Protein AF-0000000066020191 (afdb_homodimer)

Nearest PDB structures (foldseek):
  1nw6-assembly1_A  TM=8.262E-01  e=1.788E-21  Cereibacter sphaeroides
  1eg2-assembly1_A  TM=8.307E-01  e=3.625E-21  Cereibacter sphaeroides
  1nw8-assembly1_A  TM=8.280E-01  e=2.122E-20  Cereibacter sphaeroides
  8urk-assembly1_B  TM=8.178E-01  e=5.135E-20  Burkholderia cenocepacia
  9c3u-assembly1_A  TM=8.261E-01  e=2.672E-19  Burkholderia cenocepacia

Secondary structure (DSSP, 8-state):
-------TT--THHHHHHHHHT---------HHHHHHHHHH-S-SEE-SSEEEEES-HHHHHHTPPSS-EEEEEE---SS---TTS----HHHHHHHHHHHHHHHHHHEEEEEEEEEEE-EEEETTTEEEEETHHHHTTSSSSEEEEEEEEE-S-----SSSPPP-EEEEEEEES-TTS----G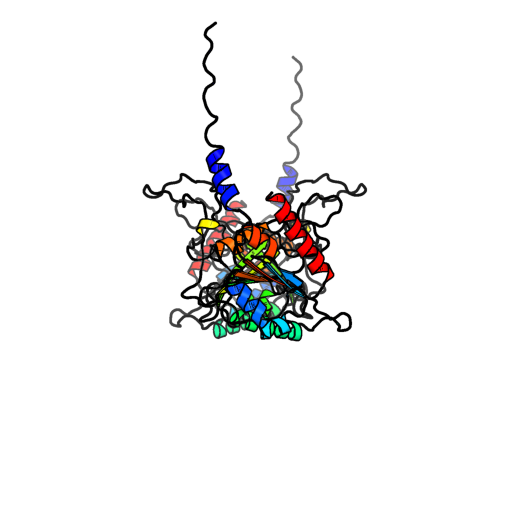GGG-B---SSTT-EETTEESS-TT-B---SEEE-------TT---TT--S-S----HHHHHHHHHHHS-TT-EEEETT-TTTHHHHHHHHTT-EEEEEES-HHHHHHHHHHHHHHHHHT-/-----------THHHHHHHHHTS--------HHHHHHHHHH-S-SEE-SSEEEEES-HHHHHHTPPSS-EEEEEE---SS---TTS----HHHHHHHHHHHHHHHHHHEEEEEEEEEEE-EEEETTTEEEEETHHHHTTSSSSEEEEEEEEE-S-----SSSPPP-EEEEEEEES-TTS----GGGG-B---SSTT-EETTEESS-TT-B---SEEE-------TT---TT--S-S----HHHHHHHHHHHS-TT-EEEETT-TTTHHHHHHHHTT-EEEEEES-HHHHHHHHHHHHHHHHHT-

Sequence (608 aa):
MSGRDFGYVIQSSAALWNRLSTFSQRGKALDTRLADIKKALGKPYYETSDVLLYHGDSLELLKSMPQQIFDLTVTSPPYNIGKEYEGVLSIEEYISWCETWMSRVHRATSAGGAFWLNVGYVPVPNQGKAVPIPYLLWDKSPFYMIQEVVWNYGAGVASRKSFSPRNEKFLWYVRDPLNYYFDLDSVRDPNVKYPNQKKNGKLKCNPLGKNPTDVWQFPKVTSGAKRSSVERTAHPAQFPSAVIERVIKACSPSDGVILDPFLGSGTTSLTARKQGRCSVGIEIREDYLDIAVGRLEAEAQSLFMSGRDFGYVIQSSAALWNRLSTFSQRGKALDTRLADIKKALGKPYYETSDVLLYHGDSLELLKSMPQQIFDLTVTSPPYNIGKEYEGVLSIEEYISWCETWMSRVHRATSAGGAFWLNVGYVPVPNQGKAVPIPYLLWDKSPFYMIQEVVWNYGAGVASRKSFSPRNEKFLWYVRDPLNYYFDLDSVRDPNVKYPNQKKNGKLKCNPLGKNPTDVWQFPKVTSGAKRSSVERTAHPAQFPSAVIERVIKACSPSDGVILDPFLGSGTTSLTARKQGRCSVGIEIREDYLDIAVGRLEAEAQSLF

Solvent-accessible surface area (backbone atoms only — 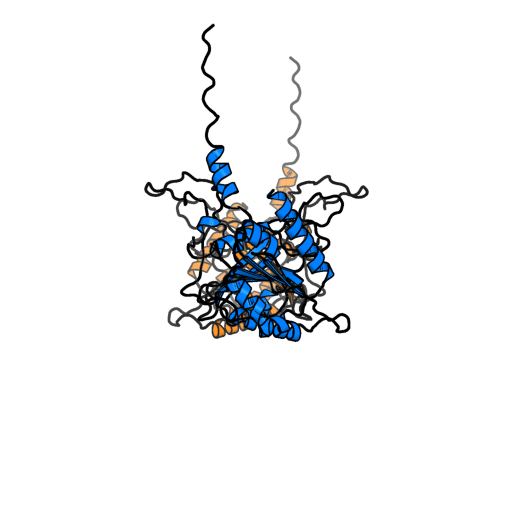not comparable to full-atom values): 33266 Å² total; per-residue (Å²): 136,84,81,80,81,83,71,72,85,77,62,75,61,59,64,54,45,54,63,54,55,68,63,56,83,58,86,57,69,53,46,68,64,58,52,52,44,34,68,57,73,44,86,56,73,39,78,57,57,46,39,40,32,37,75,38,57,40,65,63,54,41,69,52,48,60,66,46,66,23,28,23,34,50,39,46,69,81,82,77,57,32,53,99,88,43,67,70,52,51,68,67,56,46,45,53,54,49,28,51,46,44,40,38,47,54,52,21,34,18,66,43,7,32,39,35,43,40,44,48,60,41,66,40,90,95,41,24,52,40,37,49,42,58,54,71,47,75,80,45,40,89,47,29,33,51,38,66,32,37,40,33,33,84,70,68,64,82,50,78,87,53,60,17,62,31,62,37,36,32,42,36,27,22,61,28,87,88,52,54,57,64,36,55,77,77,49,29,34,65,85,50,94,58,63,77,42,56,54,94,84,36,62,66,45,57,90,65,24,40,73,61,36,29,62,41,81,51,64,68,64,59,68,52,89,86,50,82,52,87,78,55,52,97,58,88,83,53,76,38,51,69,64,49,42,49,49,48,50,25,30,31,60,68,80,25,34,33,37,17,61,43,30,52,59,25,50,63,48,47,39,28,47,78,63,54,21,26,24,39,32,21,26,66,51,62,72,35,46,52,47,20,50,52,54,48,54,52,52,59,52,68,76,101,136,84,81,79,81,82,72,72,86,75,64,72,60,60,63,56,47,54,62,55,54,67,62,53,82,57,85,59,69,54,47,68,64,58,52,53,44,34,69,57,72,43,86,55,73,41,77,59,56,46,38,40,33,36,75,37,56,41,64,63,54,41,70,52,48,60,65,46,66,24,29,24,34,50,38,44,70,82,81,77,59,31,52,97,86,43,67,70,52,52,70,67,55,46,46,51,53,48,30,51,46,45,40,38,49,54,52,21,34,18,64,44,8,32,37,36,43,40,43,49,60,41,67,39,91,94,42,24,54,40,35,51,42,59,54,74,46,74,81,47,41,88,47,28,32,50,38,66,32,38,41,32,32,85,70,68,65,84,52,77,89,53,60,16,61,30,63,37,36,32,42,37,28,22,62,27,87,90,51,54,55,65,35,55,76,77,50,29,34,66,86,50,94,58,63,78,43,56,55,94,85,36,62,65,45,58,91,66,24,40,74,62,36,29,62,40,82,52,64,66,61,55,68,50,91,87,47,83,51,89,78,54,53,95,58,87,85,53,77,38,54,68,63,49,44,48,49,47,51,25,31,30,60,66,78,24,34,34,38,18,61,43,30,52,58,26,49,62,48,47,38,28,50,77,63,55,22,27,26,40,33,20,27,67,50,64,73,36,45,52,47,20,50,52,52,47,53,53,53,60,51,68,77,102

InterPro domains:
  IPR001091 Restriction/modification DNA-methyltransferase [PR00508] (69-83)
  IPR001091 Restriction/modification DNA-methyltransferase [PR00508] (101-121)
  IPR001091 Restriction/modification DNA-methyltransferase [PR00508] (235-252)
  IPR001091 Restriction/modification DNA-methyltransferase [PR00508] (254-272)
  IPR001091 Restriction/modification DNA-methyltransferase [PR00508] (277-297)
  IPR002941 DNA methylase N-4/N-6 [PF01555] (71-293)
  IPR017985 DNA methylase, N-4 cytosine-specific, conserved site [PS00093] (74-79)
  IPR029063 S-adenosyl-L-methionine-dependent methyltransferase superfamily [G3DSA:3.40.50.150] (48-303)
  IPR029063 S-adenosyl-L-methionine-dependent methyltransferase superfamily [SSF53335] (44-297)

pLDDT: mean 84.5, std 22.28, range [23.17, 98.94]

Organism: Streptomyces caespitosus (NCBI:txid53502)

Foldseek 3Di:
DDPPPPPPDPPDVVVVVVVLVVVPLPPPAQDPLVVVLCVQQPDAPDDDSFEGEHADALLVSLVSAAFARFQEEAEEDDQQDADPPGGGDALVVSQVVLLRSQQSVLRRHHQQHKYKYKFFFPDHPPPGHTHACCVRHVPSYPWAWDDKAKEFADDDDDDDVDHTDGIIIITMTHSHPVHHAFDQLQQADQDDPCQQDDDPNHGPADNSHHRPDRYDYDHFDDQDPPDPDVPRDPQPHDHDLVVLLNVCRTGADQAGEYEYADQFQNSNQQSCVVSNYGYYYYHNDVVSVVNNVVSNVVVVVVSD/DDPPPPPDDPPDVVVVVVVLCVVPLPPPAADVLVVVLCVQQPDAPDDDSFEGEHADALLVSLVRGAFARFQEEAEEDDQQPADPPRGGDALVVSLVVLLRSQQSVLRRHHQQHKYKYKFFFPDHPPPGHTHACCVRHVPSYPWAWDDKAKEFADDDDDDDVDHTDGIIIITMTHSHPVHHAFDQLQQADQDDPCQQDDDPNHGPADNSHHRPDRYDYDHFDDQDPPDPDVPRDPQPHDHDLVVLLNVCRTGGDQAGEYEYADQFQNSNQQSCVVSNYGYYYYHNDVVSVVNNVVSNVVVVVVSD

Structure (mmCIF, N/CA/C/O backbone):
data_AF-0000000066020191-model_v1
#
loop_
_entity.id
_entity.type
_entity.pdbx_description
1 polymer 'Type II methyltransferase M.ScaI'
#
loop_
_atom_site.group_PDB
_atom_site.id
_atom_site.type_symbol
_atom_site.label_atom_id
_atom_site.label_alt_id
_atom_site.label_comp_id
_atom_site.label_asym_id
_atom_site.label_entity_id
_atom_site.label_seq_id
_atom_site.pdbx_PDB_ins_code
_atom_site.Cartn_x
_atom_site.Cartn_y
_atom_site.Cartn_z
_atom_site.occupancy
_atom_site.B_iso_or_equiv
_atom_site.auth_seq_id
_atom_site.auth_comp_id
_atom_site.auth_asym_id
_atom_site.auth_atom_id
_atom_site.pdbx_PDB_model_num
ATOM 1 N N . MET A 1 1 ? 18.438 3.381 67.438 1 25.52 1 MET A N 1
ATOM 2 C CA . MET A 1 1 ? 17.156 3.941 67.062 1 25.52 1 MET A CA 1
ATOM 3 C C . MET A 1 1 ? 17.344 5.109 66.125 1 25.52 1 MET A C 1
ATOM 5 O O . MET A 1 1 ? 16.578 6.078 66.125 1 25.52 1 MET A O 1
ATOM 9 N N . SER A 1 2 ? 18.406 5.117 65.25 1 25.59 2 SER A N 1
ATOM 10 C CA . SER A 1 2 ? 19.031 6.176 64.438 1 25.59 2 SER A CA 1
ATOM 11 C C . SER A 1 2 ? 18.141 6.633 63.312 1 25.59 2 SER A C 1
ATOM 13 O O . SER A 1 2 ? 17.531 5.809 62.625 1 25.59 2 SER A O 1
ATOM 15 N N . GLY A 1 3 ? 17.5 7.848 63.344 1 23.44 3 GLY A N 1
ATOM 16 C CA . GLY A 1 3 ? 16.516 8.633 62.625 1 23.44 3 GLY A CA 1
ATOM 17 C C . GLY A 1 3 ? 16.922 8.922 61.188 1 23.44 3 GLY A C 1
ATOM 18 O O . GLY A 1 3 ? 17.812 9.75 60.938 1 23.44 3 GLY A O 1
ATOM 19 N N . ARG A 1 4 ? 17.109 7.91 60.219 1 27.91 4 ARG A N 1
ATOM 20 C CA . ARG A 1 4 ? 17.516 7.949 58.812 1 27.91 4 ARG A CA 1
ATOM 21 C C . ARG A 1 4 ? 16.672 8.938 58.031 1 27.91 4 ARG A C 1
ATOM 23 O O . ARG A 1 4 ? 15.438 8.898 58.094 1 27.91 4 ARG A O 1
ATOM 30 N N . ASP A 1 5 ? 17.234 10.195 57.75 1 25.27 5 ASP A N 1
ATOM 31 C CA . ASP A 1 5 ? 16.781 11.438 57.125 1 25.27 5 ASP A CA 1
ATOM 32 C C . ASP A 1 5 ? 16.219 11.188 55.719 1 25.27 5 ASP A C 1
ATOM 34 O O . ASP A 1 5 ? 16.906 10.609 54.875 1 25.27 5 ASP A O 1
ATOM 38 N N . PHE A 1 6 ? 14.883 10.953 55.531 1 28.81 6 PHE A N 1
ATOM 39 C CA . PHE A 1 6 ? 14.008 10.781 54.375 1 28.81 6 PHE A CA 1
ATOM 40 C C . PHE A 1 6 ? 14.102 11.984 53.438 1 28.81 6 PHE A C 1
ATOM 42 O O . PHE A 1 6 ? 13.164 12.781 53.344 1 28.81 6 PHE A O 1
ATOM 49 N N . GLY A 1 7 ? 15.203 12.781 53.375 1 28.97 7 GLY A N 1
ATOM 50 C CA . GLY A 1 7 ? 15.188 14.055 52.656 1 28.97 7 GLY A CA 1
ATOM 51 C C . GLY A 1 7 ? 14.984 13.898 51.188 1 28.97 7 GLY A C 1
ATOM 52 O O . GLY A 1 7 ? 15.125 14.867 50.406 1 28.97 7 GLY A O 1
ATOM 53 N N . TYR A 1 8 ? 15.039 12.727 50.594 1 26.72 8 TYR A N 1
ATOM 54 C CA . TYR A 1 8 ? 15.461 12.805 49.219 1 26.72 8 TYR A CA 1
ATOM 55 C C . TYR A 1 8 ? 14.406 13.5 48.344 1 26.72 8 TYR A C 1
ATOM 57 O O . TYR A 1 8 ? 14.734 14.312 47.5 1 26.72 8 TYR A O 1
ATOM 65 N N . VAL A 1 9 ? 13.156 13.031 48.219 1 27.94 9 VAL A N 1
ATOM 66 C CA . VAL A 1 9 ? 12.555 12.844 46.906 1 27.94 9 VAL A CA 1
ATOM 67 C C . VAL A 1 9 ? 11.859 14.133 46.469 1 27.94 9 VAL A C 1
ATOM 69 O O . VAL A 1 9 ? 10.977 14.102 45.594 1 27.94 9 VAL A O 1
ATOM 72 N N . ILE A 1 10 ? 11.914 15.266 47.188 1 31.75 10 ILE A N 1
ATOM 73 C CA . ILE A 1 10 ? 10.977 16.328 46.844 1 31.75 10 ILE A CA 1
ATOM 74 C C . ILE A 1 10 ? 11.406 17 45.531 1 31.75 10 ILE A C 1
ATOM 76 O O . ILE A 1 10 ? 11.523 18.219 45.469 1 31.75 10 ILE A O 1
ATOM 80 N N . GLN A 1 11 ? 12.406 16.5 44.906 1 28.72 11 GLN A N 1
ATOM 81 C CA . GLN A 1 11 ? 12.914 17.469 43.938 1 28.72 11 GLN A CA 1
ATOM 82 C C . GLN A 1 11 ? 11.805 17.953 43 1 28.72 11 GLN A C 1
ATOM 84 O O . GLN A 1 11 ? 11.625 19.172 42.812 1 28.72 11 GLN A O 1
ATOM 89 N N . SER A 1 12 ? 11.602 17.297 41.781 1 32.19 12 SER A N 1
ATOM 90 C CA . SER A 1 12 ? 11.586 17.875 40.438 1 32.19 12 SER A CA 1
ATOM 91 C C . SER A 1 12 ? 10.188 18.359 40.062 1 32.19 12 SER A C 1
ATOM 93 O O . SER A 1 12 ? 9.711 18.094 38.969 1 32.19 12 SER A O 1
ATOM 95 N N . SER A 1 13 ? 9.32 18.703 40.969 1 36 13 SER A N 1
ATOM 96 C CA . SER A 1 13 ? 7.988 19.25 40.719 1 36 13 SER A CA 1
ATOM 97 C C . SER A 1 13 ? 8.07 20.562 39.938 1 36 13 SER A C 1
ATOM 99 O O . SER A 1 13 ? 7.203 20.859 39.094 1 36 13 SER A O 1
ATOM 101 N N . ALA A 1 14 ? 9.109 21.359 40.219 1 32.38 14 ALA A N 1
ATOM 102 C CA . ALA A 1 14 ? 9.203 22.703 39.656 1 32.38 14 ALA A CA 1
ATOM 103 C C . ALA A 1 14 ? 9.375 22.656 38.156 1 32.38 14 ALA A C 1
ATOM 105 O O . ALA A 1 14 ? 8.797 23.469 37.438 1 32.38 14 ALA A O 1
ATOM 106 N N . ALA A 1 15 ? 10.156 21.688 37.719 1 35.09 15 ALA A N 1
ATOM 107 C CA . ALA A 1 15 ? 10.414 21.625 36.281 1 35.09 15 ALA A CA 1
ATOM 108 C C . ALA A 1 15 ? 9.148 21.25 35.5 1 35.09 15 ALA A C 1
ATOM 110 O O . ALA A 1 15 ? 8.898 21.766 34.406 1 35.09 15 ALA A O 1
ATOM 111 N N . LEU A 1 16 ? 8.367 20.391 36.188 1 33.19 16 LEU A N 1
ATOM 112 C CA . LEU A 1 16 ? 7.102 20.062 35.562 1 33.19 16 LEU A CA 1
ATOM 113 C C . LEU A 1 16 ? 6.176 21.266 35.531 1 33.19 16 LEU A C 1
ATOM 115 O O . LEU A 1 16 ? 5.465 21.5 34.562 1 33.19 16 LEU A O 1
ATOM 119 N N . TRP A 1 17 ? 6.195 22.016 36.688 1 32.91 17 TRP A N 1
ATOM 120 C CA . TRP A 1 17 ? 5.328 23.188 36.75 1 32.91 17 TRP A CA 1
ATOM 121 C C . TRP A 1 17 ? 5.762 24.234 35.75 1 32.91 17 TRP A C 1
ATOM 123 O O . TRP A 1 17 ? 4.922 24.859 35.062 1 32.91 17 TRP A O 1
ATOM 133 N N . ASN A 1 18 ? 7.074 24.406 35.562 1 33.91 18 ASN A N 1
ATOM 134 C CA . ASN A 1 18 ? 7.527 25.438 34.625 1 33.91 18 ASN A CA 1
ATOM 135 C C . ASN A 1 18 ? 7.152 25.109 33.188 1 33.91 18 ASN A C 1
ATOM 137 O O . ASN A 1 18 ? 6.949 26 32.375 1 33.91 18 ASN A O 1
ATOM 141 N N . ARG A 1 19 ? 7.164 23.828 32.781 1 34.53 19 ARG A N 1
ATOM 142 C CA . ARG A 1 19 ? 6.699 23.516 31.438 1 34.53 19 ARG A CA 1
ATOM 143 C C . ARG A 1 19 ? 5.191 23.719 31.312 1 34.53 19 ARG A C 1
ATOM 145 O O . ARG A 1 19 ? 4.695 24.125 30.25 1 34.53 19 ARG A O 1
ATOM 152 N N . LEU A 1 20 ? 4.406 23.406 32.375 1 34.97 20 LEU A N 1
ATOM 153 C CA . LEU A 1 20 ? 2.975 23.688 32.375 1 34.97 20 LEU A CA 1
ATOM 154 C C . LEU A 1 20 ? 2.719 25.188 32.438 1 34.97 20 LEU A C 1
ATOM 156 O O . LEU A 1 20 ? 1.736 25.688 31.891 1 34.97 20 LEU A O 1
ATOM 160 N N . SER A 1 21 ? 3.412 25.953 33.312 1 33.66 21 SER A N 1
ATOM 161 C CA . SER A 1 21 ? 3.176 27.391 33.438 1 33.66 21 SER A CA 1
ATOM 162 C C . SER A 1 21 ? 3.354 28.078 32.094 1 33.66 21 SER A C 1
ATOM 164 O O . SER A 1 21 ? 2.785 29.156 31.844 1 33.66 21 SER A O 1
ATOM 166 N N . THR A 1 22 ? 4.293 27.609 31.297 1 35.38 22 THR A N 1
ATOM 167 C CA . THR A 1 22 ? 4.48 28.391 30.078 1 35.38 22 THR A CA 1
ATOM 168 C C . THR A 1 22 ? 3.281 28.234 29.156 1 35.38 22 THR A C 1
ATOM 170 O O . THR A 1 22 ? 3.195 28.906 28.125 1 35.38 22 THR A O 1
ATOM 173 N N . PHE A 1 23 ? 2.436 27.172 29.312 1 35.88 23 PHE A N 1
ATOM 174 C CA . PHE A 1 23 ? 1.177 27.234 28.578 1 35.88 23 PHE A CA 1
ATOM 175 C C . PHE A 1 23 ? 0.241 28.266 29.203 1 35.88 23 PHE A C 1
ATOM 177 O O . PHE A 1 23 ? -0.728 27.906 29.875 1 35.88 23 PHE A O 1
ATOM 184 N N . SER A 1 24 ? 0.604 29.172 30.047 1 32.5 24 SER A N 1
ATOM 185 C CA . SER A 1 24 ? -0.302 30.266 30.391 1 32.5 24 SER A CA 1
ATOM 186 C C . SER A 1 24 ? -1.136 30.688 29.188 1 32.5 24 SER A C 1
ATOM 188 O O . SER A 1 24 ? -0.593 30.969 28.109 1 32.5 24 SER A O 1
ATOM 190 N N . GLN A 1 25 ? -2.369 30.234 29.031 1 35.81 25 GLN A N 1
ATOM 191 C CA . GLN A 1 25 ? -3.459 30.734 28.203 1 35.81 25 GLN A CA 1
ATOM 192 C C . GLN A 1 25 ? -3.416 32.25 28.094 1 35.81 25 GLN A C 1
ATOM 194 O O . GLN A 1 25 ? -4.461 32.906 28 1 35.81 25 GLN A O 1
ATOM 199 N N . ARG A 1 26 ? -2.523 32.938 28.688 1 35.62 26 ARG A N 1
ATOM 200 C CA . ARG A 1 26 ? -2.525 34.375 28.453 1 35.62 26 ARG A CA 1
ATOM 201 C C . ARG A 1 26 ? -2.84 34.688 27 1 35.62 26 ARG A C 1
ATOM 203 O O . ARG A 1 26 ? -2.686 33.844 26.125 1 35.62 26 ARG A O 1
ATOM 210 N N . GLY A 1 27 ? -3.379 35.938 26.688 1 39.94 27 GLY A N 1
ATOM 211 C CA . GLY A 1 27 ? -3.795 36.594 25.453 1 39.94 27 GLY A CA 1
ATOM 212 C C . GLY A 1 27 ? -2.869 36.312 24.281 1 39.94 27 GLY A C 1
ATOM 213 O O . GLY A 1 27 ? -2.141 37.188 23.844 1 39.94 27 GLY A O 1
ATOM 214 N N . LYS A 1 28 ? -2.398 35.156 24.281 1 46.84 28 LYS A N 1
ATOM 215 C CA . LYS A 1 28 ? -1.449 34.969 23.188 1 46.84 28 LYS A CA 1
ATOM 216 C C . LYS A 1 28 ? -2.033 35.438 21.859 1 46.84 28 LYS A C 1
ATOM 218 O O . LYS A 1 28 ? -3.188 35.125 21.531 1 46.84 28 LYS A O 1
ATOM 223 N N . ALA A 1 29 ? -1.629 36.469 21.328 1 51 29 ALA A N 1
ATOM 224 C CA . ALA A 1 29 ? -1.933 37.031 20.016 1 51 29 ALA A CA 1
ATOM 225 C C . ALA A 1 29 ? -2.025 35.938 18.953 1 51 29 ALA A C 1
ATOM 227 O O . ALA A 1 29 ? -1.319 34.938 19.031 1 51 29 ALA A O 1
ATOM 228 N N . LEU A 1 30 ? -3.23 35.906 18.328 1 61.09 30 LEU A N 1
ATOM 229 C CA . LEU A 1 30 ? -3.408 35.062 17.156 1 61.09 30 LEU A CA 1
ATOM 230 C C . LEU A 1 30 ? -2.141 35.031 16.312 1 61.09 30 LEU A C 1
ATOM 232 O O . LEU A 1 30 ? -1.538 36.062 16.047 1 61.09 30 LEU A O 1
ATOM 236 N N . ASP A 1 31 ? -1.729 33.75 16.141 1 75.19 31 ASP A N 1
ATOM 237 C CA . ASP A 1 31 ? -0.671 33.625 15.148 1 75.19 31 ASP A CA 1
ATOM 238 C C . ASP A 1 31 ? -0.939 34.5 13.93 1 75.19 31 ASP A C 1
ATOM 240 O O . ASP A 1 31 ? -2.074 34.594 13.453 1 75.19 31 ASP A O 1
ATOM 244 N N . THR A 1 32 ? -0.08 35.375 13.539 1 85.56 32 THR A N 1
ATOM 245 C CA . THR A 1 32 ? -0.215 36.312 12.438 1 85.56 32 THR A CA 1
ATOM 246 C C . THR A 1 32 ? -0.727 35.625 11.188 1 85.56 32 THR A C 1
ATOM 248 O O . THR A 1 32 ? -1.459 36.219 10.391 1 85.56 32 THR A O 1
ATOM 251 N N . ARG A 1 33 ? -0.407 34.375 11.055 1 91.12 33 ARG A N 1
ATOM 252 C CA . ARG A 1 33 ? -0.893 33.625 9.891 1 91.12 33 ARG A CA 1
ATOM 253 C C . ARG A 1 33 ? -2.389 33.344 10.008 1 91.12 33 ARG A C 1
ATOM 255 O O . ARG A 1 33 ? -3.113 33.406 9.008 1 91.12 33 ARG A O 1
ATOM 262 N N . LEU A 1 34 ? -2.885 33.031 11.156 1 96.06 34 LEU A N 1
ATOM 263 C CA . LEU A 1 34 ? -4.316 32.844 11.359 1 96.06 34 LEU A CA 1
ATOM 264 C C . LEU A 1 34 ? -5.086 34.125 11.109 1 96.06 34 LEU A C 1
ATOM 266 O O . LEU A 1 34 ? -6.191 34.125 10.562 1 96.06 34 LEU A O 1
ATOM 270 N N . ALA A 1 35 ? -4.484 35.281 11.484 1 95.19 35 ALA A N 1
ATOM 271 C CA . ALA A 1 35 ? -5.109 36.562 11.227 1 95.19 35 ALA A CA 1
ATOM 272 C C . ALA A 1 35 ? -5.246 36.812 9.727 1 95.19 35 ALA A C 1
ATOM 274 O O . ALA A 1 35 ? -6.27 37.344 9.266 1 95.19 35 ALA A O 1
ATOM 275 N N . ASP A 1 36 ? -4.219 36.469 8.977 1 96.19 36 ASP A N 1
ATOM 276 C CA . ASP A 1 36 ? -4.25 36.625 7.523 1 96.19 36 ASP A CA 1
ATOM 277 C C . ASP A 1 36 ? -5.344 35.75 6.91 1 96.19 36 ASP A C 1
ATOM 279 O O . ASP A 1 36 ? -6.012 36.156 5.957 1 96.19 36 ASP A O 1
ATOM 283 N N . ILE A 1 37 ? -5.492 34.531 7.461 1 97.88 37 ILE A N 1
ATOM 284 C CA . ILE A 1 37 ? -6.508 33.625 6.965 1 97.88 37 ILE A CA 1
ATOM 285 C C . ILE A 1 37 ? -7.898 34.156 7.27 1 97.88 37 ILE A C 1
ATOM 287 O O . ILE A 1 37 ? -8.789 34.156 6.414 1 97.88 37 ILE A O 1
ATOM 291 N N . LYS A 1 38 ? -8.094 34.75 8.414 1 97 38 LYS A N 1
ATOM 292 C CA . LYS A 1 38 ? -9.367 35.344 8.789 1 97 38 LYS A CA 1
ATOM 293 C C . LYS A 1 38 ? -9.711 36.531 7.891 1 97 38 LYS A C 1
ATOM 295 O O . LYS A 1 38 ? -10.867 36.719 7.504 1 97 38 LYS A O 1
ATOM 300 N N . LYS A 1 39 ? -8.719 37.281 7.637 1 96.75 39 LYS A N 1
ATOM 301 C CA . LYS A 1 39 ? -8.922 38.406 6.738 1 96.75 39 LYS A CA 1
ATOM 302 C C . LYS A 1 39 ? -9.391 37.938 5.363 1 96.75 39 LYS A C 1
ATOM 304 O O . LYS A 1 39 ? -10.25 38.562 4.75 1 96.75 39 LYS A O 1
ATOM 309 N N . ALA A 1 40 ? -8.844 36.875 4.902 1 97.62 40 ALA A N 1
ATOM 310 C CA . ALA A 1 40 ? -9.125 36.375 3.562 1 97.62 40 ALA A CA 1
ATOM 311 C C . ALA A 1 40 ? -10.477 35.656 3.521 1 97.62 40 ALA A C 1
ATOM 313 O O . ALA A 1 40 ? -11.234 35.812 2.559 1 97.62 40 ALA A O 1
ATOM 314 N N . LEU A 1 41 ? -10.805 34.844 4.574 1 98 41 LEU A N 1
ATOM 315 C CA . LEU A 1 41 ? -11.953 33.938 4.504 1 98 41 LEU A CA 1
ATOM 316 C C . LEU A 1 41 ? -13.141 34.5 5.258 1 98 41 LEU A C 1
ATOM 318 O O . LEU A 1 41 ? -14.266 34.031 5.113 1 98 41 LEU A O 1
ATOM 322 N N . GLY A 1 42 ? -12.914 35.562 6.07 1 97.31 42 GLY A N 1
ATOM 323 C CA . GLY A 1 42 ? -13.984 36.125 6.887 1 97.31 42 GLY A CA 1
ATOM 324 C C . GLY A 1 42 ? -14.117 35.438 8.234 1 97.31 42 GLY A C 1
ATOM 325 O O . GLY A 1 42 ? -13.188 34.781 8.703 1 97.31 42 GLY A O 1
ATOM 326 N N . LYS A 1 43 ? -15.305 35.562 8.898 1 97 43 LYS A N 1
ATOM 327 C CA . LYS A 1 43 ? -15.547 35.094 10.258 1 97 43 LYS A CA 1
ATOM 328 C C . LYS A 1 43 ? -15.633 33.562 10.305 1 97 43 LYS A C 1
ATOM 330 O O . LYS A 1 43 ? -16.438 32.969 9.586 1 97 43 LYS A O 1
ATOM 335 N N . PRO A 1 44 ? -14.844 32.906 11.133 1 98.38 44 PRO A N 1
ATOM 336 C CA . PRO A 1 44 ? -14.922 31.453 11.266 1 98.38 44 PRO A CA 1
ATOM 337 C C . PRO A 1 44 ? -16.109 31 12.102 1 98.38 44 PRO A C 1
ATOM 339 O O . PRO A 1 44 ? -16.734 31.812 12.789 1 98.38 44 PRO A O 1
ATOM 342 N N . TYR A 1 45 ? -16.469 29.781 11.914 1 98.62 45 TYR A N 1
ATOM 343 C CA . TYR A 1 45 ? -17.484 29.125 12.75 1 98.62 45 TYR A CA 1
ATOM 344 C C . TYR A 1 45 ? -17.016 29.062 14.203 1 98.62 45 TYR A C 1
ATOM 346 O O . TYR A 1 45 ? -17.828 29.172 15.117 1 98.62 45 TYR A O 1
ATOM 354 N N . TYR A 1 46 ? -15.828 28.766 14.406 1 98.31 46 TYR A N 1
ATOM 355 C CA . TYR A 1 46 ? -15.172 28.656 15.703 1 98.31 46 TYR A CA 1
ATOM 356 C C . TYR A 1 46 ? -13.766 29.25 15.656 1 98.31 46 TYR A C 1
ATOM 358 O O . TYR A 1 46 ? -13.047 29.062 14.664 1 98.31 46 TYR A O 1
ATOM 366 N N . GLU A 1 47 ? -13.406 29.938 16.734 1 97.12 47 GLU A N 1
ATOM 367 C CA . GLU A 1 47 ? -12.109 30.625 16.75 1 97.12 47 GLU A CA 1
ATOM 368 C C . GLU A 1 47 ? -11.523 30.641 18.156 1 97.12 47 GLU A C 1
ATOM 370 O O . GLU A 1 47 ? -12.227 30.969 19.125 1 97.12 47 GLU A O 1
ATOM 375 N N . THR A 1 48 ? -10.32 30.203 18.234 1 95.19 48 THR A N 1
ATOM 376 C CA . THR A 1 48 ? -9.43 30.453 19.359 1 95.19 48 THR A CA 1
ATOM 377 C C . THR A 1 48 ? -8.086 31 18.891 1 95.19 48 THR A C 1
ATOM 379 O O . THR A 1 48 ? -7.914 31.297 17.703 1 95.19 48 THR A O 1
ATOM 382 N N . SER A 1 49 ? -7.113 31.234 19.812 1 92.88 49 SER A N 1
ATOM 383 C CA . SER A 1 49 ? -5.812 31.781 19.453 1 92.88 49 SER A CA 1
ATOM 384 C C . SER A 1 49 ? -5.039 30.844 18.547 1 92.88 49 SER A C 1
ATOM 386 O O . SER A 1 49 ? -4.164 31.281 17.797 1 92.88 49 SER A O 1
ATOM 388 N N . ASP A 1 50 ? -5.457 29.516 18.562 1 95.69 50 ASP A N 1
ATOM 389 C CA . ASP A 1 50 ? -4.641 28.531 17.844 1 95.69 50 ASP A CA 1
ATOM 390 C C . ASP A 1 50 ? -5.473 27.766 16.812 1 95.69 50 ASP A C 1
ATOM 392 O O . ASP A 1 50 ? -4.93 27 16.016 1 95.69 50 ASP A O 1
ATOM 396 N N . VAL A 1 51 ? -6.793 27.984 16.781 1 98 51 VAL A N 1
ATOM 397 C CA . VAL A 1 51 ? -7.629 27.156 15.906 1 98 51 VAL A CA 1
ATOM 398 C C . VAL A 1 51 ? -8.656 28.047 15.195 1 98 51 VAL A C 1
ATOM 400 O O . VAL A 1 51 ? -9.305 28.875 15.828 1 98 51 VAL A O 1
ATOM 403 N N . LEU A 1 52 ? -8.781 27.906 13.914 1 98.62 52 LEU A N 1
ATOM 404 C CA . LEU A 1 52 ? -9.898 28.422 13.125 1 98.62 52 LEU A CA 1
ATOM 405 C C . LEU A 1 52 ? -10.656 27.281 12.453 1 98.62 52 LEU A C 1
ATOM 407 O O . LEU A 1 52 ? -10.062 26.469 11.742 1 98.62 52 LEU A O 1
ATOM 411 N N . LEU A 1 53 ? -11.938 27.172 12.688 1 98.88 53 LEU A N 1
ATOM 412 C CA . LEU A 1 53 ? -12.781 26.219 11.969 1 98.88 53 LEU A CA 1
A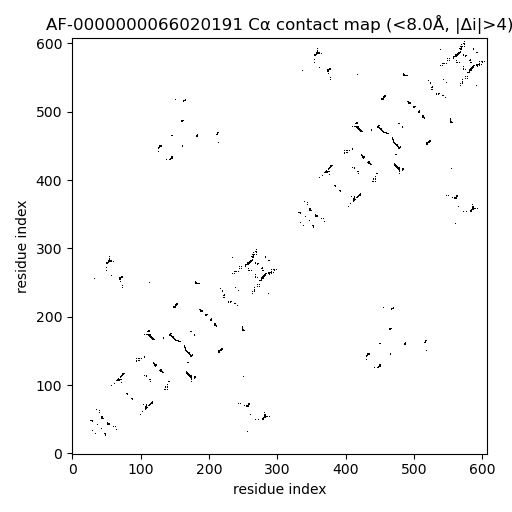TOM 413 C C . LEU A 1 53 ? -13.789 26.953 11.086 1 98.88 53 LEU A C 1
ATOM 415 O O . LEU A 1 53 ? -14.484 27.859 11.547 1 98.88 53 LEU A O 1
ATOM 419 N N . TYR A 1 54 ? -13.875 26.609 9.852 1 98.88 54 TYR A N 1
ATOM 420 C CA . TYR A 1 54 ? -14.773 27.234 8.906 1 98.88 54 TYR A CA 1
ATOM 421 C C . TYR A 1 54 ? -15.852 26.266 8.438 1 98.88 54 TYR A C 1
ATOM 423 O O . TYR A 1 54 ? -15.578 25.094 8.18 1 98.88 54 TYR A O 1
ATOM 431 N N . HIS A 1 55 ? -17.062 26.75 8.391 1 98.69 55 HIS A N 1
ATOM 432 C CA . HIS A 1 55 ? -18.188 26.031 7.816 1 98.69 55 HIS A CA 1
ATOM 433 C C . HIS A 1 55 ? -18.328 26.328 6.328 1 98.69 55 HIS A C 1
ATOM 435 O O . HIS A 1 55 ? -18.578 27.469 5.941 1 98.69 55 HIS A O 1
ATOM 441 N N . GLY A 1 56 ? -18.172 25.266 5.492 1 97.94 56 GLY A N 1
ATOM 442 C CA . GLY A 1 56 ? -18.359 25.5 4.066 1 97.94 56 GLY A CA 1
ATOM 443 C C . GLY A 1 56 ? -17.734 24.422 3.197 1 97.94 56 GLY A C 1
ATOM 444 O O . GLY A 1 56 ? -17.297 23.391 3.703 1 97.94 56 GLY A O 1
ATOM 445 N N . ASP A 1 57 ? -17.797 24.688 1.934 1 97.06 57 ASP A N 1
ATOM 446 C CA . ASP A 1 57 ? -17.219 23.797 0.93 1 97.06 57 ASP A CA 1
ATOM 447 C C . ASP A 1 57 ? -15.719 24.031 0.778 1 97.06 57 ASP A C 1
ATOM 449 O O . ASP A 1 57 ? -15.281 25.156 0.539 1 97.06 57 ASP A O 1
ATOM 453 N N . SER A 1 58 ? -14.953 22.984 0.958 1 97.12 58 SER A N 1
ATOM 454 C CA . SER A 1 58 ? -13.5 23.078 0.908 1 97.12 58 SER A CA 1
ATOM 455 C C . SER A 1 58 ? -13.031 23.672 -0.417 1 97.12 58 SER A C 1
ATOM 457 O O . SER A 1 58 ? -12.117 24.484 -0.447 1 97.12 58 SER A O 1
ATOM 459 N N . LEU A 1 59 ? -13.609 23.234 -1.516 1 96.25 59 LEU A N 1
ATOM 460 C CA . LEU A 1 59 ? -13.195 23.719 -2.826 1 96.25 59 LEU A CA 1
ATOM 461 C C . LEU A 1 59 ? -13.352 25.234 -2.918 1 96.25 59 LEU A C 1
ATOM 463 O O . LEU A 1 59 ? -12.492 25.922 -3.473 1 96.25 59 LEU A O 1
ATOM 467 N N . GLU A 1 60 ? -14.391 25.719 -2.418 1 97 60 GLU A N 1
ATOM 468 C CA . GLU A 1 60 ? -14.68 27.141 -2.471 1 97 60 GLU A CA 1
ATOM 469 C C . GLU A 1 60 ? -13.766 27.922 -1.53 1 97 60 GLU A C 1
ATOM 471 O O . GLU A 1 60 ? -13.188 28.938 -1.922 1 97 60 GLU A O 1
ATOM 476 N N . LEU A 1 61 ? -13.664 27.469 -0.327 1 98.44 61 LEU A N 1
ATOM 477 C CA . LEU A 1 61 ? -12.891 28.203 0.67 1 98.44 61 LEU A CA 1
ATOM 478 C C . LEU A 1 61 ? -11.406 28.172 0.328 1 98.44 61 LEU A C 1
ATOM 480 O O . LEU A 1 61 ? -10.695 29.156 0.563 1 98.44 61 LEU A O 1
ATOM 484 N N . LEU A 1 62 ? -10.906 27.062 -0.238 1 98.62 62 LEU A N 1
ATOM 485 C CA . LEU A 1 62 ? -9.5 26.953 -0.604 1 98.62 62 LEU A CA 1
ATOM 486 C C . LEU A 1 62 ? -9.148 27.922 -1.729 1 98.62 62 LEU A C 1
ATOM 488 O O . LEU A 1 62 ? -7.988 28.328 -1.874 1 98.62 62 LEU A O 1
ATOM 492 N N . LYS A 1 63 ? -10.125 28.25 -2.541 1 97.25 63 LYS A N 1
ATOM 493 C CA . LYS A 1 63 ? -9.906 29.203 -3.625 1 97.25 63 LYS A CA 1
ATOM 494 C C . LYS A 1 63 ? -9.43 30.547 -3.088 1 97.25 63 LYS A C 1
ATOM 496 O O . LYS A 1 63 ? -8.602 31.219 -3.711 1 97.25 63 LYS A O 1
ATOM 501 N N . SER A 1 64 ? -9.922 30.906 -1.925 1 97 64 SER A N 1
ATOM 502 C CA . SER A 1 64 ? -9.641 32.219 -1.342 1 97 64 SER A CA 1
ATOM 503 C C . SER A 1 64 ? -8.539 32.125 -0.289 1 97 64 SER A C 1
ATOM 505 O O . SER A 1 64 ? -8.195 33.125 0.345 1 97 64 SER A O 1
ATOM 507 N N . MET A 1 65 ? -8 30.953 -0.149 1 98.19 65 MET A N 1
ATOM 508 C CA . MET A 1 65 ? -6.977 30.734 0.864 1 98.19 65 MET A CA 1
ATOM 509 C C . MET A 1 65 ? -5.676 31.438 0.482 1 98.19 65 MET A C 1
ATOM 511 O O . MET A 1 65 ? -5.238 31.359 -0.668 1 98.19 65 MET A O 1
ATOM 515 N N . PRO A 1 66 ? -5.078 32.188 1.435 1 97.81 66 PRO A N 1
ATOM 516 C CA . PRO A 1 66 ? -3.775 32.812 1.121 1 97.81 66 PRO A CA 1
ATOM 517 C C . PRO A 1 66 ? -2.748 31.766 0.666 1 97.81 66 PRO A C 1
ATOM 519 O O . PRO A 1 66 ? -2.818 30.609 1.063 1 97.81 66 PRO A O 1
ATOM 522 N N . GLN A 1 67 ? -1.787 32.188 -0.116 1 97.81 67 GLN A N 1
ATOM 523 C CA . GLN A 1 67 ? -0.753 31.312 -0.642 1 97.81 67 GLN A CA 1
ATOM 524 C C . GLN A 1 67 ? 0.352 31.094 0.386 1 97.81 67 GLN A C 1
ATOM 526 O O . GLN A 1 67 ? 0.643 31.969 1.197 1 97.81 67 GLN A O 1
ATOM 531 N N . GLN A 1 68 ? 0.892 29.891 0.36 1 97.94 68 GLN A N 1
ATOM 532 C CA . GLN A 1 68 ? 2.109 29.531 1.077 1 97.94 68 GLN A CA 1
ATOM 533 C C . GLN A 1 68 ? 2.004 29.875 2.557 1 97.94 68 GLN A C 1
ATOM 535 O O . GLN A 1 68 ? 2.906 30.5 3.117 1 97.94 68 GLN A O 1
ATOM 540 N N . ILE A 1 69 ? 0.974 29.453 3.18 1 98 69 ILE A N 1
ATOM 541 C CA . ILE A 1 69 ? 0.717 29.875 4.555 1 98 69 ILE A CA 1
ATOM 542 C C . ILE A 1 69 ? 0.711 28.656 5.473 1 98 69 ILE A C 1
ATOM 544 O O . ILE A 1 69 ? 0.868 28.781 6.691 1 98 69 ILE A O 1
ATOM 548 N N . PHE A 1 70 ? 0.565 27.438 4.918 1 98.75 70 PHE A N 1
ATOM 549 C CA . PHE A 1 70 ? 0.485 26.25 5.746 1 98.75 70 PHE A CA 1
ATOM 550 C C . PHE A 1 70 ? 1.799 25.484 5.711 1 98.75 70 PHE A C 1
ATOM 552 O O . PHE A 1 70 ? 2.426 25.359 4.656 1 98.75 70 PHE A O 1
ATOM 559 N N . ASP A 1 71 ? 2.199 24.938 6.848 1 98.75 71 ASP A N 1
ATOM 560 C CA . ASP A 1 71 ? 3.387 24.094 6.953 1 98.75 71 ASP A CA 1
ATOM 561 C C . ASP A 1 71 ? 3.051 22.641 6.66 1 98.75 71 ASP A C 1
ATOM 563 O O . ASP A 1 71 ? 3.914 21.875 6.223 1 98.75 71 ASP A O 1
ATOM 567 N N . LEU A 1 72 ? 1.846 22.281 6.941 1 98.94 72 LEU A N 1
ATOM 568 C CA . LEU A 1 72 ? 1.403 20.891 6.766 1 98.94 72 LEU A CA 1
ATOM 569 C C . LEU A 1 72 ? -0.099 20.828 6.508 1 98.94 72 LEU A C 1
ATOM 571 O O . LEU A 1 72 ? -0.872 21.547 7.16 1 98.94 72 LEU A O 1
ATOM 575 N N . THR A 1 73 ? -0.466 20.062 5.543 1 98.94 73 THR A N 1
ATOM 576 C CA . THR A 1 73 ? -1.843 19.609 5.406 1 98.94 73 THR A CA 1
ATOM 577 C C . THR A 1 73 ? -1.944 18.109 5.68 1 98.94 73 THR A C 1
ATOM 579 O O . THR A 1 73 ? -1.146 17.328 5.164 1 98.94 73 THR A O 1
ATOM 582 N N . VAL A 1 74 ? -2.781 17.672 6.543 1 98.81 74 VAL A N 1
ATOM 583 C CA . VAL A 1 74 ? -3.129 16.281 6.789 1 98.81 74 VAL A CA 1
ATOM 584 C C . VAL A 1 74 ? -4.645 16.094 6.73 1 98.81 74 VAL A C 1
ATOM 586 O O . VAL A 1 74 ? -5.383 16.781 7.453 1 98.81 74 VAL A O 1
ATOM 589 N N . THR A 1 75 ? -5.102 15.219 5.883 1 98.44 75 THR A N 1
ATOM 590 C CA . THR A 1 75 ? -6.543 15.164 5.672 1 98.44 75 THR A CA 1
ATOM 591 C C . THR A 1 75 ? -6.957 13.82 5.074 1 98.44 75 THR A C 1
ATOM 593 O O . THR A 1 75 ? -6.105 13.039 4.645 1 98.44 75 THR A O 1
ATOM 596 N N . SER A 1 76 ? -8.195 13.508 5.102 1 97.38 76 SER A N 1
ATOM 597 C CA . SER A 1 76 ? -8.875 12.375 4.48 1 97.38 76 SER A CA 1
ATOM 598 C C . SER A 1 76 ? -10.188 12.805 3.842 1 97.38 76 SER A C 1
ATOM 600 O O . SER A 1 76 ? -11.195 12.961 4.531 1 97.38 76 SER A O 1
ATOM 602 N N . PRO A 1 77 ? -10.211 12.969 2.576 1 95.94 77 PRO A N 1
ATOM 603 C CA . PRO A 1 77 ? -11.438 13.406 1.906 1 95.94 77 PRO A CA 1
ATOM 604 C C . PRO A 1 77 ? -12.5 12.312 1.838 1 95.94 77 PRO A C 1
ATOM 606 O O . PRO A 1 77 ? -12.172 11.125 1.93 1 95.94 77 PRO A O 1
ATOM 609 N N . PRO A 1 78 ? -13.688 12.664 1.648 1 90.81 78 PRO A N 1
ATOM 610 C CA . PRO A 1 78 ? -14.727 11.648 1.44 1 90.81 78 PRO A CA 1
ATOM 611 C C . PRO A 1 78 ? -14.602 10.945 0.09 1 90.81 78 PRO A C 1
ATOM 613 O O . PRO A 1 78 ? -14.094 11.531 -0.871 1 90.81 78 PRO A O 1
ATOM 616 N N . TYR A 1 79 ? -14.844 9.656 -0.079 1 80.56 79 TYR A N 1
ATOM 617 C CA . TYR A 1 79 ? -14.75 8.906 -1.322 1 80.56 79 TYR A CA 1
ATOM 618 C C . TYR A 1 79 ? -16.078 8.914 -2.07 1 80.56 79 TYR A C 1
ATOM 620 O O . TYR A 1 79 ? -16.109 8.867 -3.301 1 80.56 79 TYR A O 1
ATOM 628 N N . ASN A 1 80 ? -17.156 8.516 -1.524 1 63.41 80 ASN A N 1
ATOM 629 C CA . ASN A 1 80 ? -18.469 8.367 -2.156 1 63.41 80 ASN A CA 1
ATOM 630 C C . ASN A 1 80 ? -19.234 9.688 -2.174 1 63.41 80 ASN A C 1
ATOM 632 O O . ASN A 1 80 ? -20.344 9.773 -1.659 1 63.41 80 ASN A O 1
ATOM 636 N N . ILE A 1 81 ? -18.438 10.672 -2.721 1 53.31 81 ILE A N 1
ATOM 637 C CA . ILE A 1 81 ? -19.094 11.969 -2.654 1 53.31 81 ILE A CA 1
ATOM 638 C C . ILE A 1 81 ? -20.172 12.055 -3.74 1 53.31 81 ILE A C 1
ATOM 640 O O . ILE A 1 81 ? -19.906 11.734 -4.902 1 53.31 81 ILE A O 1
ATOM 644 N N . GLY A 1 82 ? -21.469 11.711 -3.406 1 45.12 82 GLY A N 1
ATOM 645 C CA . GLY A 1 82 ? -22.688 12.117 -4.09 1 45.12 82 GLY A CA 1
ATOM 646 C C . GLY A 1 82 ? -23.484 13.156 -3.324 1 45.12 82 GLY A C 1
ATOM 647 O O . GLY A 1 82 ? -23.438 13.195 -2.094 1 45.12 82 GLY A O 1
ATOM 648 N N . LYS A 1 83 ? -23.422 14.312 -3.754 1 42.69 83 LYS A N 1
ATOM 649 C CA . LYS A 1 83 ? -24.328 15.266 -3.131 1 42.69 83 LYS A CA 1
ATOM 650 C C . LYS A 1 83 ? -25.688 14.625 -2.863 1 42.69 83 LYS A C 1
ATOM 652 O O . LYS A 1 83 ? -26.062 13.641 -3.514 1 42.69 83 LYS A O 1
ATOM 657 N N . GLU A 1 84 ? -26.25 14.953 -1.693 1 44.06 84 GLU A N 1
ATOM 658 C CA . GLU A 1 84 ? -27.562 14.445 -1.3 1 44.06 84 GLU A CA 1
ATOM 659 C C . GLU A 1 84 ? -28.375 13.992 -2.516 1 44.06 84 GLU A C 1
ATOM 661 O O . GLU A 1 84 ? -29.062 12.977 -2.459 1 44.06 84 GLU A O 1
ATOM 666 N N . TYR A 1 85 ? -28.453 14.914 -3.465 1 43 85 TYR A N 1
ATOM 667 C CA . TYR A 1 85 ? -29.297 14.688 -4.629 1 43 85 TYR A CA 1
ATOM 668 C C . TYR A 1 85 ? -28.484 14.164 -5.805 1 43 85 TYR A C 1
ATOM 670 O O . TYR A 1 85 ? -29.031 13.852 -6.863 1 43 85 TYR A O 1
ATOM 678 N N . GLU A 1 86 ? -27.156 14.219 -5.668 1 49.62 86 GLU A N 1
ATOM 679 C CA . GLU A 1 86 ? -26.391 13.758 -6.824 1 49.62 86 GLU A CA 1
ATOM 680 C C . GLU A 1 86 ? -25.781 12.391 -6.566 1 49.62 86 GLU A C 1
ATOM 682 O O . GLU A 1 86 ? -25.406 12.078 -5.434 1 49.62 86 GLU A O 1
ATOM 687 N N . GLY A 1 87 ? -26.141 11.336 -7.148 1 56.94 87 GLY A N 1
ATOM 688 C CA . GLY A 1 87 ? -25.656 9.961 -7.176 1 56.94 87 GLY A CA 1
ATOM 689 C C . GLY A 1 87 ? -24.156 9.852 -7 1 56.94 87 GLY A C 1
ATOM 690 O O . GLY A 1 87 ? -23.469 10.867 -6.883 1 56.94 87 GLY A O 1
ATOM 691 N N . VAL A 1 88 ? -23.547 8.742 -6.707 1 65.31 88 VAL A N 1
ATOM 692 C CA . VAL A 1 88 ? -22.156 8.352 -6.574 1 65.31 88 VAL A CA 1
ATOM 693 C C . VAL A 1 88 ? -21.359 8.82 -7.797 1 65.31 88 VAL A C 1
ATOM 695 O O . VAL A 1 88 ? -21.797 8.609 -8.938 1 65.31 88 VAL A O 1
ATOM 698 N N . LEU A 1 89 ? -20.375 9.844 -7.527 1 78.31 89 LEU A N 1
ATOM 699 C CA . LEU A 1 89 ? -19.5 10.297 -8.602 1 78.31 89 LEU A CA 1
ATOM 700 C C . LEU A 1 89 ? -18.859 9.109 -9.32 1 78.31 89 LEU A C 1
ATOM 702 O O . LEU A 1 89 ? -18.547 8.102 -8.688 1 78.31 89 LEU A O 1
ATOM 706 N N . SER A 1 90 ? -18.844 9.336 -10.594 1 88.81 90 SER A N 1
ATOM 707 C CA . SER A 1 90 ? -17.984 8.406 -11.32 1 88.81 90 SER A CA 1
ATOM 708 C C . SER A 1 90 ? -16.531 8.5 -10.852 1 88.81 90 SER A C 1
ATOM 710 O O . SER A 1 90 ? -16.156 9.469 -10.188 1 88.81 90 SER A O 1
ATOM 712 N N . ILE A 1 91 ? -15.758 7.566 -11.055 1 92.19 91 ILE A N 1
ATOM 713 C CA . ILE A 1 91 ? -14.344 7.539 -10.688 1 92.19 91 ILE A CA 1
ATOM 714 C C . ILE A 1 91 ? -13.633 8.742 -11.297 1 92.19 91 ILE A C 1
ATOM 716 O O . ILE A 1 91 ? -12.836 9.406 -10.625 1 92.19 91 ILE A O 1
ATOM 720 N N . GLU A 1 92 ? -13.945 9.039 -12.531 1 93.69 92 GLU A N 1
ATOM 721 C CA . GLU A 1 92 ? -13.312 10.164 -13.227 1 93.69 92 GLU A CA 1
ATOM 722 C C . GLU A 1 92 ? -13.672 11.492 -12.57 1 93.69 92 GLU A C 1
ATOM 724 O O . GLU A 1 92 ? -12.82 12.375 -12.438 1 93.69 92 GLU A O 1
ATOM 729 N N . GLU A 1 93 ? -14.906 11.656 -12.242 1 93.88 93 GLU A N 1
ATOM 730 C CA . GLU A 1 93 ? -15.352 12.867 -11.57 1 93.88 93 GLU A CA 1
ATOM 731 C C . GLU A 1 93 ? -14.688 13.016 -10.203 1 93.88 93 GLU A C 1
ATOM 733 O O . GLU A 1 93 ? -14.312 14.117 -9.797 1 93.88 93 GLU A O 1
ATOM 738 N N . TYR A 1 94 ? -14.656 11.914 -9.539 1 94.88 94 TYR A N 1
ATOM 739 C CA . TYR A 1 94 ? -13.992 11.914 -8.242 1 94.88 94 TYR A CA 1
ATOM 740 C C . TYR A 1 94 ? -12.539 12.336 -8.375 1 94.88 94 TYR A C 1
ATOM 742 O O . TYR A 1 94 ? -12.047 13.164 -7.594 1 94.88 94 TYR A O 1
ATOM 750 N N . ILE A 1 95 ? -11.797 11.781 -9.312 1 96.5 95 ILE A N 1
ATOM 751 C CA . ILE A 1 95 ? -10.398 12.109 -9.555 1 96.5 95 ILE A CA 1
ATOM 752 C C . ILE A 1 95 ? -10.258 13.594 -9.867 1 96.5 95 ILE A C 1
ATOM 754 O O . ILE A 1 95 ? -9.391 14.273 -9.312 1 96.5 95 ILE A O 1
ATOM 758 N N . SER A 1 96 ? -11.125 14.102 -10.68 1 96.5 96 SER A N 1
ATOM 759 C CA . SER A 1 96 ? -11.086 15.516 -11.055 1 96.5 96 SER A CA 1
ATOM 760 C C . SER A 1 96 ? -11.336 16.406 -9.852 1 96.5 96 SER A C 1
ATOM 762 O O . SER A 1 96 ? -10.688 17.453 -9.695 1 96.5 96 SER A O 1
ATOM 764 N N . TRP A 1 97 ? -12.312 16.016 -9.094 1 95.88 97 TRP A N 1
ATOM 765 C CA . TRP A 1 97 ? -12.609 16.75 -7.863 1 95.88 97 TRP A CA 1
ATOM 766 C C . TRP A 1 97 ? -11.398 16.781 -6.938 1 95.88 97 TRP A C 1
ATOM 768 O O . TRP A 1 97 ? -11.031 17.828 -6.422 1 95.88 97 TRP A O 1
ATOM 778 N N . CYS A 1 98 ? -10.719 15.648 -6.789 1 97.44 98 CYS A N 1
ATOM 779 C CA . CYS A 1 98 ? -9.523 15.562 -5.949 1 97.44 98 CYS A CA 1
ATOM 780 C C . CYS A 1 98 ? -8.398 16.422 -6.516 1 97.44 98 CYS A C 1
ATOM 782 O O . CYS A 1 98 ? -7.715 17.125 -5.766 1 97.44 98 CYS A O 1
ATOM 784 N N . GLU A 1 99 ? -8.234 16.344 -7.77 1 98.06 99 GLU A N 1
ATOM 785 C CA . GLU A 1 99 ? -7.191 17.125 -8.43 1 98.06 99 GLU A CA 1
ATOM 786 C C . GLU A 1 99 ? -7.355 18.609 -8.133 1 98.06 99 GLU A C 1
ATOM 788 O O . GLU A 1 99 ? -6.375 19.312 -7.879 1 98.06 99 GLU A O 1
ATOM 793 N N . THR A 1 100 ? -8.555 19.047 -8.133 1 97.88 100 THR A N 1
ATOM 794 C CA . THR A 1 100 ? -8.852 20.469 -7.938 1 97.88 100 THR A CA 1
ATOM 795 C C . THR A 1 100 ? -8.477 20.906 -6.523 1 97.88 100 THR A C 1
ATOM 797 O O . THR A 1 100 ? -7.695 21.844 -6.348 1 97.88 100 THR A O 1
ATOM 800 N N . TRP A 1 101 ? -9.031 20.219 -5.531 1 98.12 101 TRP A N 1
ATOM 801 C CA . TRP A 1 101 ? -8.742 20.703 -4.184 1 98.12 101 TRP A CA 1
ATOM 802 C C . TRP A 1 101 ? -7.289 20.422 -3.805 1 98.12 101 TRP A C 1
ATOM 804 O O . TRP A 1 101 ? -6.68 21.172 -3.049 1 98.12 101 TRP A O 1
ATOM 814 N N . MET A 1 102 ? -6.676 19.375 -4.301 1 98.75 102 MET A N 1
ATOM 815 C CA . MET A 1 102 ? -5.27 19.109 -4.02 1 98.75 102 MET A CA 1
ATOM 816 C C . MET A 1 102 ? -4.379 20.203 -4.594 1 98.75 102 MET A C 1
ATOM 818 O O . MET A 1 102 ? -3.375 20.578 -3.984 1 98.75 102 MET A O 1
ATOM 822 N N . SER A 1 103 ? -4.715 20.703 -5.758 1 98.69 103 SER A N 1
ATOM 823 C CA . SER A 1 103 ? -3.971 21.797 -6.363 1 98.69 103 SER A CA 1
ATOM 824 C C . SER A 1 103 ? -4.07 23.062 -5.52 1 98.69 103 SER A C 1
ATOM 826 O O . SER A 1 103 ? -3.088 23.797 -5.363 1 98.69 103 SER A O 1
ATOM 828 N N . ARG A 1 104 ? -5.191 23.328 -5 1 98.81 104 ARG A N 1
ATOM 829 C CA . ARG A 1 104 ? -5.387 24.5 -4.148 1 98.81 104 ARG A CA 1
ATOM 830 C C . ARG A 1 104 ? -4.629 24.344 -2.832 1 98.81 104 ARG A C 1
ATOM 832 O O . ARG A 1 104 ? -4.098 25.312 -2.299 1 98.81 104 ARG A O 1
ATOM 839 N N . VAL A 1 105 ? -4.582 23.094 -2.322 1 98.94 105 VAL A N 1
ATOM 840 C CA . VAL A 1 105 ? -3.768 22.828 -1.144 1 98.94 105 VAL A CA 1
ATOM 841 C C . VAL A 1 105 ? -2.297 23.094 -1.462 1 98.94 105 VAL A C 1
ATOM 843 O O . VAL A 1 105 ? -1.568 23.656 -0.642 1 98.94 105 VAL A O 1
ATOM 846 N N . HIS A 1 106 ? -1.866 22.656 -2.627 1 98.94 106 HIS A N 1
ATOM 847 C CA . HIS A 1 106 ? -0.489 22.891 -3.045 1 98.94 106 HIS A CA 1
ATOM 848 C C . HIS A 1 106 ? -0.158 24.375 -3.027 1 98.94 106 HIS A C 1
ATOM 850 O O . HIS A 1 106 ? 0.882 24.781 -2.502 1 98.94 106 HIS A O 1
ATOM 856 N N . ARG A 1 107 ? -1.021 25.25 -3.562 1 98.62 107 ARG A N 1
ATOM 857 C CA . ARG A 1 107 ? -0.828 26.688 -3.605 1 98.62 107 ARG A CA 1
ATOM 858 C C . ARG A 1 107 ? -0.733 27.266 -2.199 1 98.62 107 ARG A C 1
ATOM 860 O O . ARG A 1 107 ? 0.05 28.188 -1.953 1 98.62 107 ARG A O 1
ATOM 867 N N . ALA A 1 108 ? -1.468 26.703 -1.307 1 98.75 108 ALA A N 1
ATOM 868 C CA . ALA A 1 108 ? -1.558 27.219 0.055 1 98.75 108 ALA A CA 1
ATOM 869 C C . ALA A 1 108 ? -0.396 26.734 0.91 1 98.75 108 ALA A C 1
ATOM 871 O O . ALA A 1 108 ? -0.163 27.234 2.008 1 98.75 108 ALA A O 1
ATOM 872 N N . THR A 1 109 ? 0.321 25.688 0.47 1 98.81 109 THR A N 1
ATOM 873 C CA . THR A 1 109 ? 1.387 25.047 1.237 1 98.81 109 THR A CA 1
ATOM 874 C C . THR A 1 109 ? 2.691 25.828 1.099 1 98.81 109 THR A C 1
ATOM 876 O O . THR A 1 109 ? 3.078 26.203 -0.008 1 98.81 109 THR A O 1
ATOM 879 N N . SER A 1 110 ? 3.387 26.125 2.203 1 98.31 110 SER A N 1
ATOM 880 C CA . SER A 1 110 ? 4.664 26.828 2.217 1 98.31 110 SER A CA 1
ATOM 881 C C . SER A 1 110 ? 5.738 26.047 1.474 1 98.31 110 SER A C 1
ATOM 883 O O . SER A 1 110 ? 5.566 24.859 1.202 1 98.31 110 SER A O 1
ATOM 885 N N . ALA A 1 111 ? 6.863 26.656 1.172 1 97.69 111 ALA A N 1
ATOM 886 C CA . ALA A 1 111 ? 7.938 26.047 0.394 1 97.69 111 ALA A CA 1
ATOM 887 C C . ALA A 1 111 ? 8.477 24.797 1.085 1 97.69 111 ALA A C 1
ATOM 889 O O . ALA A 1 111 ? 8.742 23.781 0.431 1 97.69 111 ALA A O 1
ATOM 890 N N . GLY A 1 112 ? 8.602 24.828 2.393 1 98.31 112 GLY A N 1
ATOM 891 C CA . GLY A 1 112 ? 9.102 23.688 3.15 1 98.31 112 GLY A CA 1
ATOM 892 C C . GLY A 1 112 ? 8.008 22.781 3.65 1 98.31 112 GLY A C 1
ATOM 893 O O . GLY A 1 112 ? 8.258 21.859 4.441 1 98.31 112 GLY A O 1
ATOM 894 N N . GLY A 1 113 ? 6.773 23 3.137 1 98.81 113 GLY A N 1
ATOM 895 C CA . GLY A 1 113 ? 5.605 22.344 3.695 1 98.81 113 GLY A CA 1
ATOM 896 C C . GLY A 1 113 ? 5.352 20.969 3.092 1 98.81 113 GLY A C 1
ATOM 897 O O . GLY A 1 113 ? 5.977 20.609 2.096 1 98.81 113 GLY A O 1
ATOM 898 N N . ALA A 1 114 ? 4.449 20.188 3.715 1 98.94 114 ALA A N 1
ATOM 899 C CA . ALA A 1 114 ? 4.105 18.828 3.316 1 98.94 114 ALA A CA 1
ATOM 900 C C . ALA A 1 114 ? 2.596 18.656 3.213 1 98.94 114 ALA A C 1
ATOM 902 O O . ALA A 1 114 ? 1.83 19.484 3.695 1 98.94 114 ALA A O 1
ATOM 903 N N . PHE A 1 115 ? 2.229 17.672 2.547 1 98.94 115 PHE A N 1
ATOM 904 C CA . PHE A 1 115 ? 0.842 17.266 2.352 1 98.94 115 PHE A CA 1
ATOM 905 C C . PHE A 1 115 ? 0.688 15.758 2.553 1 98.94 115 PHE A C 1
ATOM 907 O O . PHE A 1 115 ? 1.339 14.969 1.869 1 98.94 115 PHE A O 1
ATOM 914 N N . TRP A 1 116 ? -0.155 15.359 3.551 1 98.94 116 TRP A N 1
ATOM 915 C CA . TRP A 1 116 ? -0.467 13.969 3.852 1 98.94 116 TRP A CA 1
ATOM 916 C C . TRP A 1 116 ? -1.929 13.656 3.543 1 98.94 116 TRP A C 1
ATOM 918 O O . TRP A 1 116 ? -2.832 14.227 4.16 1 98.94 116 TRP A O 1
ATOM 928 N N . LEU A 1 117 ? -2.123 12.742 2.68 1 98.81 117 LEU A N 1
ATOM 929 C CA . LEU A 1 117 ? -3.449 12.352 2.219 1 98.81 117 LEU A CA 1
ATOM 930 C C . LEU A 1 117 ? -3.773 10.922 2.652 1 98.81 117 LEU A C 1
ATOM 932 O O . LEU A 1 117 ? -3.098 9.977 2.242 1 98.81 117 LEU A O 1
ATOM 936 N N . ASN A 1 118 ? -4.762 10.75 3.488 1 98.31 118 ASN A N 1
ATOM 937 C CA . ASN A 1 118 ? -5.211 9.422 3.91 1 98.31 118 ASN A CA 1
ATOM 938 C C . ASN A 1 118 ? -6.395 8.945 3.074 1 98.31 118 ASN A C 1
ATOM 940 O O . ASN A 1 118 ? -7.398 9.641 2.951 1 98.31 118 ASN A O 1
ATOM 944 N N . VAL A 1 119 ? -6.211 7.789 2.502 1 97.25 119 VAL A N 1
ATOM 945 C CA . VAL A 1 119 ? -7.285 7.234 1.689 1 97.25 119 VAL A CA 1
ATOM 946 C C . VAL A 1 119 ? -7.281 5.711 1.798 1 97.25 119 VAL A C 1
ATOM 948 O O . VAL A 1 119 ? -6.273 5.113 2.18 1 97.25 119 VAL A O 1
ATOM 951 N N . GLY A 1 120 ? -8.398 5.121 1.548 1 95.75 120 GLY A N 1
ATOM 952 C CA . GLY A 1 120 ? -8.57 3.676 1.55 1 95.75 120 GLY A CA 1
ATOM 953 C C . GLY A 1 120 ? -8.602 3.076 0.156 1 95.75 120 GLY A C 1
ATOM 954 O O . GLY A 1 120 ? -7.699 3.307 -0.649 1 95.75 120 GLY A O 1
ATOM 955 N N . TYR A 1 121 ? -9.594 2.268 -0.089 1 95.62 121 TYR A N 1
ATOM 956 C CA . TYR A 1 121 ? -9.766 1.609 -1.378 1 95.62 121 TYR A CA 1
ATOM 957 C C . TYR A 1 121 ? -11.203 1.763 -1.88 1 95.62 121 TYR A C 1
ATOM 959 O O . TYR A 1 121 ? -12.094 2.133 -1.117 1 95.62 121 TYR A O 1
ATOM 967 N N . VAL A 1 122 ? -11.406 1.563 -3.17 1 94 122 VAL A N 1
ATOM 968 C CA . VAL A 1 122 ? -12.719 1.66 -3.801 1 94 122 VAL A CA 1
ATOM 969 C C . VAL A 1 122 ? -12.852 0.601 -4.895 1 94 122 VAL A C 1
ATOM 971 O O . VAL A 1 122 ? -11.852 0.189 -5.488 1 94 122 VAL A O 1
ATOM 974 N N . PRO A 1 123 ? -14.117 0.115 -5.113 1 94.75 123 PRO A N 1
ATOM 975 C CA . PRO A 1 123 ? -14.297 -0.688 -6.324 1 94.75 123 PRO A CA 1
ATOM 976 C C . PRO A 1 123 ? -14.211 0.144 -7.602 1 94.75 123 PRO A C 1
ATOM 978 O O . PRO A 1 123 ? -14.664 1.291 -7.629 1 94.75 123 PRO A O 1
ATOM 981 N N . VAL A 1 124 ? -13.547 -0.297 -8.562 1 95.38 124 VAL A N 1
ATOM 982 C CA . VAL A 1 124 ? -13.531 0.278 -9.898 1 95.38 124 VAL A CA 1
ATOM 983 C C . VAL A 1 124 ? -14.242 -0.664 -10.875 1 95.38 124 VAL A C 1
ATOM 985 O O . VAL A 1 124 ? -13.766 -1.771 -11.133 1 95.38 124 VAL A O 1
ATOM 988 N N . PRO A 1 125 ? -15.359 -0.245 -11.422 1 94.12 125 PRO A N 1
ATOM 989 C CA . PRO A 1 125 ? -16.172 -1.128 -12.258 1 94.12 125 PRO A CA 1
ATOM 990 C C . PRO A 1 125 ? -15.375 -1.791 -13.375 1 94.12 125 PRO A C 1
ATOM 992 O O . PRO A 1 125 ? -14.617 -1.118 -14.078 1 94.12 125 PRO A O 1
ATOM 995 N N . ASN A 1 126 ? -15.477 -3.107 -13.438 1 95.62 126 ASN A N 1
ATOM 996 C CA . ASN A 1 126 ? -14.945 -3.963 -14.492 1 95.62 126 ASN A CA 1
ATOM 997 C C . ASN A 1 126 ? -13.422 -4.047 -14.422 1 95.62 126 ASN A C 1
ATOM 999 O O . ASN A 1 126 ? -12.789 -4.613 -15.312 1 95.62 126 ASN A O 1
ATOM 1003 N N . GLN A 1 127 ? -12.805 -3.477 -13.352 1 97.75 127 GLN A N 1
ATOM 1004 C CA . GLN A 1 127 ? -11.344 -3.471 -13.328 1 97.75 127 GLN A CA 1
ATOM 1005 C C . GLN A 1 127 ? -10.82 -4.012 -12 1 97.75 127 GLN A C 1
ATOM 1007 O O . GLN A 1 127 ? -9.766 -4.641 -11.953 1 97.75 127 GLN A O 1
ATOM 1012 N N . GLY A 1 128 ? -11.5 -3.682 -10.961 1 98.25 128 GLY A N 1
ATOM 1013 C CA . GLY A 1 128 ? -10.984 -4.133 -9.672 1 98.25 128 GLY A CA 1
ATOM 1014 C C . GLY A 1 128 ? -12.008 -4.039 -8.555 1 98.25 128 GLY A C 1
ATOM 1015 O O . GLY A 1 128 ? -12.859 -3.146 -8.555 1 98.25 128 GLY A O 1
ATOM 1016 N N . LYS A 1 129 ? -11.906 -4.906 -7.598 1 97.62 129 LYS A N 1
ATOM 1017 C CA . LYS A 1 129 ? -12.82 -4.992 -6.461 1 97.62 129 LYS A CA 1
ATOM 1018 C C . LYS A 1 129 ? -12.414 -4.023 -5.355 1 97.62 129 LYS A C 1
ATOM 1020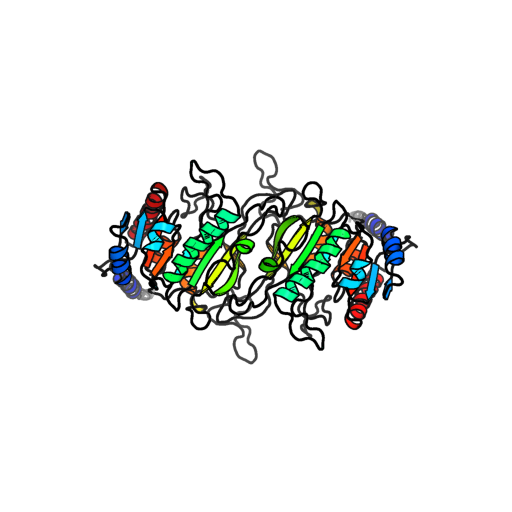 O O . LYS A 1 129 ? -13.203 -3.166 -4.949 1 97.62 129 LYS A O 1
ATOM 1025 N N . ALA A 1 130 ? -11.234 -4.141 -4.812 1 97.19 130 ALA A N 1
ATOM 1026 C CA . ALA A 1 130 ? -10.695 -3.283 -3.764 1 97.19 130 ALA A CA 1
ATOM 1027 C C . ALA A 1 130 ? -9.445 -2.551 -4.242 1 97.19 130 ALA A C 1
ATOM 1029 O O . ALA A 1 130 ? -8.336 -2.83 -3.775 1 97.19 130 ALA A O 1
ATOM 1030 N N . VAL A 1 131 ? -9.641 -1.542 -5.109 1 98 131 VAL A N 1
ATOM 1031 C CA . VAL A 1 131 ? -8.531 -0.791 -5.691 1 98 131 VAL A CA 1
ATOM 1032 C C . VAL A 1 131 ? -8.094 0.309 -4.727 1 98 131 VAL A C 1
ATOM 1034 O O . VAL A 1 131 ? -8.883 1.188 -4.375 1 98 131 VAL A O 1
ATOM 1037 N N . PRO A 1 132 ? -6.852 0.264 -4.254 1 98.31 132 PRO A N 1
ATOM 1038 C CA . PRO A 1 132 ? -6.391 1.395 -3.445 1 98.31 132 PRO A CA 1
ATOM 1039 C C . PRO A 1 132 ? -6.559 2.736 -4.156 1 98.31 132 PRO A C 1
ATOM 1041 O O . PRO A 1 132 ? -6.18 2.873 -5.32 1 98.31 132 PRO A O 1
ATOM 1044 N N . ILE A 1 133 ? -7.066 3.691 -3.498 1 97.69 133 ILE A N 1
ATOM 1045 C CA . ILE A 1 133 ? -7.355 5 -4.074 1 97.69 133 ILE A CA 1
ATOM 1046 C C . ILE A 1 133 ? -6.055 5.684 -4.484 1 97.69 133 ILE A C 1
ATOM 1048 O O . ILE A 1 133 ? -6.02 6.43 -5.465 1 97.69 133 ILE A O 1
ATOM 1052 N N . PRO A 1 134 ? -4.918 5.461 -3.799 1 98.5 134 PRO A N 1
ATOM 1053 C CA . PRO A 1 134 ? -3.645 6.027 -4.246 1 98.5 134 PRO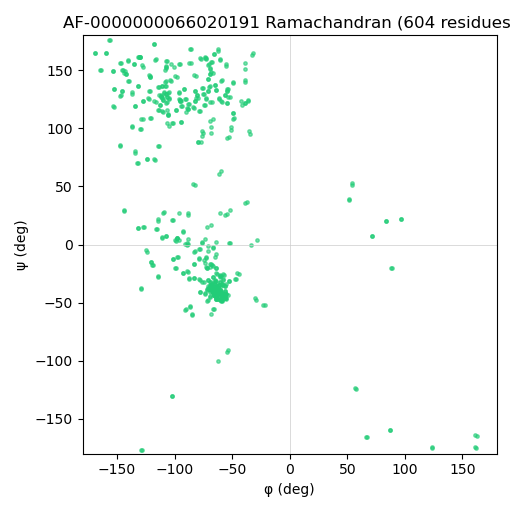 A CA 1
ATOM 1054 C C . PRO A 1 134 ? -3.332 5.695 -5.703 1 98.5 134 PRO A C 1
ATOM 1056 O O . PRO A 1 134 ? -2.654 6.469 -6.387 1 98.5 134 PRO A O 1
ATOM 1059 N N . TYR A 1 135 ? -3.785 4.527 -6.18 1 98.44 135 TYR A N 1
ATOM 1060 C CA . TYR A 1 135 ? -3.549 4.168 -7.574 1 98.44 135 TYR A CA 1
ATOM 1061 C C . TYR A 1 135 ? -4.129 5.219 -8.516 1 98.44 135 TYR A C 1
ATOM 1063 O O . TYR A 1 135 ? -3.641 5.398 -9.633 1 98.44 135 TYR A O 1
ATOM 1071 N N . LEU A 1 136 ? -5.125 5.93 -8.07 1 97.56 136 LEU A N 1
ATOM 1072 C CA . LEU A 1 136 ? -5.895 6.852 -8.898 1 97.56 136 LEU A CA 1
ATOM 1073 C C . LEU A 1 136 ? -5.422 8.289 -8.695 1 97.56 136 LEU A C 1
ATOM 1075 O O . LEU A 1 136 ? -5.629 9.141 -9.562 1 97.56 136 LEU A O 1
ATOM 1079 N N . LEU A 1 137 ? -4.742 8.562 -7.562 1 98.25 137 LEU A N 1
ATOM 1080 C CA . LEU A 1 137 ? -4.602 9.961 -7.176 1 98.25 137 LEU A CA 1
ATOM 1081 C C . LEU A 1 137 ? -3.129 10.352 -7.094 1 98.25 137 LEU A C 1
ATOM 1083 O O . LEU A 1 137 ? -2.803 11.539 -7.043 1 98.25 137 LEU A O 1
ATOM 1087 N N . TRP A 1 138 ? -2.184 9.406 -7.062 1 98.75 138 TRP A N 1
ATOM 1088 C CA . TRP A 1 138 ? -0.821 9.664 -6.609 1 98.75 138 TRP A CA 1
ATOM 1089 C C . TRP A 1 138 ? -0.177 10.773 -7.438 1 98.75 138 TRP A C 1
ATOM 1091 O O . TRP A 1 138 ? 0.625 11.555 -6.922 1 98.75 138 TRP A O 1
ATOM 1101 N N . ASP A 1 139 ? -0.55 10.922 -8.695 1 98.38 139 ASP A N 1
ATOM 1102 C CA . ASP A 1 139 ? 0.118 11.852 -9.594 1 98.38 139 ASP A CA 1
ATOM 1103 C C . ASP A 1 139 ? -0.817 12.984 -10.008 1 98.38 139 ASP A C 1
ATOM 1105 O O . ASP A 1 139 ? -0.614 13.625 -11.039 1 98.38 139 ASP A O 1
ATOM 1109 N N . LYS A 1 140 ? -1.87 13.266 -9.242 1 98.31 140 LYS A N 1
ATOM 1110 C CA . LYS A 1 140 ? -2.9 14.219 -9.641 1 98.31 140 LYS A CA 1
ATOM 1111 C C . LYS A 1 140 ? -2.717 15.555 -8.93 1 98.31 140 LYS A C 1
ATOM 1113 O O . LYS A 1 140 ? -3.666 16.328 -8.797 1 98.31 140 LYS A O 1
ATOM 1118 N N . SER A 1 141 ? -1.617 15.867 -8.445 1 98.06 141 SER A N 1
ATOM 1119 C CA . SER A 1 141 ? -1.274 17.141 -7.84 1 98.06 141 SER A CA 1
ATOM 1120 C C . SER A 1 141 ? 0.142 17.578 -8.211 1 98.06 141 SER A C 1
ATOM 1122 O O . SER A 1 141 ? 0.953 16.75 -8.633 1 98.06 141 SER A O 1
ATOM 1124 N N . PRO A 1 142 ? 0.451 18.859 -8.125 1 98.38 142 PRO A N 1
ATOM 1125 C CA . PRO A 1 142 ? 1.805 19.312 -8.445 1 98.38 142 PRO A CA 1
ATOM 1126 C C . PRO A 1 142 ? 2.816 19 -7.352 1 98.38 142 PRO A C 1
ATOM 1128 O O . PRO A 1 142 ? 3.996 19.344 -7.473 1 98.38 142 PRO A O 1
ATOM 1131 N N . PHE A 1 143 ? 2.438 18.359 -6.301 1 98.88 143 PHE A N 1
ATOM 1132 C CA . PHE A 1 143 ? 3.336 17.984 -5.219 1 98.88 143 PHE A CA 1
ATOM 1133 C C . PHE A 1 143 ? 4.332 16.922 -5.688 1 98.88 143 PHE A C 1
ATOM 1135 O O . PHE A 1 143 ? 4.105 16.266 -6.699 1 98.88 143 PHE A O 1
ATOM 1142 N N . TYR A 1 144 ? 5.441 16.844 -5.008 1 98.88 144 TYR A N 1
ATOM 1143 C CA . TYR A 1 144 ? 6.387 15.742 -5.152 1 98.88 144 TYR A CA 1
ATOM 1144 C C . TYR A 1 144 ? 6.145 14.672 -4.098 1 98.88 144 TYR A C 1
ATOM 1146 O O . TYR A 1 144 ? 6.133 14.961 -2.898 1 98.88 144 TYR A O 1
ATOM 1154 N N . MET A 1 145 ? 5.922 13.469 -4.535 1 98.94 145 MET A N 1
ATOM 1155 C CA . MET A 1 145 ? 5.633 12.398 -3.586 1 98.94 145 MET A CA 1
ATOM 1156 C C . MET A 1 145 ? 6.918 11.859 -2.969 1 98.94 145 MET A C 1
ATOM 1158 O O . MET A 1 145 ? 7.855 11.5 -3.686 1 98.94 145 MET A O 1
ATOM 1162 N N . ILE A 1 146 ? 6.992 11.781 -1.676 1 98.81 146 ILE A N 1
ATOM 1163 C CA . ILE A 1 146 ? 8.156 11.203 -1.013 1 98.81 146 ILE A CA 1
ATOM 1164 C C . ILE A 1 146 ? 7.988 9.688 -0.9 1 98.81 146 ILE A C 1
ATOM 1166 O O . ILE A 1 146 ? 8.828 8.93 -1.38 1 98.81 146 ILE A O 1
ATOM 1170 N N . GLN A 1 147 ? 6.805 9.266 -0.303 1 98.44 147 GLN A N 1
ATOM 1171 C CA . GLN A 1 147 ? 6.574 7.832 -0.122 1 98.44 147 GLN A CA 1
ATOM 1172 C C . GLN A 1 147 ? 5.137 7.555 0.301 1 98.44 147 GLN A C 1
ATOM 1174 O O . GLN A 1 147 ? 4.387 8.484 0.611 1 98.44 147 GLN A O 1
ATOM 1179 N N . GLU A 1 148 ? 4.75 6.324 0.191 1 98.88 148 GLU A N 1
ATOM 1180 C CA . GLU A 1 148 ? 3.525 5.801 0.788 1 98.88 148 GLU A CA 1
ATOM 1181 C C . GLU A 1 148 ? 3.789 5.234 2.182 1 98.88 148 GLU A C 1
ATOM 1183 O O . GLU A 1 148 ? 4.789 4.551 2.4 1 98.88 148 GLU A O 1
ATOM 1188 N N . VAL A 1 149 ? 2.926 5.586 3.127 1 98.88 149 VAL A N 1
ATOM 1189 C CA . VAL A 1 149 ? 2.934 4.961 4.445 1 98.88 149 VAL A CA 1
ATOM 1190 C C . VAL A 1 149 ? 1.672 4.117 4.621 1 98.88 149 VAL A C 1
ATOM 1192 O O . VAL A 1 149 ? 0.561 4.59 4.367 1 98.88 149 VAL A O 1
ATOM 1195 N N . VAL A 1 150 ? 1.858 2.857 4.988 1 98.88 150 VAL A N 1
ATOM 1196 C CA . VAL A 1 150 ? 0.752 1.935 5.215 1 98.88 150 VAL A CA 1
ATOM 1197 C C . VAL A 1 150 ? 0.274 2.045 6.66 1 98.88 150 VAL A C 1
ATOM 1199 O O . VAL A 1 150 ? 1.06 1.875 7.594 1 98.88 150 VAL A O 1
ATOM 1202 N N . TRP A 1 151 ? -0.981 2.389 6.855 1 98.5 151 TRP A N 1
ATOM 1203 C CA . TRP A 1 151 ? -1.629 2.312 8.156 1 98.5 151 TRP A CA 1
ATOM 1204 C C . TRP A 1 151 ? -2.379 0.994 8.32 1 98.5 151 TRP A C 1
ATOM 1206 O O . TRP A 1 151 ? -3.406 0.775 7.676 1 98.5 151 TRP A O 1
ATOM 1216 N N . ASN A 1 152 ? -1.863 0.114 9.078 1 97.88 152 ASN A N 1
ATOM 1217 C CA . ASN A 1 152 ? -2.438 -1.196 9.359 1 97.88 152 ASN A CA 1
ATOM 1218 C C . ASN A 1 152 ? -3.238 -1.188 10.664 1 97.88 152 ASN A C 1
ATOM 1220 O O . ASN A 1 152 ? -2.775 -0.667 11.68 1 97.88 152 ASN A O 1
ATOM 1224 N N . TYR A 1 153 ? -4.438 -1.686 10.656 1 94.38 153 TYR A N 1
ATOM 1225 C CA . TYR A 1 153 ? -5.285 -1.795 11.836 1 94.38 153 TYR A CA 1
ATOM 1226 C C . TYR A 1 153 ? -5.855 -3.201 11.969 1 94.38 153 TYR A C 1
ATOM 1228 O O . TYR A 1 153 ? -5.875 -3.965 11 1 94.38 153 TYR A O 1
ATOM 1236 N N . GLY A 1 154 ? -6.32 -3.578 13.164 1 88.81 154 GLY A N 1
ATOM 1237 C CA . GLY A 1 154 ? -6.676 -4.957 13.461 1 88.81 154 GLY A CA 1
ATOM 1238 C C . GLY A 1 154 ? -8.141 -5.262 13.211 1 88.81 154 GLY A C 1
ATOM 1239 O O . GLY A 1 154 ? -8.508 -6.422 13.008 1 88.81 154 GLY A O 1
ATOM 1240 N N . ALA A 1 155 ? -8.969 -4.34 13.25 1 83.12 155 ALA A N 1
ATOM 1241 C CA . ALA A 1 155 ? -10.406 -4.586 13.133 1 83.12 155 ALA A CA 1
ATOM 1242 C C . ALA A 1 155 ? -10.93 -4.109 11.781 1 83.12 155 ALA A C 1
ATOM 1244 O O . ALA A 1 155 ? -10.328 -3.232 11.148 1 83.12 155 ALA A O 1
ATOM 1245 N N . GLY A 1 156 ? -12.008 -4.828 11.336 1 82.5 156 GLY A N 1
ATOM 1246 C CA . GLY A 1 156 ? -12.609 -4.453 10.062 1 82.5 156 GLY A CA 1
ATOM 1247 C C . GLY A 1 156 ? -13.5 -5.535 9.484 1 82.5 156 GLY A C 1
ATOM 1248 O O . GLY A 1 156 ? -13.914 -6.457 10.195 1 82.5 156 GLY A O 1
ATOM 1249 N N . VAL A 1 157 ? -13.734 -5.316 8.297 1 82.69 157 VAL A N 1
ATOM 1250 C CA . VAL A 1 157 ? -14.617 -6.219 7.566 1 82.69 157 VAL A CA 1
ATOM 1251 C C . VAL A 1 157 ? -13.977 -7.602 7.469 1 82.69 157 VAL A C 1
ATOM 1253 O O . VAL A 1 157 ? -12.773 -7.719 7.246 1 82.69 157 VAL A O 1
ATOM 1256 N N . ALA A 1 158 ? -14.766 -8.594 7.672 1 88.5 158 ALA A N 1
ATOM 1257 C CA . ALA A 1 158 ? -14.336 -9.977 7.477 1 88.5 158 ALA A CA 1
ATOM 1258 C C . ALA A 1 158 ? -14.727 -10.477 6.09 1 88.5 158 ALA A C 1
ATOM 1260 O O . ALA A 1 158 ? -15.891 -10.391 5.699 1 88.5 158 ALA A O 1
ATOM 1261 N N . SER A 1 159 ? -13.766 -10.93 5.355 1 94.06 159 SER A N 1
ATOM 1262 C CA . SER A 1 159 ? -14.023 -11.43 4.008 1 94.06 159 SER A CA 1
ATOM 1263 C C . SER A 1 159 ? -13.898 -12.953 3.945 1 94.06 159 SER A C 1
ATOM 1265 O O . SER A 1 159 ? -13.172 -13.555 4.742 1 94.06 159 SER A O 1
ATOM 1267 N N . ARG A 1 160 ? -14.633 -13.539 2.98 1 93.31 160 ARG A N 1
ATOM 1268 C CA . ARG A 1 160 ? -14.586 -14.992 2.809 1 93.31 160 ARG A CA 1
ATOM 1269 C C . ARG A 1 160 ? -13.961 -15.367 1.469 1 93.31 160 ARG A C 1
ATOM 1271 O O . ARG A 1 160 ? -13.414 -16.453 1.316 1 93.31 160 ARG A O 1
ATOM 1278 N N . LYS A 1 161 ? -14.078 -14.484 0.5 1 96.19 161 LYS A N 1
ATOM 1279 C CA . LYS A 1 161 ? -13.602 -14.805 -0.842 1 96.19 161 LYS A CA 1
ATOM 1280 C C . LYS A 1 161 ? -12.328 -14.023 -1.169 1 96.19 161 LYS A C 1
ATOM 1282 O O . LYS A 1 161 ? -11.945 -13.906 -2.336 1 96.19 161 LYS A O 1
ATOM 1287 N N . SER A 1 162 ? -11.773 -13.328 -0.188 1 98.19 162 SER A N 1
ATOM 1288 C CA . SER A 1 162 ? -10.516 -12.594 -0.267 1 98.19 162 SER A CA 1
ATOM 1289 C C . SER A 1 162 ? -9.898 -12.406 1.114 1 98.19 162 SER A C 1
ATOM 1291 O O . SER A 1 162 ? -10.445 -12.875 2.113 1 98.19 162 SER A O 1
ATOM 1293 N N . PHE A 1 163 ? -8.773 -11.844 1.131 1 98.38 163 PHE A N 1
ATOM 1294 C CA . PHE A 1 163 ? -8.164 -11.492 2.41 1 98.38 163 PHE A CA 1
ATOM 1295 C C . PHE A 1 163 ? -8.828 -10.258 3 1 98.38 163 PHE A C 1
ATOM 1297 O O . PHE A 1 163 ? -9.133 -9.305 2.277 1 98.38 163 PHE A O 1
ATOM 1304 N N . SER A 1 164 ? -9.133 -10.312 4.301 1 97.5 164 SER A N 1
ATOM 1305 C CA . SER A 1 164 ? -9.828 -9.211 4.949 1 97.5 164 SER A CA 1
ATOM 1306 C C . SER A 1 164 ? -9.008 -7.93 4.895 1 97.5 164 SER A C 1
ATOM 1308 O O . SER A 1 164 ? -7.832 -7.926 5.273 1 97.5 164 SER A O 1
ATOM 1310 N N . PRO A 1 165 ? -9.57 -6.859 4.383 1 96.69 165 PRO A N 1
ATOM 1311 C CA . PRO A 1 165 ? -8.844 -5.59 4.359 1 96.69 165 PRO A CA 1
ATOM 1312 C C . PRO A 1 165 ? -8.547 -5.055 5.758 1 96.69 165 PRO A C 1
ATOM 1314 O O . PRO A 1 165 ? -9.43 -5.031 6.617 1 96.69 165 PRO A O 1
ATOM 1317 N N . ARG A 1 166 ? -7.277 -4.641 5.945 1 97.25 166 ARG A N 1
ATOM 1318 C CA . ARG A 1 166 ? -6.84 -4.152 7.25 1 97.25 166 ARG A CA 1
ATOM 1319 C C . ARG A 1 166 ? -5.836 -3.014 7.098 1 97.25 166 ARG A C 1
ATOM 1321 O O . ARG A 1 166 ? -4.934 -2.861 7.922 1 97.25 166 ARG A O 1
ATOM 1328 N N . ASN A 1 167 ? -5.93 -2.252 6.023 1 97.38 167 ASN A N 1
ATOM 1329 C CA . ASN A 1 167 ? -5.004 -1.129 5.918 1 97.38 167 ASN A CA 1
ATOM 1330 C C . ASN A 1 167 ? -5.578 -0.006 5.059 1 97.38 167 ASN A C 1
ATOM 1332 O O . ASN A 1 167 ? -6.426 -0.248 4.199 1 97.38 167 ASN A O 1
ATOM 1336 N N . GLU A 1 168 ? -5.25 1.148 5.324 1 97 168 GLU A N 1
ATOM 1337 C CA . GLU A 1 168 ? -5.34 2.352 4.504 1 97 168 GLU A CA 1
ATOM 1338 C C . GLU A 1 168 ? -3.957 2.941 4.234 1 97 168 GLU A C 1
ATOM 1340 O O . GLU A 1 168 ? -2.947 2.398 4.688 1 97 168 GLU A O 1
ATOM 1345 N N . LYS A 1 169 ? -3.955 3.938 3.377 1 98.69 169 LYS A N 1
ATOM 1346 C CA . LYS A 1 169 ? -2.662 4.508 3.01 1 98.69 169 LYS A CA 1
ATOM 1347 C C . LYS A 1 169 ? -2.605 5.996 3.34 1 98.69 169 LYS A C 1
ATOM 1349 O O . LYS A 1 169 ? -3.619 6.695 3.264 1 98.69 169 LYS A O 1
ATOM 1354 N N . PHE A 1 170 ? -1.469 6.422 3.74 1 98.81 170 PHE A N 1
ATOM 1355 C CA . PHE A 1 170 ? -1.11 7.836 3.691 1 98.81 170 PHE A CA 1
ATOM 1356 C C . PHE A 1 170 ? -0.14 8.109 2.549 1 98.81 170 PHE A C 1
ATOM 1358 O O . PHE A 1 170 ? 0.869 7.414 2.406 1 98.81 170 PHE A O 1
ATOM 1365 N N . LEU A 1 171 ? -0.468 9.031 1.707 1 98.94 171 LEU A N 1
ATOM 1366 C CA . LEU A 1 171 ? 0.469 9.547 0.718 1 98.94 171 LEU A CA 1
ATOM 1367 C C . LEU A 1 171 ? 1.167 10.805 1.239 1 98.94 171 LEU A C 1
ATOM 1369 O O . LEU A 1 171 ? 0.511 11.797 1.558 1 98.94 171 LEU A O 1
ATOM 1373 N N . TRP A 1 172 ? 2.445 10.742 1.354 1 98.94 172 TRP A N 1
ATOM 1374 C CA . TRP A 1 172 ? 3.256 11.859 1.831 1 98.94 172 TRP A CA 1
ATOM 1375 C C . TRP A 1 172 ? 3.877 12.617 0.664 1 98.94 172 TRP A C 1
ATOM 1377 O O . TRP A 1 172 ? 4.715 12.078 -0.062 1 98.94 172 TRP A O 1
ATOM 1387 N N . TYR A 1 173 ? 3.461 13.891 0.526 1 98.94 173 TYR A N 1
ATOM 1388 C CA . TYR A 1 173 ? 3.951 14.797 -0.503 1 98.94 173 TYR A CA 1
ATOM 1389 C C . TYR A 1 173 ? 4.676 15.984 0.118 1 98.94 173 TYR A C 1
ATOM 1391 O O . TYR A 1 173 ? 4.465 16.312 1.289 1 98.94 173 TYR A O 1
ATOM 1399 N N . VAL A 1 174 ? 5.516 16.609 -0.718 1 98.94 174 VAL A N 1
ATOM 1400 C CA . VAL A 1 174 ? 6.152 17.859 -0.295 1 98.94 174 VAL A CA 1
ATOM 1401 C C . VAL A 1 174 ? 6.082 18.891 -1.423 1 98.94 174 VAL A C 1
ATOM 1403 O O . VAL A 1 174 ? 5.945 18.516 -2.594 1 98.94 174 VAL A O 1
ATOM 1406 N N . ARG A 1 175 ? 6.141 20.109 -1.026 1 98.69 175 ARG A N 1
ATOM 1407 C CA . ARG A 1 175 ? 6.145 21.203 -1.985 1 98.69 175 ARG A CA 1
ATOM 1408 C C . ARG A 1 175 ? 7.484 21.297 -2.707 1 98.69 175 ARG A C 1
ATOM 1410 O O . ARG A 1 175 ? 7.527 21.516 -3.922 1 98.69 175 ARG A O 1
ATOM 1417 N N . ASP A 1 176 ? 8.562 21.156 -1.997 1 98.38 176 ASP A N 1
ATOM 1418 C CA . ASP A 1 176 ? 9.93 21.203 -2.514 1 98.38 176 ASP A CA 1
ATOM 1419 C C . ASP A 1 176 ? 10.727 19.984 -2.094 1 98.38 176 ASP A C 1
ATOM 1421 O O . ASP A 1 176 ? 11.109 19.844 -0.93 1 98.38 176 ASP A O 1
ATOM 1425 N N . PRO A 1 177 ? 11.008 19.094 -3.027 1 98 177 PRO A N 1
ATOM 1426 C CA . PRO A 1 177 ? 11.719 17.859 -2.678 1 98 177 PRO A CA 1
ATOM 1427 C C . PRO A 1 177 ? 13.156 18.125 -2.229 1 98 177 PRO A C 1
ATOM 1429 O O . PRO A 1 177 ? 13.797 17.234 -1.659 1 98 177 PRO A O 1
ATOM 1432 N N . LEU A 1 178 ? 13.68 19.219 -2.521 1 97.31 178 LEU A N 1
ATOM 1433 C CA . LEU A 1 178 ? 15.062 19.516 -2.168 1 97.31 178 LEU A CA 1
ATOM 1434 C C . LEU A 1 178 ? 15.148 20.141 -0.782 1 97.31 178 LEU A C 1
ATOM 1436 O O . LEU A 1 178 ? 16.219 20.188 -0.178 1 97.31 178 LEU A O 1
ATOM 1440 N N . ASN A 1 179 ? 14.047 20.734 -0.336 1 97.69 179 ASN A N 1
ATOM 1441 C CA . ASN A 1 179 ? 14.039 21.453 0.938 1 97.69 179 ASN A CA 1
ATOM 1442 C C . ASN A 1 179 ? 12.688 21.359 1.631 1 97.69 179 ASN A C 1
ATOM 1444 O O . ASN A 1 179 ? 11.875 22.281 1.546 1 97.69 179 ASN A O 1
ATOM 1448 N N . TYR A 1 180 ? 12.398 20.297 2.393 1 98.62 180 TYR A N 1
ATOM 1449 C CA . TYR A 1 180 ? 11.172 20.109 3.154 1 98.62 180 TYR A CA 1
ATOM 1450 C C . TYR A 1 180 ? 11.477 19.781 4.613 1 98.62 180 TYR A C 1
ATOM 1452 O O . TYR A 1 180 ? 12.562 19.297 4.934 1 98.62 180 TYR A O 1
ATOM 1460 N N . TYR A 1 181 ? 10.555 20.125 5.461 1 98.62 181 TYR A N 1
ATOM 1461 C CA . TYR A 1 181 ? 10.695 19.859 6.891 1 98.62 181 TYR A CA 1
ATOM 1462 C C . TYR A 1 181 ? 10.477 18.375 7.191 1 98.62 181 TYR A C 1
ATOM 1464 O O . TYR A 1 181 ? 9.508 17.766 6.719 1 98.62 181 TYR A O 1
ATOM 1472 N N . PHE A 1 182 ? 11.391 17.766 7.926 1 98.69 182 PHE A N 1
ATOM 1473 C CA . PHE A 1 182 ? 11.242 16.406 8.422 1 98.69 182 PHE A CA 1
ATOM 1474 C C . PHE A 1 182 ? 12.055 16.219 9.695 1 98.69 182 PHE A C 1
ATOM 1476 O O . PHE A 1 182 ? 13.281 16.312 9.68 1 98.69 182 PHE A O 1
ATOM 1483 N N . ASP A 1 183 ? 11.312 15.906 10.727 1 98.5 183 ASP A N 1
ATOM 1484 C CA . ASP A 1 183 ? 11.953 15.695 12.023 1 98.5 183 ASP A CA 1
ATOM 1485 C C . ASP A 1 183 ? 11.82 14.234 12.469 1 98.5 183 ASP A C 1
ATOM 1487 O O . ASP A 1 183 ? 10.938 13.898 13.258 1 98.5 183 ASP A O 1
ATOM 1491 N N . LEU A 1 184 ? 12.703 13.398 12.031 1 98 184 LEU A N 1
ATOM 1492 C CA . LEU A 1 184 ? 12.695 11.984 12.375 1 98 184 LEU A CA 1
ATOM 1493 C C . LEU A 1 184 ? 12.883 11.781 13.875 1 98 184 LEU A C 1
ATOM 1495 O O . LEU A 1 184 ? 12.258 10.898 14.469 1 98 184 LEU A O 1
ATOM 1499 N N . ASP A 1 185 ? 13.656 12.539 14.5 1 96.81 185 ASP A N 1
ATOM 1500 C CA . ASP A 1 185 ? 14.031 12.344 15.898 1 96.81 185 ASP A CA 1
ATOM 1501 C C . ASP A 1 185 ? 12.828 12.492 16.812 1 96.81 185 ASP A C 1
ATOM 1503 O O . ASP A 1 185 ? 12.75 11.836 17.859 1 96.81 185 ASP A O 1
ATOM 1507 N N . SER A 1 186 ? 11.898 13.281 16.453 1 97.12 186 SER A N 1
ATOM 1508 C CA . SER A 1 186 ? 10.727 13.523 17.281 1 97.12 186 SER A CA 1
ATOM 1509 C C . SER A 1 186 ? 9.781 12.32 17.281 1 97.12 186 SER A C 1
ATOM 1511 O O . SER A 1 186 ? 8.883 12.227 18.109 1 97.12 186 SER A O 1
ATOM 1513 N N . VAL A 1 187 ? 10.07 11.344 16.312 1 97.88 187 VAL A N 1
ATOM 1514 C CA . VAL A 1 187 ? 9.078 10.281 16.203 1 97.88 187 VAL A CA 1
ATOM 1515 C C . VAL A 1 187 ? 9.766 8.922 16.203 1 97.88 187 VAL A C 1
ATOM 1517 O O . VAL A 1 187 ? 9.172 7.91 15.82 1 97.88 187 VAL A O 1
ATOM 1520 N N . ARG A 1 188 ? 10.969 8.836 16.562 1 96.69 188 ARG A N 1
ATOM 1521 C CA . ARG A 1 188 ? 11.672 7.555 16.625 1 96.69 188 ARG A CA 1
ATOM 1522 C C . ARG A 1 188 ? 10.969 6.594 17.578 1 96.69 188 ARG A C 1
ATOM 1524 O O . ARG A 1 188 ? 10.43 7.012 18.609 1 96.69 188 ARG A O 1
ATOM 1531 N N . ASP A 1 189 ? 10.938 5.398 17.203 1 93 189 ASP A N 1
ATOM 1532 C CA . ASP A 1 189 ? 10.406 4.336 18.047 1 93 189 ASP A CA 1
ATOM 1533 C C . ASP A 1 189 ? 11.414 3.924 19.109 1 93 189 ASP A C 1
ATOM 1535 O O . ASP A 1 189 ? 12.461 3.352 18.797 1 93 189 ASP A O 1
ATOM 1539 N N . PRO A 1 190 ? 11.148 4.129 20.312 1 88.75 190 PRO A N 1
ATOM 1540 C CA . PRO A 1 190 ? 12.117 3.834 21.375 1 88.75 190 PRO A CA 1
ATOM 1541 C C . PRO A 1 190 ? 12.266 2.336 21.625 1 88.75 190 PRO A C 1
ATOM 1543 O O . PRO A 1 190 ? 13.195 1.915 22.328 1 88.75 190 PRO A O 1
ATOM 1546 N N . ASN A 1 191 ? 11.328 1.542 21.125 1 82.81 191 ASN A N 1
ATOM 1547 C CA . ASN A 1 191 ? 11.375 0.102 21.359 1 82.81 191 ASN A CA 1
ATOM 1548 C C . ASN A 1 191 ? 12.359 -0.584 20.422 1 82.81 191 ASN A C 1
ATOM 1550 O O . ASN A 1 191 ? 11.977 -1.093 19.359 1 82.81 191 ASN A O 1
ATOM 1554 N N . VAL A 1 192 ? 13.609 -0.639 20.859 1 77.44 192 VAL A N 1
ATOM 1555 C CA . VAL A 1 192 ? 14.672 -1.243 20.062 1 77.44 192 VAL A CA 1
ATOM 1556 C C . VAL A 1 192 ? 15.055 -2.596 20.656 1 77.44 192 VAL A C 1
ATOM 1558 O O . VAL A 1 192 ? 15.227 -2.723 21.875 1 77.44 192 VAL A O 1
ATOM 1561 N N . LYS A 1 193 ? 15.031 -3.627 19.797 1 69.94 193 LYS A N 1
ATOM 1562 C CA . LYS A 1 193 ? 15.336 -4.977 20.266 1 69.94 193 LYS A CA 1
ATOM 1563 C C . LYS A 1 193 ? 16.734 -5.047 20.875 1 69.94 193 LYS A C 1
ATOM 1565 O O . LYS A 1 193 ? 16.922 -5.66 21.922 1 69.94 193 LYS A O 1
ATOM 1570 N N . TYR A 1 194 ? 17.703 -4.418 20.172 1 69.75 194 TYR A N 1
ATOM 1571 C CA . TYR A 1 194 ? 19.094 -4.469 20.656 1 69.75 194 TYR A CA 1
ATOM 1572 C C . TYR A 1 194 ? 19.656 -3.066 20.844 1 69.75 194 TYR A C 1
ATOM 1574 O O . TYR A 1 194 ? 20.547 -2.65 20.094 1 69.75 194 TYR A O 1
ATOM 1582 N N . PRO A 1 195 ? 19.219 -2.4 21.859 1 67.44 195 PRO A N 1
ATOM 1583 C CA . PRO A 1 195 ? 19.562 -0.984 22.016 1 67.44 195 PRO A CA 1
ATOM 1584 C C . PRO A 1 195 ? 21.047 -0.767 22.328 1 67.44 195 PRO A C 1
ATOM 1586 O O . PRO A 1 195 ? 21.578 0.31 22.062 1 67.44 195 PRO A O 1
ATOM 1589 N N . ASN A 1 196 ? 21.672 -1.86 22.75 1 70.56 196 ASN A N 1
ATOM 1590 C CA . ASN A 1 196 ? 23.047 -1.67 23.188 1 70.56 196 ASN A CA 1
ATOM 1591 C C . ASN A 1 196 ? 24.031 -2.322 22.219 1 70.56 196 ASN A C 1
ATOM 1593 O O . ASN A 1 196 ? 25.219 -2.408 22.5 1 70.56 196 ASN A O 1
ATOM 1597 N N . GLN A 1 197 ? 23.469 -2.801 21.141 1 69.94 197 GLN A N 1
ATOM 1598 C CA . GLN A 1 197 ? 24.344 -3.434 20.172 1 69.94 197 GLN A CA 1
ATOM 1599 C C . GLN A 1 197 ? 25.266 -2.408 19.516 1 69.94 197 GLN A C 1
ATOM 1601 O O . GLN A 1 197 ? 24.828 -1.305 19.172 1 69.94 197 GLN A O 1
ATOM 1606 N N . LYS A 1 198 ? 26.609 -2.639 19.641 1 65.88 198 LYS A N 1
ATOM 1607 C CA . LYS A 1 198 ? 27.609 -1.733 19.078 1 65.88 198 LYS A CA 1
ATOM 1608 C C . LYS A 1 198 ? 28.25 -2.328 17.828 1 65.88 198 LYS A C 1
ATOM 1610 O O . LYS A 1 198 ? 28.359 -3.549 17.703 1 65.88 198 LYS A O 1
ATOM 1615 N N . LYS A 1 199 ? 28.312 -1.621 16.797 1 60.78 199 LYS A N 1
ATOM 1616 C CA . LYS A 1 199 ? 29.125 -1.956 15.633 1 60.78 199 LYS A CA 1
ATOM 1617 C C . LYS A 1 199 ? 30.359 -1.058 15.539 1 60.78 199 LYS A C 1
ATOM 1619 O O . LYS A 1 199 ? 30.234 0.167 15.469 1 60.78 199 LYS A O 1
ATOM 1624 N N . ASN A 1 200 ? 31.422 -1.631 15.523 1 68.44 200 ASN A N 1
ATOM 1625 C CA . ASN A 1 200 ? 32.688 -0.9 15.531 1 68.44 200 ASN A CA 1
ATOM 1626 C C . ASN A 1 200 ? 32.75 0.121 16.656 1 68.44 200 ASN A C 1
ATOM 1628 O O . ASN A 1 200 ? 33.125 1.27 16.453 1 68.44 200 ASN A O 1
ATOM 1632 N N . GLY A 1 201 ? 32.188 -0.245 17.875 1 58.53 201 GLY A N 1
ATOM 1633 C CA . GLY A 1 201 ? 32.312 0.567 19.078 1 58.53 201 GLY A CA 1
ATOM 1634 C C . GLY A 1 201 ? 31.188 1.599 19.203 1 58.53 201 GLY A C 1
ATOM 1635 O O . GLY A 1 201 ? 31.078 2.275 20.219 1 58.53 201 GLY A O 1
ATOM 1636 N N . LYS A 1 202 ? 30.641 1.847 18.203 1 63.78 202 LYS A N 1
ATOM 1637 C CA . LYS A 1 202 ? 29.531 2.805 18.234 1 63.78 202 LYS A CA 1
ATOM 1638 C C . LYS A 1 202 ? 28.188 2.092 18.25 1 63.78 202 LYS A C 1
ATOM 1640 O O . LYS A 1 202 ? 28.047 0.994 17.703 1 63.78 202 LYS A O 1
ATOM 1645 N N . LEU A 1 203 ? 27.328 2.734 18.969 1 66 203 LEU A N 1
ATOM 1646 C CA . LEU A 1 203 ? 25.984 2.154 19.031 1 66 203 LEU A CA 1
ATOM 1647 C C . LEU A 1 203 ? 25.406 1.993 17.641 1 66 203 LEU A C 1
ATOM 1649 O O . LEU A 1 203 ? 25.438 2.926 16.828 1 66 203 LEU A O 1
ATOM 1653 N N . LYS A 1 204 ? 24.984 0.897 17.422 1 67.38 204 LYS A N 1
ATOM 1654 C CA . LYS A 1 204 ? 24.391 0.584 16.125 1 67.38 204 LYS A CA 1
ATOM 1655 C C . LYS A 1 204 ? 23.062 1.321 15.922 1 67.38 204 LYS A C 1
ATOM 1657 O O . LYS A 1 204 ? 22.781 1.822 14.836 1 67.38 204 LYS A O 1
ATOM 1662 N N . CYS A 1 205 ? 22.422 1.485 17.062 1 77.81 205 CYS A N 1
ATOM 1663 C CA . CYS A 1 205 ? 21.109 2.1 16.984 1 77.81 205 CYS A CA 1
ATOM 1664 C C . CYS A 1 205 ? 21.125 3.516 17.547 1 77.81 205 CYS A C 1
ATOM 1666 O O . CYS A 1 205 ? 21.844 3.795 18.5 1 77.81 205 CYS A O 1
ATOM 1668 N N . ASN A 1 206 ? 20.375 4.551 16.891 1 85.12 206 ASN A N 1
ATOM 1669 C CA . ASN A 1 206 ? 20.188 5.891 17.438 1 85.12 206 ASN A CA 1
ATOM 1670 C C . ASN A 1 206 ? 19.609 5.848 18.844 1 85.12 206 ASN A C 1
ATOM 1672 O O . ASN A 1 206 ? 18.656 5.117 19.109 1 85.12 206 ASN A O 1
ATOM 1676 N N . PRO A 1 207 ? 20.188 6.594 19.75 1 83.94 207 PRO A N 1
ATOM 1677 C CA . PRO A 1 207 ? 19.734 6.559 21.156 1 83.94 207 PRO A CA 1
ATOM 1678 C C . PRO A 1 207 ? 18.281 6.969 21.312 1 83.94 207 PRO A C 1
ATOM 1680 O O . PRO A 1 207 ? 17.641 6.602 22.297 1 83.94 207 PRO A O 1
ATOM 1683 N N . LEU A 1 208 ? 17.812 7.738 20.438 1 88.19 208 LEU A N 1
ATOM 1684 C CA . LEU A 1 208 ? 16.422 8.188 20.516 1 88.19 208 LEU A CA 1
ATOM 1685 C C . LEU A 1 208 ? 15.477 7.102 20.016 1 88.19 208 LEU A C 1
ATOM 1687 O O . LEU A 1 208 ? 14.266 7.188 20.219 1 88.19 208 LEU A O 1
ATOM 1691 N N . GLY A 1 209 ? 15.984 6.082 19.375 1 92.19 209 GLY A N 1
ATOM 1692 C CA . GLY A 1 209 ? 15.164 4.992 18.875 1 92.19 209 GLY A CA 1
ATOM 1693 C C . GLY A 1 209 ? 15.312 4.758 17.391 1 92.19 209 GLY A C 1
ATOM 1694 O O . GLY A 1 209 ? 16.188 5.344 16.75 1 92.19 209 GLY A O 1
ATOM 1695 N N . LYS A 1 210 ? 14.516 3.879 16.891 1 93.62 210 LYS A N 1
ATOM 1696 C CA . LYS A 1 210 ? 14.633 3.498 15.484 1 93.62 210 LYS A CA 1
ATOM 1697 C C . LYS A 1 210 ? 13.648 4.281 14.625 1 93.62 210 LYS A C 1
ATOM 1699 O O . LYS A 1 210 ? 12.672 4.828 15.133 1 93.62 210 LYS A O 1
ATOM 1704 N N . ASN A 1 211 ? 13.938 4.426 13.375 1 96.81 211 ASN A N 1
ATOM 1705 C CA . ASN A 1 211 ? 12.969 4.898 12.383 1 96.81 211 ASN A CA 1
ATOM 1706 C C . ASN A 1 211 ? 11.703 4.047 12.383 1 96.81 211 ASN A C 1
ATOM 1708 O O . ASN A 1 211 ? 11.773 2.828 12.227 1 96.81 211 ASN A O 1
ATOM 1712 N N . PRO A 1 212 ? 10.594 4.699 12.617 1 96.5 212 PRO A N 1
ATOM 1713 C CA . PRO A 1 212 ? 9.375 3.898 12.727 1 96.5 212 PRO A CA 1
ATOM 1714 C C . PRO A 1 212 ? 8.984 3.234 11.406 1 96.5 212 PRO A C 1
ATOM 1716 O O . PRO A 1 212 ? 8 2.494 11.344 1 96.5 212 PRO A O 1
ATOM 1719 N N . THR A 1 213 ? 9.648 3.406 10.328 1 97.56 213 THR A N 1
ATOM 1720 C CA . THR A 1 213 ? 9.484 2.768 9.023 1 97.56 213 THR A CA 1
ATOM 1721 C C . THR A 1 213 ? 8.156 3.158 8.391 1 97.56 213 THR A C 1
ATOM 1723 O O . THR A 1 213 ? 7.562 4.172 8.758 1 97.56 213 THR A O 1
ATOM 1726 N N . ASP A 1 214 ? 7.699 2.447 7.332 1 98.5 214 ASP A N 1
ATOM 1727 C CA . ASP A 1 214 ? 6.586 2.943 6.531 1 98.5 214 ASP A CA 1
ATOM 1728 C C . ASP A 1 214 ? 5.375 2.018 6.637 1 98.5 214 ASP A C 1
ATOM 1730 O O . ASP A 1 214 ? 4.469 2.074 5.805 1 98.5 214 ASP A O 1
ATOM 1734 N N . VAL A 1 215 ? 5.348 1.117 7.547 1 98.62 215 VAL A N 1
ATOM 1735 C CA . VAL A 1 215 ? 4.164 0.346 7.918 1 98.62 215 VAL A CA 1
ATOM 1736 C C . VAL A 1 215 ? 3.848 0.569 9.398 1 98.62 215 VAL A C 1
ATOM 1738 O O . VAL A 1 215 ? 4.574 0.095 10.273 1 98.62 215 VAL A O 1
ATOM 1741 N N . TRP A 1 216 ? 2.775 1.299 9.664 1 98.38 216 TRP A N 1
ATOM 1742 C CA . TRP A 1 216 ? 2.418 1.722 11.016 1 98.38 216 TRP A CA 1
ATOM 1743 C C . TRP A 1 216 ? 1.21 0.945 11.523 1 98.38 216 TRP A C 1
ATOM 1745 O O . TRP A 1 216 ? 0.181 0.867 10.852 1 98.38 216 TRP A O 1
ATOM 1755 N N . GLN A 1 217 ? 1.299 0.404 12.664 1 96.56 217 GLN A N 1
ATOM 1756 C CA . GLN A 1 217 ? 0.195 -0.315 13.289 1 96.56 217 GLN A CA 1
ATOM 1757 C C . GLN A 1 217 ? -0.483 0.54 14.359 1 96.56 217 GLN A C 1
ATOM 1759 O O . GLN A 1 217 ? 0.078 0.76 15.43 1 96.56 217 GLN A O 1
ATOM 1764 N N . PHE A 1 218 ? -1.615 1.079 14.102 1 95.75 218 PHE A N 1
ATOM 1765 C CA . PHE A 1 218 ? -2.48 1.826 15.008 1 95.75 218 PHE A CA 1
ATOM 1766 C C . PHE A 1 218 ? -3.916 1.326 14.922 1 95.75 218 PHE A C 1
ATOM 1768 O O . PHE A 1 218 ? -4.426 1.069 13.828 1 95.75 218 PHE A O 1
ATOM 1775 N N . PRO A 1 219 ? -4.586 1.148 15.992 1 93.12 219 PRO A N 1
ATOM 1776 C CA . PRO A 1 219 ? -5.984 0.708 15.93 1 93.12 219 PRO A CA 1
ATOM 1777 C C . PRO A 1 219 ? -6.918 1.777 15.367 1 93.12 219 PRO A C 1
ATOM 1779 O O . PRO A 1 219 ? -6.637 2.973 15.492 1 93.12 219 PRO A O 1
ATOM 1782 N N . LYS A 1 220 ? -7.977 1.312 14.766 1 88.38 220 LYS A N 1
ATOM 1783 C CA . LYS A 1 220 ? -9.039 2.236 14.375 1 88.38 220 LYS A CA 1
ATOM 1784 C C . LYS A 1 220 ? -9.789 2.754 15.594 1 88.38 220 LYS A C 1
ATOM 1786 O O . LYS A 1 220 ? -9.789 2.115 16.656 1 88.38 220 LYS A O 1
ATOM 1791 N N . VAL A 1 221 ? -10.344 3.904 15.391 1 78.69 221 VAL A N 1
ATOM 1792 C CA . VAL A 1 221 ? -11.219 4.438 16.438 1 78.69 221 VAL A CA 1
ATOM 1793 C C . VAL A 1 221 ? -12.555 3.699 16.406 1 78.69 221 VAL A C 1
ATOM 1795 O O . VAL A 1 221 ? -13.195 3.594 15.367 1 78.69 221 VAL A O 1
ATOM 1798 N N . THR A 1 222 ? -12.781 2.613 17.266 1 62.66 222 THR A N 1
ATOM 1799 C CA . THR A 1 222 ? -14 1.805 17.25 1 62.66 222 THR A CA 1
ATOM 1800 C C . THR A 1 222 ? -15.125 2.51 17.984 1 62.66 222 THR A C 1
ATOM 1802 O O . THR A 1 222 ? -14.883 3.232 18.953 1 62.66 222 THR A O 1
ATOM 1805 N N . SER A 1 223 ? -16.391 2.738 17.344 1 51.91 223 SER A N 1
ATOM 1806 C CA . SER A 1 223 ? -17.594 3.336 17.906 1 51.91 223 SER A CA 1
ATOM 1807 C C . SER A 1 223 ? -18.25 2.41 18.922 1 51.91 223 SER A C 1
ATOM 1809 O O . SER A 1 223 ? -19.297 2.736 19.484 1 51.91 223 SER A O 1
ATOM 1811 N N . GLY A 1 224 ? -17.859 1.285 19.234 1 46.62 224 GLY A N 1
ATOM 1812 C CA . GLY A 1 224 ? -18.797 0.445 19.969 1 46.62 224 GLY A CA 1
ATOM 1813 C C . GLY A 1 224 ? -19.25 1.047 21.281 1 46.62 224 GLY A C 1
ATOM 1814 O O . GLY A 1 224 ? -18.469 1.751 21.938 1 46.62 224 GLY A O 1
ATOM 1815 N N . ALA A 1 225 ? -20.625 1.241 21.5 1 41.56 225 ALA A N 1
ATOM 1816 C CA . ALA A 1 225 ? -21.281 1.688 22.734 1 41.56 225 ALA A CA 1
ATOM 1817 C C . ALA A 1 225 ? -20.469 1.255 23.953 1 41.56 225 ALA A C 1
ATOM 1819 O O . ALA A 1 225 ? -20.469 1.942 24.984 1 41.56 225 ALA A O 1
ATOM 1820 N N . LYS A 1 226 ? -20.125 0.065 23.922 1 41 226 LYS A N 1
ATOM 1821 C CA . LYS A 1 226 ? -19.609 -0.482 25.172 1 41 226 LYS A CA 1
ATOM 1822 C C . LYS A 1 226 ? -18.094 -0.28 25.266 1 41 226 LYS A C 1
ATOM 1824 O O . LYS A 1 226 ? -17.453 -0.732 26.219 1 41 226 LYS A O 1
ATOM 1829 N N . ARG A 1 227 ? -17.547 0.354 24.156 1 45.03 227 ARG A N 1
ATOM 1830 C CA . ARG A 1 227 ? -16.109 0.455 24.312 1 45.03 227 ARG A CA 1
ATOM 1831 C C . ARG A 1 227 ? -15.688 1.886 24.641 1 45.03 227 ARG A C 1
ATOM 1833 O O . ARG A 1 227 ? -16.188 2.836 24.031 1 45.03 227 ARG A O 1
ATOM 1840 N N . SER A 1 228 ? -15.195 2.26 25.797 1 39.31 228 SER A N 1
ATOM 1841 C CA . SER A 1 228 ? -14.766 3.475 26.484 1 39.31 228 SER A CA 1
ATOM 1842 C C . SER A 1 228 ? -13.727 4.238 25.672 1 39.31 228 SER A C 1
ATOM 1844 O O . SER A 1 228 ? -12.828 4.863 26.234 1 39.31 228 SER A O 1
ATOM 1846 N N . SER A 1 229 ? -13.797 4.039 24.344 1 45.03 229 SER A N 1
ATOM 1847 C CA . SER A 1 229 ? -12.641 4.805 23.906 1 45.03 229 SER A CA 1
ATOM 1848 C C . SER A 1 229 ? -12.906 6.305 23.984 1 45.03 229 SER A C 1
ATOM 1850 O O . SER A 1 229 ? -14 6.766 23.672 1 45.03 229 SER A O 1
ATOM 1852 N N . VAL A 1 230 ? -12.203 7.078 24.703 1 44.25 230 VAL A N 1
ATOM 1853 C CA . VAL A 1 230 ? -12.219 8.523 24.906 1 44.25 230 VAL A CA 1
ATOM 1854 C C . VAL A 1 230 ? -12.359 9.242 23.578 1 44.25 230 VAL A C 1
ATOM 1856 O O . VAL A 1 230 ? -12.883 10.359 23.516 1 44.25 230 VAL A O 1
ATOM 1859 N N . GLU A 1 231 ? -11.953 8.648 22.422 1 52.94 231 GLU A N 1
ATOM 1860 C CA . GLU A 1 231 ? -11.953 9.344 21.141 1 52.94 231 GLU A CA 1
ATOM 1861 C C . GLU A 1 231 ? -13.227 9.047 20.344 1 52.94 231 GLU A C 1
ATOM 1863 O O . GLU A 1 231 ? -13.391 9.508 19.219 1 52.94 231 GLU A O 1
ATOM 1868 N N . ARG A 1 232 ? -14.164 8.328 20.875 1 52.47 232 ARG A N 1
ATOM 1869 C CA . ARG A 1 232 ? -15.359 7.871 20.156 1 52.47 232 ARG A CA 1
ATOM 1870 C C . ARG A 1 232 ? -16.266 9.039 19.812 1 52.47 232 ARG A C 1
ATOM 1872 O O . ARG A 1 232 ? -16.594 9.859 20.672 1 52.47 232 ARG A O 1
ATOM 1879 N N . THR A 1 233 ? -16.156 9.57 18.609 1 52 233 THR A N 1
ATOM 1880 C CA . THR A 1 233 ? -17.172 10.516 18.141 1 52 233 THR A CA 1
ATOM 1881 C C . THR A 1 233 ? -18.156 9.82 17.203 1 52 233 THR A C 1
ATOM 1883 O O . THR A 1 233 ? -17.891 8.727 16.719 1 52 233 THR A O 1
ATOM 1886 N N . ALA A 1 234 ? -19.359 10.203 17.047 1 49.69 234 ALA A N 1
ATOM 1887 C CA . ALA A 1 234 ? -20.391 9.742 16.125 1 49.69 234 ALA A CA 1
ATOM 1888 C C . ALA A 1 234 ? -19.891 9.727 14.688 1 49.69 234 ALA A C 1
ATOM 1890 O O . ALA A 1 234 ? -20.641 9.398 13.766 1 49.69 234 ALA A O 1
ATOM 1891 N N . HIS A 1 235 ? -18.688 10.086 14.523 1 56.66 235 HIS A N 1
ATOM 1892 C CA . HIS A 1 235 ? -18.234 10.125 13.141 1 56.66 235 HIS A CA 1
ATOM 1893 C C . HIS A 1 235 ? -17.641 8.781 12.727 1 56.66 235 HIS A C 1
ATOM 1895 O O . HIS A 1 235 ? -16.719 8.273 13.359 1 56.66 235 HIS A O 1
ATOM 1901 N N . PRO A 1 236 ? -18.234 8.039 11.805 1 53.88 236 PRO A N 1
ATOM 1902 C CA . PRO A 1 236 ? -17.953 6.652 11.43 1 53.88 236 PRO A CA 1
ATOM 1903 C C . PRO A 1 236 ? -16.5 6.43 11.031 1 53.88 236 PRO A C 1
ATOM 1905 O O . PRO A 1 236 ? -15.945 5.352 11.266 1 53.88 236 PRO A O 1
ATOM 1908 N N . ALA A 1 237 ? -15.75 7.465 10.352 1 64.25 237 ALA A N 1
ATOM 1909 C CA . ALA A 1 237 ? -14.453 7.082 9.797 1 64.25 237 ALA A CA 1
ATOM 1910 C C . ALA A 1 237 ? -13.383 8.117 10.133 1 64.25 237 ALA A C 1
ATOM 1912 O O . ALA A 1 237 ? -13.133 9.031 9.352 1 64.25 237 ALA A O 1
ATOM 1913 N N . GLN A 1 238 ? -12.938 7.988 11.367 1 84.31 238 GLN A N 1
ATOM 1914 C CA . GLN A 1 238 ? -11.883 8.906 11.789 1 84.31 238 GLN A CA 1
ATOM 1915 C C . GLN A 1 238 ? -10.555 8.18 11.945 1 84.31 238 GLN A C 1
ATOM 1917 O O . GLN A 1 238 ? -10.508 7.055 12.445 1 84.31 238 GLN A O 1
ATOM 1922 N N . PHE A 1 239 ? -9.5 8.789 11.328 1 92.44 239 PHE A N 1
ATOM 1923 C CA . PHE A 1 239 ? -8.18 8.25 11.625 1 92.44 239 PHE A CA 1
ATOM 1924 C C . PHE A 1 239 ? -7.785 8.547 13.07 1 92.44 239 PHE A C 1
ATOM 1926 O O . PHE A 1 239 ? -8.211 9.555 13.641 1 92.44 239 PHE A O 1
ATOM 1933 N N . PRO A 1 240 ? -7.051 7.691 13.703 1 94.25 240 PRO A N 1
ATOM 1934 C CA . PRO A 1 240 ? -6.688 7.844 15.109 1 94.25 240 PRO A CA 1
ATOM 1935 C C . PRO A 1 240 ? -5.734 9.016 15.352 1 94.25 240 PRO A C 1
ATOM 1937 O O . PRO A 1 240 ? -4.863 9.289 14.523 1 94.25 240 PRO A O 1
ATOM 1940 N N . SER A 1 241 ? -5.836 9.625 16.484 1 96 241 SER A N 1
ATOM 1941 C CA . SER A 1 241 ? -5.008 10.766 16.859 1 96 241 SER A CA 1
ATOM 1942 C C . SER A 1 241 ? -3.529 10.398 16.875 1 96 241 SER A C 1
ATOM 1944 O O . SER A 1 241 ? -2.674 11.211 16.531 1 96 241 SER A O 1
ATOM 1946 N N . ALA A 1 242 ? -3.242 9.125 17.234 1 96.44 242 ALA A N 1
ATOM 1947 C CA . ALA A 1 242 ? -1.854 8.695 17.375 1 96.44 242 ALA A CA 1
ATOM 1948 C C . ALA A 1 242 ? -1.133 8.727 16.031 1 96.44 242 ALA A C 1
ATOM 1950 O O . ALA A 1 242 ? 0.044 9.086 15.953 1 96.44 242 ALA A O 1
ATOM 1951 N N . VAL A 1 243 ? -1.791 8.32 15 1 97.5 243 VAL A N 1
ATOM 1952 C CA . VAL A 1 243 ? -1.186 8.344 13.672 1 97.5 243 VAL A CA 1
ATOM 1953 C C . VAL A 1 243 ? -0.937 9.789 13.242 1 97.5 243 VAL A C 1
ATOM 1955 O O . VAL A 1 243 ? 0.127 10.109 12.711 1 97.5 243 VAL A O 1
ATOM 1958 N N . ILE A 1 244 ? -1.88 10.672 13.531 1 98.38 244 ILE A N 1
ATOM 1959 C CA . ILE A 1 244 ? -1.795 12.078 13.141 1 98.38 244 ILE A CA 1
ATOM 1960 C C . ILE A 1 244 ? -0.712 12.773 13.953 1 98.38 244 ILE A C 1
ATOM 1962 O O . ILE A 1 244 ? -0.003 13.648 13.445 1 98.38 244 ILE A O 1
ATOM 1966 N N . GLU A 1 245 ? -0.626 12.406 15.203 1 98.5 245 GLU A N 1
ATOM 1967 C CA . GLU A 1 245 ? 0.44 12.945 16.047 1 98.5 245 GLU A CA 1
ATOM 1968 C C . GLU A 1 245 ? 1.812 12.688 15.43 1 98.5 245 GLU A C 1
ATOM 1970 O O . GLU A 1 245 ? 2.648 13.594 15.375 1 98.5 245 GLU A O 1
ATOM 1975 N N . ARG A 1 246 ? 2.035 11.484 14.977 1 98.75 246 ARG A N 1
ATOM 1976 C CA . ARG A 1 246 ? 3.307 11.148 14.352 1 98.75 246 ARG A CA 1
ATOM 1977 C C . ARG A 1 246 ? 3.545 12 13.109 1 98.75 246 ARG A C 1
ATOM 1979 O O . ARG A 1 246 ? 4.648 12.516 12.906 1 98.75 246 ARG A O 1
ATOM 1986 N N . VAL A 1 247 ? 2.545 12.195 12.305 1 98.88 247 VAL A N 1
ATOM 1987 C CA . VAL A 1 247 ? 2.643 12.977 11.07 1 98.88 247 VAL A CA 1
ATOM 1988 C C . VAL A 1 247 ? 2.973 14.43 11.406 1 98.88 247 VAL A C 1
ATOM 1990 O O . VAL A 1 247 ? 3.889 15.016 10.828 1 98.88 247 VAL A O 1
ATOM 1993 N N . ILE A 1 248 ? 2.26 15 12.375 1 98.81 248 ILE A N 1
ATOM 1994 C CA . ILE A 1 248 ? 2.408 16.406 12.734 1 98.81 248 ILE A CA 1
ATOM 1995 C C . ILE A 1 248 ? 3.801 16.641 13.312 1 98.81 248 ILE A C 1
ATOM 1997 O O . ILE A 1 248 ? 4.484 17.594 12.93 1 98.81 248 ILE A O 1
ATOM 2001 N N . LYS A 1 249 ? 4.238 15.75 14.172 1 98.75 249 LYS A N 1
ATOM 2002 C CA . LYS A 1 249 ? 5.555 15.898 14.781 1 98.75 249 LYS A CA 1
ATOM 2003 C C . LYS A 1 249 ? 6.664 15.766 13.742 1 98.75 249 LYS A C 1
ATOM 2005 O O . LYS A 1 249 ? 7.629 16.531 13.758 1 98.75 249 LYS A O 1
ATOM 2010 N N . ALA A 1 250 ? 6.496 14.898 12.836 1 98.81 250 ALA A N 1
ATOM 2011 C CA . ALA A 1 250 ? 7.551 14.602 11.867 1 98.81 250 ALA A CA 1
ATOM 2012 C C . ALA A 1 250 ? 7.602 15.656 10.766 1 98.81 250 ALA A C 1
ATOM 2014 O O . ALA A 1 250 ? 8.672 15.938 10.219 1 98.81 250 ALA A O 1
ATOM 2015 N N . CYS A 1 251 ? 6.422 16.297 10.438 1 98.88 251 CYS A N 1
ATOM 2016 C CA . CYS A 1 251 ? 6.379 16.984 9.148 1 98.88 251 CYS A CA 1
ATOM 2017 C C . CYS A 1 251 ? 5.93 18.422 9.328 1 98.88 251 CYS A C 1
ATOM 2019 O O . CYS A 1 251 ? 5.5 19.062 8.359 1 98.88 251 CYS A O 1
ATOM 2021 N N . SER A 1 252 ? 5.941 18.953 10.516 1 98.56 252 SER A N 1
ATOM 2022 C CA . SER A 1 252 ? 5.703 20.391 10.734 1 98.56 252 SER A CA 1
ATOM 2023 C C . SER A 1 252 ? 6.586 20.938 11.844 1 98.56 252 SER A C 1
ATOM 2025 O O . SER A 1 252 ? 6.918 20.219 12.789 1 98.56 252 SER A O 1
ATOM 2027 N N . PRO A 1 253 ? 7.012 22.156 11.758 1 97.81 253 PRO A N 1
ATOM 2028 C CA . PRO A 1 253 ? 7.746 22.781 12.859 1 97.81 253 PRO A CA 1
ATOM 2029 C C . PRO A 1 253 ? 6.891 22.969 14.109 1 97.81 253 PRO A C 1
ATOM 2031 O O . PRO A 1 253 ? 5.664 22.875 14.039 1 97.81 253 PRO A O 1
ATOM 2034 N N . SER A 1 254 ? 7.48 23.219 15.258 1 96.25 254 SER A N 1
ATOM 2035 C CA . SER A 1 254 ? 6.801 23.281 16.547 1 96.25 254 SER A CA 1
ATOM 2036 C C . SER A 1 254 ? 5.781 24.422 16.578 1 96.25 254 SER A C 1
ATOM 2038 O O . SER A 1 254 ? 4.824 24.375 17.359 1 96.25 254 SER A O 1
ATOM 2040 N N . ASP A 1 255 ? 5.957 25.422 15.805 1 94.06 255 ASP A N 1
ATOM 2041 C CA . ASP A 1 255 ? 5.016 26.531 15.734 1 94.06 255 ASP A CA 1
ATOM 2042 C C . ASP A 1 255 ? 4.258 26.531 14.406 1 94.06 255 ASP A C 1
ATOM 2044 O O . ASP A 1 255 ? 3.836 27.578 13.922 1 94.06 255 ASP A O 1
ATOM 2048 N N . GLY A 1 256 ? 4.102 25.359 13.836 1 97.12 256 GLY A N 1
ATOM 2049 C CA . GLY A 1 256 ? 3.531 25.25 12.5 1 97.12 256 GLY A CA 1
ATOM 2050 C C . GLY A 1 256 ? 2.035 25.5 12.469 1 97.12 256 GLY A C 1
ATOM 2051 O O . GLY A 1 256 ? 1.378 25.5 13.516 1 97.12 256 GLY A O 1
ATOM 2052 N N . VAL A 1 257 ? 1.537 25.797 11.289 1 98.56 257 VAL A N 1
ATOM 2053 C CA . VAL A 1 257 ? 0.11 25.922 11.008 1 98.56 257 VAL A CA 1
ATOM 2054 C C . VAL A 1 257 ? -0.357 24.766 10.141 1 98.56 257 VAL A C 1
ATOM 2056 O O . VAL A 1 257 ? 0.165 24.547 9.039 1 98.56 257 VAL A O 1
ATOM 2059 N N . ILE A 1 258 ? -1.379 24.047 10.625 1 98.88 258 ILE A N 1
ATOM 2060 C CA . ILE A 1 258 ? -1.823 22.797 9.992 1 98.88 258 ILE A CA 1
ATOM 2061 C C . ILE A 1 258 ? -3.201 23.016 9.367 1 98.88 258 ILE A C 1
ATOM 2063 O O . ILE A 1 258 ? -4.086 23.609 9.984 1 98.88 258 ILE A O 1
ATOM 2067 N N . LEU A 1 259 ? -3.373 22.5 8.133 1 98.94 259 LEU A N 1
ATOM 2068 C CA . LEU A 1 259 ? -4.652 22.562 7.434 1 98.94 259 LEU A CA 1
ATOM 2069 C C . LEU A 1 259 ? -5.301 21.188 7.363 1 98.94 259 LEU A C 1
ATOM 2071 O O . LEU A 1 259 ? -4.625 20.188 7.094 1 98.94 259 LEU A O 1
ATOM 2075 N N . ASP A 1 260 ? -6.582 21.109 7.613 1 98.88 260 ASP A N 1
ATOM 2076 C CA . ASP A 1 260 ? -7.445 19.984 7.281 1 98.88 260 ASP A CA 1
ATOM 2077 C C . ASP A 1 260 ? -8.695 20.438 6.543 1 98.88 260 ASP A C 1
ATOM 2079 O O . ASP A 1 260 ? -9.664 20.875 7.168 1 98.88 260 ASP A O 1
ATOM 2083 N N . PRO A 1 261 ? -8.742 20.328 5.238 1 98.81 261 PRO A N 1
ATOM 2084 C CA . PRO A 1 261 ? -9.883 20.844 4.465 1 98.81 261 PRO A CA 1
ATOM 2085 C C . PRO A 1 261 ? -11.086 19.906 4.516 1 98.81 261 PRO A C 1
ATOM 2087 O O . PRO A 1 261 ? -12.141 20.219 3.955 1 98.81 261 PRO A O 1
ATOM 2090 N N . PHE A 1 262 ? -10.961 18.781 5.133 1 97.5 262 PHE A N 1
ATOM 2091 C CA . PHE A 1 262 ? -12.039 17.828 5.383 1 97.5 262 PHE A CA 1
ATOM 2092 C C . PHE A 1 262 ? -12.039 17.375 6.84 1 97.5 262 PHE A C 1
ATOM 2094 O O . PHE A 1 262 ? -11.828 16.203 7.125 1 97.5 262 PHE A O 1
ATOM 2101 N N . LEU A 1 263 ? -12.383 18.234 7.664 1 97.75 263 LEU A N 1
ATOM 2102 C CA . LEU A 1 263 ? -12.062 18.203 9.086 1 97.75 263 LEU A CA 1
ATOM 2103 C C . LEU A 1 263 ? -12.797 17.078 9.789 1 97.75 263 LEU A C 1
ATOM 2105 O O . LEU A 1 263 ? -12.258 16.453 10.711 1 97.75 263 LEU A O 1
ATOM 2109 N N . GLY A 1 264 ? -14.023 16.812 9.359 1 94.94 264 GLY A N 1
ATOM 2110 C CA . GLY A 1 264 ? -14.828 15.82 10.07 1 94.94 264 GLY A CA 1
ATOM 2111 C C . GLY A 1 264 ? -15.023 16.156 11.539 1 94.94 264 GLY A C 1
ATOM 2112 O O . GLY A 1 264 ? -15.43 17.266 11.875 1 94.94 264 GLY A O 1
ATOM 2113 N N . SER A 1 265 ? -14.648 15.25 12.383 1 93.12 265 SER A N 1
ATOM 2114 C CA . SER A 1 265 ? -14.867 15.414 13.812 1 93.12 265 SER A CA 1
ATOM 2115 C C . SER A 1 265 ? -13.703 16.156 14.469 1 93.12 265 SER A C 1
ATOM 2117 O O . SER A 1 265 ? -13.656 16.281 15.695 1 93.12 265 SER A O 1
ATOM 2119 N N . GLY A 1 266 ? -12.727 16.547 13.758 1 96.88 266 GLY A N 1
ATOM 2120 C CA . GLY A 1 266 ? -11.75 17.516 14.242 1 96.88 266 GLY A CA 1
ATOM 2121 C C . GLY A 1 266 ? -10.5 16.859 14.805 1 96.88 266 GLY A C 1
ATOM 2122 O O . GLY A 1 266 ? -9.773 17.484 15.586 1 96.88 266 GLY A O 1
ATOM 2123 N N . THR A 1 267 ? -10.195 15.594 14.43 1 96.69 267 THR A N 1
ATOM 2124 C CA . THR A 1 267 ? -9.031 14.883 14.945 1 96.69 267 THR A CA 1
ATOM 2125 C C . THR A 1 267 ? -7.75 15.672 14.664 1 96.69 267 THR A C 1
ATOM 2127 O O . THR A 1 267 ? -6.906 15.828 15.555 1 96.69 267 THR A O 1
ATOM 2130 N N . THR A 1 268 ? -7.633 16.219 13.484 1 98.44 268 THR A N 1
ATOM 2131 C CA . THR A 1 268 ? -6.434 16.953 13.094 1 98.44 268 THR A CA 1
ATOM 2132 C C . THR A 1 268 ? -6.25 18.188 13.961 1 98.44 268 THR A C 1
ATOM 2134 O O . THR A 1 268 ? -5.16 18.422 14.492 1 98.44 268 THR A O 1
ATOM 2137 N N . SER A 1 269 ? -7.277 18.953 14.156 1 98.31 269 SER A N 1
ATOM 2138 C CA . SER A 1 269 ? -7.191 20.188 14.945 1 98.31 269 SER A CA 1
ATOM 2139 C C . SER A 1 269 ? -6.891 19.891 16.406 1 98.31 269 SER A C 1
ATOM 2141 O O . SER A 1 269 ? -6.074 20.562 17.031 1 98.31 269 SER A O 1
ATOM 2143 N N . LEU A 1 270 ? -7.566 18.891 16.922 1 97.31 270 LEU A N 1
ATOM 2144 C CA . LEU A 1 270 ? -7.336 18.484 18.297 1 97.31 270 LEU A CA 1
ATOM 2145 C C . LEU A 1 270 ? -5.887 18.062 18.516 1 97.31 270 LEU A C 1
ATOM 2147 O O . LEU A 1 270 ? -5.242 18.469 19.469 1 97.31 270 LEU A O 1
ATOM 2151 N N . THR A 1 271 ? -5.402 17.219 17.625 1 98 271 THR A N 1
ATOM 2152 C CA . THR A 1 271 ? -4.039 16.703 17.734 1 98 271 THR A CA 1
ATOM 2153 C C . THR A 1 271 ? -3.023 17.828 17.562 1 98 271 THR A C 1
ATOM 2155 O O . THR A 1 271 ? -2.014 17.875 18.266 1 98 271 THR A O 1
ATOM 2158 N N . ALA A 1 272 ? -3.27 18.75 16.625 1 98.31 272 ALA A N 1
ATOM 2159 C CA . ALA A 1 272 ? -2.393 19.891 16.422 1 98.31 272 ALA A CA 1
ATOM 2160 C C . ALA A 1 272 ? -2.26 20.719 17.703 1 98.31 272 ALA A C 1
ATOM 2162 O O . ALA A 1 272 ? -1.15 21.078 18.109 1 98.31 272 ALA A O 1
ATOM 2163 N N . ARG A 1 273 ? -3.379 20.969 18.344 1 97.06 273 ARG A N 1
ATOM 2164 C CA . ARG A 1 273 ? -3.375 21.734 19.594 1 97.06 273 ARG A CA 1
ATOM 2165 C C . ARG A 1 273 ? -2.545 21.031 20.656 1 97.06 273 ARG A C 1
ATOM 2167 O O . ARG A 1 273 ? -1.703 21.641 21.312 1 97.06 273 ARG A O 1
ATOM 2174 N N . LYS A 1 274 ? -2.762 19.734 20.797 1 96.69 274 LYS A N 1
ATOM 2175 C CA . LYS A 1 274 ? -2.041 18.953 21.797 1 96.69 274 LYS A CA 1
ATOM 2176 C C . LYS A 1 274 ? -0.538 18.984 21.547 1 96.69 274 LYS A C 1
ATOM 2178 O O . LYS A 1 274 ? 0.259 18.828 22.469 1 96.69 274 LYS A O 1
ATOM 2183 N N . GLN A 1 275 ? -0.17 19.172 20.25 1 96.88 275 GLN A N 1
ATOM 2184 C CA . GLN A 1 275 ? 1.242 19.188 19.875 1 96.88 275 GLN A CA 1
ATOM 2185 C C . GLN A 1 275 ? 1.771 20.609 19.766 1 96.88 275 GLN A C 1
ATOM 2187 O O . GLN A 1 275 ? 2.865 20.828 19.234 1 96.88 275 GLN A O 1
ATOM 2192 N N . GLY A 1 276 ? 1.013 21.609 20.109 1 95.75 276 GLY A N 1
ATOM 2193 C CA . GLY A 1 276 ? 1.471 22.984 20.188 1 95.75 276 GLY A CA 1
ATOM 2194 C C . GLY A 1 276 ? 1.462 23.703 18.844 1 95.75 276 GLY A C 1
ATOM 2195 O O . GLY A 1 276 ? 2.213 24.656 18.641 1 95.75 276 GLY A O 1
ATOM 2196 N N . ARG A 1 277 ? 0.695 23.172 17.953 1 97.56 277 ARG A N 1
ATOM 2197 C CA . ARG A 1 277 ? 0.582 23.797 16.625 1 97.56 277 ARG A CA 1
ATOM 2198 C C . ARG A 1 277 ? -0.774 24.469 16.469 1 97.56 277 ARG A C 1
ATOM 2200 O O . ARG A 1 277 ? -1.723 24.172 17.188 1 97.56 277 ARG A O 1
ATOM 2207 N N . CYS A 1 278 ? -0.848 25.406 15.562 1 98.06 278 CYS A N 1
ATOM 2208 C CA . CYS A 1 278 ? -2.109 26.016 15.156 1 98.06 278 CYS A CA 1
ATOM 2209 C C . CYS A 1 278 ? -2.762 25.203 14.039 1 98.06 278 CYS A C 1
ATOM 2211 O O . CYS A 1 278 ? -2.088 24.438 13.344 1 98.06 278 CYS A O 1
ATOM 2213 N N . SER A 1 279 ? -4.074 25.344 13.922 1 98.56 279 SER A N 1
ATOM 2214 C CA . SER A 1 279 ? -4.73 24.594 12.859 1 98.56 279 SER A CA 1
ATOM 2215 C C . SER A 1 279 ? -5.902 25.359 12.273 1 98.56 279 SER A C 1
ATOM 2217 O O . SER A 1 279 ? -6.469 26.234 12.938 1 98.56 279 SER A O 1
ATOM 2219 N N . VAL A 1 280 ? -6.156 25.125 11.031 1 98.88 280 VAL A N 1
ATOM 2220 C CA . VAL A 1 280 ? -7.328 25.594 10.297 1 98.88 280 VAL A CA 1
ATOM 2221 C C . VAL A 1 280 ? -8.086 24.406 9.711 1 98.88 280 VAL A C 1
ATOM 2223 O O . VAL A 1 280 ? -7.488 23.547 9.062 1 98.88 280 VAL A O 1
ATOM 2226 N N . GLY A 1 281 ? -9.336 24.281 9.992 1 98.81 281 GLY A N 1
ATOM 2227 C CA . GLY A 1 281 ? -10.18 23.203 9.484 1 98.81 281 GLY A CA 1
ATOM 2228 C C . GLY A 1 281 ? -11.375 23.703 8.688 1 98.81 281 GLY A C 1
ATOM 2229 O O . GLY A 1 281 ? -11.922 24.766 8.984 1 98.81 281 GLY A O 1
ATOM 2230 N N . ILE A 1 282 ? -11.758 22.969 7.668 1 98.81 282 ILE A N 1
ATOM 2231 C CA . ILE A 1 282 ? -12.953 23.234 6.887 1 98.81 282 ILE A CA 1
ATOM 2232 C C . ILE A 1 282 ? -13.883 22.016 6.926 1 98.81 282 ILE A C 1
ATOM 2234 O O . ILE A 1 282 ? -13.43 20.875 6.758 1 98.81 282 ILE A O 1
ATOM 2238 N N . GLU A 1 283 ? -15.109 22.219 7.18 1 97.69 283 GLU A N 1
ATOM 2239 C CA . GLU A 1 283 ? -16.109 21.156 7.223 1 97.69 283 GLU A CA 1
ATOM 2240 C C . GLU A 1 283 ? -17.453 21.641 6.715 1 97.69 283 GLU A C 1
ATOM 2242 O O . GLU A 1 283 ? -17.922 22.719 7.105 1 97.69 283 GLU A O 1
ATOM 2247 N N . ILE A 1 284 ? -18.031 20.859 5.84 1 96.69 284 ILE A N 1
ATOM 2248 C CA . ILE A 1 284 ? -19.266 21.266 5.184 1 96.69 284 ILE A CA 1
ATOM 2249 C C . ILE A 1 284 ? -20.453 20.953 6.082 1 96.69 284 ILE A C 1
ATOM 2251 O O . ILE A 1 284 ? -21.5 21.625 6.008 1 96.69 284 ILE A O 1
ATOM 2255 N N . ARG A 1 285 ? -20.312 19.953 6.891 1 95 285 ARG A N 1
ATOM 2256 C CA . ARG A 1 285 ? -21.406 19.562 7.781 1 95 285 ARG A CA 1
ATOM 2257 C C . ARG A 1 285 ? -21.297 20.281 9.125 1 95 285 ARG A C 1
ATOM 2259 O O . ARG A 1 285 ? -20.312 20.109 9.852 1 95 285 ARG A O 1
ATOM 2266 N N . GLU A 1 286 ? -22.328 20.953 9.508 1 96.5 286 GLU A N 1
ATOM 2267 C CA . GLU A 1 286 ? -22.344 21.734 10.742 1 96.5 286 GLU A CA 1
ATOM 2268 C C . GLU A 1 286 ? -22.328 20.828 11.969 1 96.5 286 GLU A C 1
ATOM 2270 O O . GLU A 1 286 ? -21.703 21.156 12.977 1 96.5 286 GLU A O 1
ATOM 2275 N N . ASP A 1 287 ? -23.062 19.688 11.852 1 94.88 287 ASP A N 1
ATOM 2276 C CA . ASP A 1 287 ? -23.109 18.781 12.984 1 94.88 287 ASP A CA 1
ATOM 2277 C C . ASP A 1 287 ? -21.734 18.219 13.305 1 94.88 287 ASP A C 1
ATOM 2279 O O . ASP A 1 287 ? -21.391 18.016 14.477 1 94.88 287 ASP A O 1
ATOM 2283 N N . TYR A 1 288 ? -20.922 17.953 12.273 1 94.56 288 TYR A N 1
ATOM 2284 C CA . TYR A 1 288 ? -19.547 17.516 12.492 1 94.56 288 TYR A CA 1
ATOM 2285 C C . TYR A 1 288 ? -18.719 18.625 13.117 1 94.56 288 TYR A C 1
ATOM 2287 O O . TYR A 1 288 ? -17.891 18.375 14.008 1 94.56 288 TYR A O 1
ATOM 2295 N N . LEU A 1 289 ? -18.922 19.875 12.727 1 97.12 289 LEU A N 1
ATOM 2296 C CA . LEU A 1 289 ? -18.219 21.016 13.312 1 97.12 289 LEU A CA 1
ATOM 2297 C C . LEU A 1 289 ? -18.547 21.156 14.797 1 97.12 289 LEU A C 1
ATOM 2299 O O . LEU A 1 289 ? -17.656 21.453 15.602 1 97.12 289 LEU A O 1
ATOM 2303 N N . ASP A 1 290 ? -19.812 20.906 15.094 1 97.06 290 ASP A N 1
ATOM 2304 C CA . ASP A 1 290 ? -20.219 20.969 16.5 1 97.06 290 ASP A CA 1
ATOM 2305 C C . ASP A 1 290 ? -19.453 19.938 17.328 1 97.06 290 ASP A C 1
ATOM 2307 O O . ASP A 1 290 ? -19.047 20.234 18.453 1 97.06 290 ASP A O 1
ATOM 2311 N N . ILE A 1 291 ? -19.328 18.766 16.75 1 95.06 291 ILE A N 1
ATOM 2312 C CA . ILE A 1 291 ? -18.562 17.719 17.438 1 95.06 291 ILE A CA 1
ATOM 2313 C C . ILE A 1 291 ? -17.125 18.172 17.625 1 95.06 291 ILE A C 1
ATOM 2315 O O . ILE A 1 291 ? -16.562 18.047 18.719 1 95.06 291 ILE A O 1
ATOM 2319 N N . ALA A 1 292 ? -16.516 18.688 16.594 1 96.69 292 ALA A N 1
ATOM 2320 C CA . ALA A 1 292 ? -15.133 19.141 16.656 1 96.69 292 ALA A CA 1
ATOM 2321 C C . ALA A 1 292 ? -14.953 20.219 17.719 1 96.69 292 ALA A C 1
ATOM 2323 O O . ALA A 1 292 ? -13.992 20.172 18.5 1 96.69 292 ALA A O 1
ATOM 2324 N N . VAL A 1 293 ? -15.844 21.156 17.734 1 97.62 293 VAL A N 1
ATOM 2325 C CA . VAL A 1 293 ? -15.797 22.25 18.719 1 97.62 293 VAL A CA 1
ATOM 2326 C C . VAL A 1 293 ? -15.883 21.672 20.125 1 97.62 293 VAL A C 1
ATOM 2328 O O . VAL A 1 293 ? -15.125 22.078 21.016 1 97.62 293 VAL A O 1
ATOM 2331 N N . GLY A 1 294 ? -16.875 20.766 20.297 1 96.06 294 GLY A N 1
ATOM 2332 C CA . GLY A 1 294 ? -17 20.141 21.609 1 96.06 294 GLY A CA 1
ATOM 2333 C C . GLY A 1 294 ? -15.719 19.469 22.062 1 96.06 294 GLY A C 1
ATOM 2334 O O . GLY A 1 294 ? -15.336 19.594 23.234 1 96.06 294 GLY A O 1
ATOM 2335 N N . ARG A 1 295 ? -15.039 18.766 21.203 1 94.06 295 ARG A N 1
ATOM 2336 C CA . ARG A 1 295 ? -13.797 18.078 21.516 1 94.06 295 ARG A CA 1
ATOM 2337 C C . ARG A 1 295 ? -12.695 19.078 21.859 1 94.06 295 ARG A C 1
ATOM 2339 O O . ARG A 1 295 ? -11.922 18.844 22.797 1 94.06 295 ARG A O 1
ATOM 2346 N N . LEU A 1 296 ? -12.609 20.141 21.141 1 96.31 296 LEU A N 1
ATOM 2347 C CA . LEU A 1 296 ? -11.594 21.172 21.359 1 96.31 296 LEU A CA 1
ATOM 2348 C C . LEU A 1 296 ? -11.82 21.875 22.688 1 96.31 296 LEU A C 1
ATOM 2350 O O . LEU A 1 296 ? -10.867 22.156 23.422 1 96.31 296 LEU A O 1
ATOM 2354 N N . GLU A 1 297 ? -13.07 22.141 23 1 95.5 297 GLU A N 1
ATOM 2355 C CA . GLU A 1 297 ? -13.398 22.812 24.25 1 95.5 297 GLU A CA 1
ATOM 2356 C C . GLU A 1 297 ? -13.141 21.906 25.453 1 95.5 297 GLU A C 1
ATOM 2358 O O . GLU A 1 297 ? -12.695 22.375 26.516 1 95.5 297 GLU A O 1
ATOM 2363 N N . ALA A 1 298 ? -13.453 20.625 25.297 1 92.06 298 ALA A N 1
ATOM 2364 C CA . ALA A 1 298 ? -13.195 19.672 26.375 1 92.06 298 ALA A CA 1
ATOM 2365 C C . ALA A 1 298 ? -11.703 19.578 26.672 1 92.06 298 ALA A C 1
ATOM 2367 O O . ALA A 1 298 ? -11.312 19.438 27.828 1 92.06 298 ALA A O 1
ATOM 2368 N N . GLU A 1 299 ? -10.922 19.578 25.703 1 87.31 29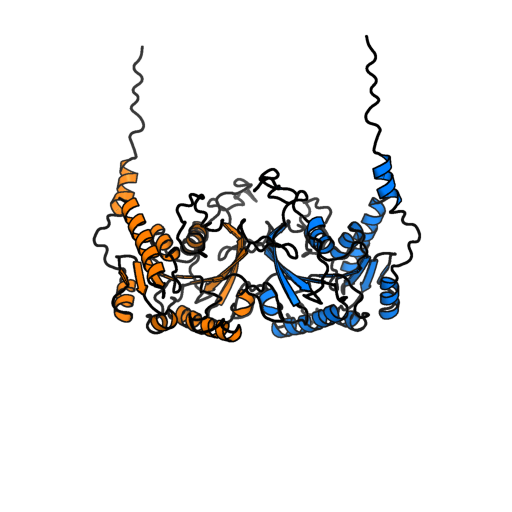9 GLU A N 1
ATOM 2369 C CA . GLU A 1 299 ? -9.469 19.516 25.859 1 87.31 299 GLU A CA 1
ATOM 2370 C C . GLU A 1 299 ? -8.945 20.766 26.578 1 87.31 299 GLU A C 1
ATOM 2372 O O . GLU A 1 299 ? -8.008 20.672 27.375 1 87.31 299 GLU A O 1
ATOM 2377 N N . ALA A 1 300 ? -9.461 21.891 26.328 1 82.19 300 ALA A N 1
ATOM 2378 C CA . ALA A 1 300 ? -9.055 23.141 26.969 1 82.19 300 ALA A CA 1
ATOM 2379 C C . ALA A 1 300 ? -9.359 23.125 28.453 1 82.19 300 ALA A C 1
ATOM 2381 O O . ALA A 1 300 ? -8.609 23.688 29.266 1 82.19 300 ALA A O 1
ATOM 2382 N N . GLN A 1 301 ? -10.422 22.484 28.781 1 75.94 301 GLN A N 1
ATOM 2383 C CA . GLN A 1 301 ? -10.82 22.406 30.188 1 75.94 301 GLN A CA 1
ATOM 2384 C C . GLN A 1 301 ? -9.938 21.438 30.969 1 75.94 301 GLN A C 1
ATOM 2386 O O . GLN A 1 301 ? -9.703 21.625 32.156 1 75.94 301 GLN A O 1
ATOM 2391 N N . SER A 1 302 ? -9.508 20.406 30.219 1 68.94 302 SER A N 1
ATOM 2392 C CA . SER A 1 302 ? -8.672 19.406 30.875 1 68.94 302 SER A CA 1
ATOM 2393 C C . SER A 1 302 ? -7.273 19.953 31.156 1 68.94 302 SER A C 1
ATOM 2395 O O . SER A 1 302 ? -6.543 19.422 31.984 1 68.94 302 SER A O 1
ATOM 2397 N N . LEU A 1 303 ? -6.875 20.953 30.516 1 56.69 303 LEU A N 1
ATOM 2398 C CA . LEU A 1 303 ? -5.562 21.562 30.703 1 56.69 303 LEU A CA 1
ATOM 2399 C C . LEU A 1 303 ? -5.574 22.516 31.891 1 56.69 303 LEU A C 1
ATOM 2401 O O . LEU A 1 303 ? -4.516 22.859 32.438 1 56.69 303 LEU A O 1
ATOM 2405 N N . PHE A 1 304 ? -6.785 22.812 32.562 1 50.91 304 PHE A N 1
ATOM 2406 C CA . PHE A 1 304 ? -6.91 23.594 33.781 1 50.91 304 PHE A CA 1
ATOM 2407 C C . PHE A 1 304 ? -7.32 22.719 34.969 1 50.91 304 PHE A C 1
ATOM 2409 O O . PHE A 1 304 ? -8.125 21.797 34.812 1 50.91 304 PHE A O 1
ATOM 2416 N N . MET B 1 1 ? 7.289 -55.625 43.969 1 25.22 1 MET B N 1
ATOM 2417 C CA . MET B 1 1 ? 8.281 -55.594 42.906 1 25.22 1 MET B CA 1
ATOM 2418 C C . MET B 1 1 ? 7.629 -55.75 41.531 1 25.22 1 MET B C 1
ATOM 2420 O O . MET B 1 1 ? 8.289 -56.125 40.562 1 25.22 1 MET B O 1
ATOM 2424 N N . SER B 1 2 ? 6.289 -55.5 41.406 1 25.36 2 SER B N 1
ATOM 2425 C CA . SER B 1 2 ? 5.348 -55.875 40.344 1 25.36 2 SER B CA 1
ATOM 2426 C C . SER B 1 2 ? 5.652 -55.188 39.031 1 25.36 2 SER B C 1
ATOM 2428 O O . SER B 1 2 ? 5.945 -54 39.031 1 25.36 2 SER B O 1
ATOM 2430 N N . GLY B 1 3 ? 6.168 -55.875 37.969 1 23.17 3 GLY B N 1
ATOM 2431 C CA . GLY B 1 3 ? 6.707 -55.688 36.656 1 23.17 3 GLY B CA 1
ATOM 2432 C C . GLY B 1 3 ? 5.723 -55.062 35.688 1 23.17 3 GLY B C 1
ATOM 2433 O O . GLY B 1 3 ? 4.805 -55.719 35.188 1 23.17 3 GLY B O 1
ATOM 2434 N N . ARG B 1 4 ? 5.172 -53.75 35.938 1 28.95 4 ARG B N 1
ATOM 2435 C CA . ARG B 1 4 ? 4.191 -52.969 35.188 1 28.95 4 ARG B CA 1
ATOM 2436 C C . ARG B 1 4 ? 4.57 -52.875 33.719 1 28.95 4 ARG B C 1
ATOM 2438 O O . ARG B 1 4 ? 5.695 -52.5 33.375 1 28.95 4 ARG B O 1
ATOM 2445 N N . ASP B 1 5 ? 3.93 -53.781 32.844 1 25.7 5 ASP B N 1
ATOM 2446 C CA . ASP B 1 5 ? 4.047 -54.094 31.406 1 25.7 5 ASP B CA 1
ATOM 2447 C C . ASP B 1 5 ? 3.914 -52.844 30.547 1 25.7 5 ASP B C 1
ATOM 2449 O O . ASP B 1 5 ? 2.922 -52.094 30.656 1 25.7 5 ASP B O 1
ATOM 2453 N N . PHE B 1 6 ? 5.035 -52.125 30.172 1 28.59 6 PHE B N 1
ATOM 2454 C CA . PHE B 1 6 ? 5.336 -51 29.281 1 28.59 6 PHE B CA 1
ATOM 2455 C C . PHE B 1 6 ? 4.785 -51.25 27.891 1 28.59 6 PHE B C 1
ATOM 2457 O O . PHE B 1 6 ? 5.547 -51.531 26.953 1 28.59 6 PHE B O 1
ATOM 2464 N N . GLY B 1 7 ? 3.688 -52 27.672 1 28.81 7 GLY B N 1
ATOM 2465 C CA . GLY B 1 7 ? 3.293 -52.406 26.344 1 28.81 7 GLY B CA 1
ATOM 2466 C C . GLY B 1 7 ? 2.918 -51.219 25.453 1 28.81 7 GLY B C 1
ATOM 2467 O O . GLY B 1 7 ? 2.363 -51.438 24.359 1 28.81 7 GLY B O 1
ATOM 2468 N N . TYR B 1 8 ? 2.824 -50 25.953 1 26.25 8 TYR B N 1
ATOM 2469 C CA . TYR B 1 8 ? 1.889 -49.219 25.188 1 26.25 8 TYR B CA 1
ATOM 2470 C C . TYR B 1 8 ? 2.365 -49.062 23.734 1 26.25 8 TYR B C 1
ATOM 2472 O O . TYR B 1 8 ? 1.618 -49.344 22.797 1 26.25 8 TYR B O 1
ATOM 2480 N N . VAL B 1 9 ? 3.002 -47.875 23.312 1 26.59 9 VAL B N 1
ATOM 2481 C CA . VAL B 1 9 ? 2.605 -46.875 22.312 1 26.59 9 VAL B CA 1
ATOM 2482 C C . VAL B 1 9 ? 3.309 -47.188 20.984 1 26.59 9 VAL B C 1
ATOM 2484 O O . VAL B 1 9 ? 4.422 -46.688 20.75 1 26.59 9 VAL B O 1
ATOM 2487 N N . ILE B 1 10 ? 3.688 -48.406 20.656 1 31.94 10 ILE B N 1
ATOM 2488 C CA . ILE B 1 10 ? 4.402 -48.625 19.391 1 31.94 10 ILE B CA 1
ATOM 2489 C C . ILE B 1 10 ? 3.48 -48.281 18.219 1 31.94 10 ILE B C 1
ATOM 2491 O O . ILE B 1 10 ? 3.1 -49.188 17.453 1 31.94 10 ILE B O 1
ATOM 2495 N N . GLN B 1 11 ? 2.307 -47.844 18.469 1 28.33 11 GLN B N 1
ATOM 2496 C CA . GLN B 1 11 ? 1.439 -47.969 17.312 1 28.33 11 GLN B CA 1
ATOM 2497 C C . GLN B 1 11 ? 2.059 -47.312 16.078 1 28.33 11 GLN B C 1
ATOM 2499 O O . GLN B 1 11 ? 2.139 -47.938 15.008 1 28.33 11 GLN B O 1
ATOM 2504 N N . SER B 1 12 ? 1.774 -45.969 15.812 1 31.52 12 SER B N 1
ATOM 2505 C CA . SER B 1 12 ? 1.229 -45.438 14.578 1 31.52 12 SER B CA 1
ATOM 2506 C C . SER B 1 12 ? 2.338 -45.094 13.586 1 31.52 12 SER B C 1
ATOM 2508 O O . SER B 1 12 ? 2.242 -44.125 12.844 1 31.52 12 SER B O 1
ATOM 2510 N N . SER B 1 13 ? 3.479 -45.719 13.617 1 35.69 13 SER B N 1
ATOM 2511 C CA . SER B 1 13 ? 4.555 -45.5 12.656 1 35.69 13 SER B CA 1
ATOM 2512 C C . SER B 1 13 ? 4.109 -45.844 11.242 1 35.69 13 SER B C 1
ATOM 2514 O O . SER B 1 13 ? 4.555 -45.219 10.273 1 35.69 13 SER B O 1
ATOM 2516 N N . ALA B 1 14 ? 3.25 -46.875 11.133 1 32.25 14 ALA B N 1
ATOM 2517 C CA . ALA B 1 14 ? 2.857 -47.406 9.82 1 32.25 14 ALA B CA 1
ATOM 2518 C C . ALA B 1 14 ? 2.084 -46.344 9.031 1 32.25 14 ALA B C 1
ATOM 2520 O O . ALA B 1 14 ? 2.258 -46.219 7.812 1 32.25 14 ALA B O 1
ATOM 2521 N N . ALA B 1 15 ? 1.243 -45.625 9.773 1 34.69 15 ALA B N 1
ATOM 2522 C CA . ALA B 1 15 ? 0.416 -44.656 9.055 1 34.69 15 ALA B CA 1
ATOM 2523 C C . ALA B 1 15 ? 1.265 -43.5 8.492 1 34.69 15 ALA B C 1
ATOM 2525 O O . ALA B 1 15 ? 0.999 -43.031 7.391 1 34.69 15 ALA B O 1
ATOM 2526 N N . LEU B 1 16 ? 2.295 -43.188 9.289 1 32.41 16 LEU B N 1
ATOM 2527 C CA . LEU B 1 16 ? 3.176 -42.156 8.758 1 32.41 16 LEU B CA 1
ATOM 2528 C C . LEU B 1 16 ? 3.955 -42.688 7.551 1 32.41 16 LEU B C 1
ATOM 2530 O O . LEU B 1 16 ? 4.172 -41.938 6.582 1 32.41 16 LEU B O 1
ATOM 2534 N N . TRP B 1 17 ? 4.406 -43.969 7.684 1 32.53 17 TRP B N 1
ATOM 2535 C CA . TRP B 1 17 ? 5.148 -44.562 6.566 1 32.53 17 TRP B CA 1
ATOM 2536 C C . TRP B 1 17 ? 4.273 -44.656 5.32 1 32.53 17 TRP B C 1
ATOM 2538 O O . TRP B 1 17 ? 4.727 -44.344 4.215 1 32.53 17 TRP B O 1
ATOM 2548 N N . ASN B 1 18 ? 3 -45 5.508 1 33.03 18 ASN B N 1
ATOM 2549 C CA . ASN B 1 18 ? 2.133 -45.156 4.344 1 33.03 18 ASN B CA 1
ATOM 2550 C C . ASN B 1 18 ? 1.887 -43.812 3.65 1 33.03 18 ASN B C 1
ATOM 2552 O O . ASN B 1 18 ? 1.659 -43.75 2.439 1 33.03 18 ASN B O 1
ATOM 2556 N N . ARG B 1 19 ? 1.784 -42.688 4.391 1 33.47 19 ARG B N 1
ATOM 2557 C CA . ARG B 1 19 ? 1.623 -41.438 3.701 1 33.47 19 ARG B CA 1
ATOM 2558 C C . ARG B 1 19 ? 2.912 -41.031 2.996 1 33.47 19 ARG B C 1
ATOM 2560 O O . ARG B 1 19 ? 2.873 -40.406 1.928 1 33.47 19 ARG B O 1
ATOM 2567 N N . LEU B 1 20 ? 4.109 -41.312 3.572 1 34.59 20 LEU B N 1
ATOM 2568 C CA . LEU B 1 20 ? 5.383 -41.062 2.9 1 34.59 20 LEU B CA 1
ATOM 2569 C C . LEU B 1 20 ? 5.559 -42.031 1.726 1 34.59 20 LEU B C 1
ATOM 2571 O O . LEU B 1 20 ? 6.18 -41.688 0.72 1 34.59 20 LEU B O 1
ATOM 2575 N N . SER B 1 21 ? 5.262 -43.344 1.872 1 33.09 21 SER B N 1
ATOM 2576 C CA . SER B 1 21 ? 5.418 -44.281 0.783 1 33.09 21 SER B CA 1
ATOM 2577 C C . SER B 1 21 ? 4.633 -43.844 -0.451 1 33.09 21 SER B C 1
ATOM 2579 O O . SER B 1 21 ? 4.965 -44.25 -1.572 1 33.09 21 SER B O 1
ATOM 2581 N N . THR B 1 22 ? 3.488 -43.25 -0.232 1 34.06 22 THR B N 1
ATOM 2582 C CA . THR B 1 22 ? 2.725 -42.969 -1.44 1 34.06 22 THR B CA 1
ATOM 2583 C C . THR B 1 22 ? 3.379 -41.844 -2.24 1 34.06 22 THR B C 1
ATOM 2585 O O . THR B 1 22 ? 2.92 -41.5 -3.332 1 34.06 22 THR B O 1
ATOM 2588 N N . PHE B 1 23 ? 4.258 -41 -1.605 1 34.97 23 PHE B N 1
ATOM 2589 C CA . PHE B 1 23 ? 5.047 -40.188 -2.527 1 34.97 23 PHE B CA 1
ATOM 2590 C C . PHE B 1 23 ? 6.027 -41.062 -3.305 1 34.97 23 PHE B C 1
ATOM 2592 O O . PHE B 1 23 ? 7.238 -41 -3.084 1 34.97 23 PHE B O 1
ATOM 2599 N N . SER B 1 24 ? 5.934 -42.344 -3.389 1 31.81 24 SER B N 1
ATOM 2600 C CA . SER B 1 24 ? 6.742 -43.094 -4.34 1 31.81 24 SER B CA 1
ATOM 2601 C C . SER B 1 24 ? 6.953 -42.312 -5.629 1 31.81 24 SER B C 1
ATOM 2603 O O . SER B 1 24 ? 5.992 -41.812 -6.23 1 31.81 24 SER B O 1
ATOM 2605 N N . GLN B 1 25 ? 8.055 -41.562 -5.816 1 36.5 25 GLN B N 1
ATOM 2606 C CA . GLN B 1 25 ? 8.609 -41.094 -7.078 1 36.5 25 GLN B CA 1
ATOM 2607 C C . GLN B 1 25 ? 8.273 -42.031 -8.227 1 36.5 25 GLN B C 1
ATOM 2609 O O . GLN B 1 25 ? 9.125 -42.312 -9.07 1 36.5 25 GLN B O 1
ATOM 2614 N N . ARG B 1 26 ? 7.527 -43.031 -8.031 1 35.34 26 ARG B N 1
ATOM 2615 C CA . ARG B 1 26 ? 7.16 -43.812 -9.211 1 35.34 26 ARG B CA 1
ATOM 2616 C C . ARG B 1 26 ? 6.898 -42.875 -10.406 1 35.34 26 ARG B C 1
ATOM 2618 O O . ARG B 1 26 ? 6.613 -41.688 -10.234 1 35.34 26 ARG B O 1
ATOM 2625 N N . GLY B 1 27 ? 7.141 -43.375 -11.656 1 40.19 27 GLY B N 1
ATOM 2626 C CA . GLY B 1 27 ? 7.008 -42.812 -12.992 1 40.19 27 GLY B CA 1
ATOM 2627 C C . GLY B 1 27 ? 5.785 -41.906 -13.148 1 40.19 27 GLY B C 1
ATOM 2628 O O . GLY B 1 27 ? 4.816 -42.312 -13.812 1 40.19 27 GLY B O 1
ATOM 2629 N N . LYS B 1 28 ? 5.527 -41.219 -12.133 1 47.69 28 LYS B N 1
ATOM 2630 C CA . LYS B 1 28 ? 4.316 -40.438 -12.312 1 47.69 28 LYS B CA 1
ATOM 2631 C C . LYS B 1 28 ? 4.332 -39.688 -13.648 1 47.69 28 LYS B C 1
ATOM 2633 O O . LYS B 1 28 ? 5.344 -39.094 -14.016 1 47.69 28 LYS B O 1
ATOM 2638 N N . ALA B 1 29 ? 3.605 -40.031 -14.562 1 51.47 29 ALA B N 1
ATOM 2639 C CA . ALA B 1 29 ? 3.355 -39.438 -15.859 1 51.47 29 ALA B CA 1
ATOM 2640 C C . ALA B 1 29 ? 3.252 -37.906 -15.734 1 51.47 29 ALA B C 1
ATOM 2642 O O . ALA B 1 29 ? 2.777 -37.406 -14.719 1 51.47 29 ALA B O 1
ATOM 2643 N N . LEU B 1 30 ? 4.168 -37.219 -16.469 1 62.09 30 LEU B N 1
ATOM 2644 C CA . LEU B 1 30 ? 4.074 -35.781 -16.609 1 62.09 30 LEU B CA 1
ATOM 2645 C C . LEU B 1 30 ? 2.619 -35.344 -16.703 1 62.09 30 LEU B C 1
ATOM 2647 O O . LEU B 1 30 ? 1.817 -35.938 -17.406 1 62.09 30 LEU B O 1
ATOM 2651 N N . ASP B 1 31 ? 2.365 -34.438 -15.734 1 75.5 31 ASP B N 1
ATOM 2652 C CA . ASP B 1 31 ? 1.075 -33.75 -15.883 1 75.5 31 ASP B CA 1
ATOM 2653 C C . ASP B 1 31 ? 0.795 -33.438 -17.344 1 75.5 31 ASP B C 1
ATOM 2655 O O . ASP B 1 31 ? 1.687 -32.969 -18.062 1 75.5 31 ASP B O 1
ATOM 2659 N N . THR B 1 32 ? -0.26 -33.875 -17.938 1 85.69 32 THR B N 1
ATOM 2660 C CA . THR B 1 32 ? -0.634 -33.688 -19.344 1 85.69 32 THR B CA 1
ATOM 2661 C C . THR B 1 32 ? -0.468 -32.219 -19.75 1 85.69 32 THR B C 1
ATOM 2663 O O . THR B 1 32 ? -0.137 -31.922 -20.906 1 85.69 32 THR B O 1
ATOM 2666 N N . ARG B 1 33 ? -0.625 -31.312 -18.812 1 91.12 33 ARG B N 1
ATOM 2667 C CA . ARG B 1 33 ? -0.443 -29.906 -19.125 1 91.12 33 ARG B CA 1
ATOM 2668 C C . ARG B 1 33 ? 1.03 -29.578 -19.344 1 91.12 33 ARG B C 1
ATOM 2670 O O . ARG B 1 33 ? 1.371 -28.781 -20.234 1 91.12 33 ARG B O 1
ATOM 2677 N N . LEU B 1 34 ? 1.916 -30.141 -18.594 1 96.19 34 LEU B N 1
ATOM 2678 C CA . LEU B 1 34 ? 3.346 -29.938 -18.797 1 96.19 34 LEU B CA 1
ATOM 2679 C C . LEU B 1 34 ? 3.789 -30.5 -20.141 1 96.19 34 LEU B C 1
ATOM 2681 O O . LEU B 1 34 ? 4.645 -29.922 -20.812 1 96.19 34 LEU B O 1
ATOM 2685 N N . ALA B 1 35 ? 3.182 -31.625 -20.547 1 95.25 35 ALA B N 1
ATOM 2686 C CA . ALA B 1 35 ? 3.482 -32.219 -21.859 1 95.25 35 ALA B CA 1
ATOM 2687 C C . ALA B 1 35 ? 3.08 -31.266 -22.984 1 95.25 35 ALA B C 1
ATOM 2689 O O . ALA B 1 35 ? 3.807 -31.125 -23.969 1 95.25 35 ALA B O 1
ATOM 2690 N N . ASP B 1 36 ? 1.923 -30.656 -22.844 1 96.25 36 ASP B N 1
ATOM 2691 C CA . ASP B 1 36 ? 1.454 -29.688 -23.828 1 96.25 36 ASP B CA 1
ATOM 2692 C C . ASP B 1 36 ? 2.404 -28.5 -23.922 1 96.25 36 ASP B C 1
ATOM 2694 O O . ASP B 1 36 ? 2.652 -27.969 -25.016 1 96.25 36 ASP B O 1
ATOM 2698 N N . ILE B 1 37 ? 2.9 -28.047 -22.766 1 97.88 37 ILE B N 1
ATOM 2699 C CA . ILE B 1 37 ? 3.824 -26.922 -22.719 1 97.88 37 ILE B CA 1
ATOM 2700 C C . ILE B 1 37 ? 5.137 -27.312 -23.406 1 97.88 37 ILE B C 1
ATOM 2702 O O . ILE B 1 37 ? 5.688 -26.531 -24.188 1 97.88 37 ILE B O 1
ATOM 2706 N N . LYS B 1 38 ? 5.613 -28.5 -23.203 1 97 38 LYS B N 1
ATOM 2707 C CA . LYS B 1 38 ? 6.836 -28.984 -23.828 1 97 38 LYS B CA 1
ATOM 2708 C C . LYS B 1 38 ? 6.676 -29.062 -25.344 1 97 38 LYS B C 1
ATOM 2710 O O . LYS B 1 38 ? 7.598 -28.734 -26.094 1 97 38 LYS B O 1
ATOM 2715 N N . LYS B 1 39 ? 5.547 -29.531 -25.719 1 96.75 39 LYS B N 1
ATOM 2716 C CA . LYS B 1 39 ? 5.273 -29.609 -27.156 1 96.75 39 LYS B CA 1
ATOM 2717 C C . LYS B 1 39 ? 5.328 -28.219 -27.797 1 96.75 39 LYS B C 1
ATOM 2719 O O . LYS B 1 39 ? 5.844 -28.062 -28.906 1 96.75 39 LYS B O 1
ATOM 2724 N N . ALA B 1 40 ? 4.836 -27.25 -27.109 1 97.62 40 ALA B N 1
ATOM 2725 C CA . ALA B 1 40 ? 4.738 -25.906 -27.641 1 97.62 40 ALA B CA 1
ATOM 2726 C C . ALA B 1 40 ? 6.09 -25.188 -27.594 1 97.62 40 ALA B C 1
ATOM 2728 O O . ALA B 1 40 ? 6.461 -24.484 -28.531 1 97.62 40 ALA B O 1
ATOM 2729 N N . LEU B 1 41 ? 6.867 -25.359 -26.469 1 98 41 LEU B N 1
ATOM 2730 C CA . LEU B 1 41 ? 8.047 -24.531 -26.234 1 98 41 LEU B CA 1
ATOM 2731 C C . LEU B 1 41 ? 9.32 -25.281 -26.578 1 98 41 LEU B C 1
ATOM 2733 O O . LEU B 1 41 ? 10.391 -24.688 -26.688 1 98 41 LEU B O 1
ATOM 2737 N N . GLY B 1 42 ? 9.219 -26.609 -26.781 1 97.31 42 GLY B N 1
ATOM 2738 C CA . GLY B 1 42 ? 10.398 -27.422 -27.047 1 97.31 42 GLY B CA 1
ATOM 2739 C C . GLY B 1 42 ? 11.078 -27.922 -25.797 1 97.31 42 GLY B C 1
ATOM 2740 O O . GLY B 1 42 ? 10.461 -27.969 -24.719 1 97.31 42 GLY B O 1
ATOM 2741 N N . LYS B 1 43 ? 12.383 -28.312 -25.875 1 97 43 LYS B N 1
ATOM 2742 C CA . LYS B 1 43 ? 13.125 -28.953 -24.797 1 97 43 LYS B CA 1
ATOM 2743 C C . LYS B 1 43 ? 13.445 -27.953 -23.688 1 97 43 LYS B C 1
ATOM 2745 O O . LYS B 1 43 ? 14.047 -26.906 -23.938 1 97 43 LYS B O 1
ATOM 2750 N N . PRO B 1 44 ? 13.086 -28.234 -22.453 1 98.38 44 PRO B N 1
ATOM 2751 C CA . PRO B 1 44 ? 13.414 -27.344 -21.344 1 98.38 44 PRO B CA 1
ATOM 2752 C C . PRO B 1 44 ? 14.875 -27.469 -20.891 1 98.38 44 PRO B C 1
ATOM 2754 O O . PRO B 1 44 ? 15.555 -28.438 -21.266 1 98.38 44 PRO B O 1
ATOM 2757 N N . TYR B 1 45 ? 15.32 -26.469 -20.219 1 98.62 45 TYR B N 1
ATOM 2758 C CA . TYR B 1 45 ? 16.625 -26.484 -19.578 1 98.62 45 TYR B CA 1
ATOM 2759 C C . TYR B 1 45 ? 16.688 -27.562 -18.516 1 98.62 45 TYR B C 1
ATOM 2761 O O . TYR B 1 45 ? 17.734 -28.188 -18.312 1 98.62 45 TYR B O 1
ATOM 2769 N N . TYR B 1 46 ? 15.688 -27.703 -17.797 1 98.31 46 TYR B N 1
ATOM 2770 C CA . TYR B 1 46 ? 15.516 -28.688 -16.719 1 98.31 46 TYR B CA 1
ATOM 2771 C C . TYR B 1 46 ? 14.102 -29.25 -16.719 1 98.31 46 TYR B C 1
ATOM 2773 O O . TYR B 1 46 ? 13.133 -28.516 -16.938 1 98.31 46 TYR B O 1
ATOM 2781 N N . GLU B 1 47 ? 14.023 -30.547 -16.469 1 97.12 47 GLU B N 1
ATOM 2782 C CA . GLU B 1 47 ? 12.727 -31.203 -16.516 1 97.12 47 GLU B CA 1
ATOM 2783 C C . GLU B 1 47 ? 12.633 -32.344 -15.5 1 97.12 47 GLU B C 1
ATOM 2785 O O . GLU B 1 47 ? 13.562 -33.156 -15.383 1 97.12 47 GLU B O 1
ATOM 2790 N N . THR B 1 48 ? 11.594 -32.281 -14.734 1 95.19 48 THR B N 1
ATOM 2791 C CA . THR B 1 48 ? 11.109 -33.406 -13.945 1 95.19 48 THR B CA 1
ATOM 2792 C C . THR B 1 48 ? 9.617 -33.625 -14.18 1 95.19 48 THR B C 1
ATOM 2794 O O . THR B 1 48 ? 9.023 -33 -15.055 1 95.19 48 THR B O 1
ATOM 2797 N N . SER B 1 49 ? 8.984 -34.594 -13.469 1 92.88 49 SER B N 1
ATOM 2798 C CA . SER B 1 49 ? 7.566 -34.906 -13.656 1 92.88 49 SER B CA 1
ATOM 2799 C C . SER B 1 49 ? 6.684 -33.719 -13.266 1 92.88 49 SER B C 1
ATOM 2801 O O . SER B 1 49 ? 5.551 -33.625 -13.734 1 92.88 49 SER B O 1
ATOM 2803 N N . ASP B 1 50 ? 7.277 -32.781 -12.422 1 95.69 50 ASP B N 1
ATOM 2804 C CA . ASP B 1 50 ? 6.422 -31.734 -11.875 1 95.69 50 ASP B CA 1
ATOM 2805 C C . ASP B 1 50 ? 6.977 -30.344 -12.203 1 95.69 50 ASP B C 1
ATOM 2807 O O . ASP B 1 50 ? 6.324 -29.328 -11.945 1 95.69 50 ASP B O 1
ATOM 2811 N N . VAL B 1 51 ? 8.164 -30.266 -12.82 1 97.94 51 VAL B N 1
ATOM 2812 C CA . VAL B 1 51 ? 8.781 -28.969 -13.016 1 97.94 51 VAL B CA 1
ATOM 2813 C C . VAL B 1 51 ? 9.367 -28.875 -14.422 1 97.94 51 VAL B C 1
ATOM 2815 O O . VAL B 1 51 ? 10.047 -29.797 -14.875 1 97.94 51 VAL B O 1
ATOM 2818 N N . LEU B 1 52 ? 9.078 -27.844 -15.156 1 98.62 52 LEU B N 1
ATOM 2819 C CA . LEU B 1 52 ? 9.781 -27.438 -16.375 1 98.62 52 LEU B CA 1
ATOM 2820 C C . LEU B 1 52 ? 10.438 -26.078 -16.188 1 98.62 52 LEU B C 1
ATOM 2822 O O . LEU B 1 52 ? 9.773 -25.094 -15.828 1 98.62 52 LEU B O 1
ATOM 2826 N N . LEU B 1 53 ? 11.727 -25.969 -16.375 1 98.88 53 LEU B N 1
ATOM 2827 C CA . LEU B 1 53 ? 12.422 -24.688 -16.406 1 98.88 53 LEU B CA 1
ATOM 2828 C C . LEU B 1 53 ? 12.961 -24.375 -17.797 1 98.88 53 LEU B C 1
ATOM 2830 O O . LEU B 1 53 ? 13.633 -25.219 -18.406 1 98.88 53 LEU B O 1
ATOM 2834 N N . TYR B 1 54 ? 12.688 -23.234 -18.312 1 98.88 54 TYR B N 1
ATOM 2835 C CA . TYR B 1 54 ? 13.117 -22.844 -19.641 1 98.88 54 TYR B CA 1
ATOM 2836 C C . TYR B 1 54 ? 14.117 -21.688 -19.562 1 98.88 54 TYR B C 1
ATOM 2838 O O . TYR B 1 54 ? 13.945 -20.766 -18.781 1 98.88 54 TYR B O 1
ATOM 2846 N N . HIS B 1 55 ? 15.156 -21.797 -20.328 1 98.69 55 HIS B N 1
ATOM 2847 C CA . HIS B 1 55 ? 16.125 -20.719 -20.531 1 98.69 55 HIS B CA 1
ATOM 2848 C C . HIS B 1 55 ? 15.719 -19.812 -21.688 1 98.69 55 HIS B C 1
ATOM 2850 O O . HIS B 1 55 ? 15.664 -20.266 -22.844 1 98.69 55 HIS B O 1
ATOM 2856 N N . GLY B 1 56 ? 15.453 -18.531 -21.375 1 97.94 56 GLY B N 1
ATOM 2857 C CA . GLY B 1 56 ? 15.117 -17.625 -22.469 1 97.94 56 GLY B CA 1
ATOM 2858 C C . GLY B 1 56 ? 14.414 -16.359 -22 1 97.94 56 GLY B C 1
ATOM 2859 O O . GLY B 1 56 ? 14.32 -16.109 -20.797 1 97.94 56 GLY B O 1
ATOM 2860 N N . ASP B 1 57 ? 14.016 -15.602 -22.953 1 97.06 57 ASP B N 1
ATOM 2861 C CA . ASP B 1 57 ? 13.281 -14.359 -22.719 1 97.06 57 ASP B CA 1
ATOM 2862 C C . ASP B 1 57 ? 11.797 -14.633 -22.5 1 97.06 57 ASP B C 1
ATOM 2864 O O . ASP B 1 57 ? 11.141 -15.273 -23.312 1 97.06 57 ASP B O 1
ATOM 2868 N N . SER B 1 58 ? 11.305 -14.18 -21.359 1 97.12 58 SER B N 1
ATOM 2869 C CA . SER B 1 58 ? 9.922 -14.422 -20.984 1 97.12 58 SER B CA 1
ATOM 2870 C C . SER B 1 58 ? 8.953 -13.922 -22.047 1 97.12 58 SER B C 1
ATOM 2872 O O . SER B 1 58 ? 7.965 -14.594 -22.359 1 97.12 58 SER B O 1
ATOM 2874 N N . LEU B 1 59 ? 9.188 -12.75 -22.594 1 96.19 59 LEU B N 1
ATOM 2875 C CA . LEU B 1 59 ? 8.297 -12.188 -23.594 1 96.19 59 LEU B CA 1
ATOM 2876 C C . LEU B 1 59 ? 8.188 -13.109 -24.812 1 96.19 59 LEU B C 1
ATOM 2878 O O . LEU B 1 59 ? 7.098 -13.305 -25.359 1 96.19 59 LEU B O 1
ATOM 2882 N N . GLU B 1 60 ? 9.25 -13.617 -25.203 1 97 60 GLU B N 1
ATOM 2883 C CA . GLU B 1 60 ? 9.297 -14.492 -26.359 1 97 60 GLU B CA 1
ATOM 2884 C C . GLU B 1 60 ? 8.641 -15.844 -26.078 1 97 60 GLU B C 1
ATOM 2886 O O . GLU B 1 60 ? 7.816 -16.328 -26.859 1 97 60 GLU B O 1
ATOM 2891 N N . LEU B 1 61 ? 9 -16.422 -24.969 1 98.44 61 LEU B N 1
ATOM 2892 C CA . LEU B 1 61 ? 8.5 -17.75 -24.656 1 98.44 61 LEU B CA 1
ATOM 2893 C C . LEU B 1 61 ? 7.004 -17.719 -24.359 1 98.44 61 LEU B C 1
ATOM 2895 O O . LEU B 1 61 ? 6.277 -18.656 -24.703 1 98.44 61 LEU B O 1
ATOM 2899 N N . LEU B 1 62 ? 6.523 -16.641 -23.719 1 98.62 62 LEU B N 1
ATOM 2900 C CA . LEU B 1 62 ? 5.109 -16.516 -23.391 1 98.62 62 LEU B CA 1
ATOM 2901 C C . LEU B 1 62 ? 4.266 -16.391 -24.656 1 98.62 62 LEU B C 1
ATOM 2903 O O . LEU B 1 62 ? 3.08 -16.734 -24.656 1 98.62 62 LEU B O 1
ATOM 2907 N N . LYS B 1 63 ? 4.867 -15.859 -25.703 1 97.31 63 LYS B N 1
ATOM 2908 C CA . LYS B 1 63 ? 4.16 -15.734 -26.969 1 97.31 63 LYS B CA 1
ATOM 2909 C C . LYS B 1 63 ? 3.695 -17.094 -27.484 1 97.31 63 LYS B C 1
ATOM 2911 O O . LYS B 1 63 ? 2.615 -17.219 -28.062 1 97.31 63 LYS B O 1
ATOM 2916 N N . SER B 1 64 ? 4.484 -18.125 -27.219 1 97.06 64 SER B N 1
ATOM 2917 C CA . SER B 1 64 ? 4.219 -19.469 -27.719 1 97.06 64 SER B CA 1
ATOM 2918 C C . SER B 1 64 ? 3.553 -20.328 -26.672 1 97.06 64 SER B C 1
ATOM 2920 O O . SER B 1 64 ? 3.291 -21.516 -26.906 1 97.06 64 SER B O 1
ATOM 2922 N N . MET B 1 65 ? 3.271 -19.75 -25.562 1 98.19 65 MET B N 1
ATOM 2923 C CA . MET B 1 65 ? 2.682 -20.5 -24.453 1 98.19 65 MET B CA 1
ATOM 2924 C C . MET B 1 65 ? 1.239 -20.875 -24.766 1 98.19 65 MET B C 1
ATOM 2926 O O . MET B 1 65 ? 0.465 -20.047 -25.25 1 98.19 65 MET B O 1
ATOM 2930 N N . PRO B 1 66 ? 0.879 -22.172 -24.547 1 97.88 66 PRO B N 1
ATOM 2931 C CA . PRO B 1 66 ? -0.526 -22.531 -24.75 1 97.88 66 PRO B CA 1
ATOM 2932 C C . PRO B 1 66 ? -1.48 -21.672 -23.938 1 97.88 66 PRO B C 1
ATOM 2934 O O . PRO B 1 66 ? -1.106 -21.172 -22.875 1 97.88 66 PRO B O 1
ATOM 2937 N N . GLN B 1 67 ? -2.701 -21.547 -24.391 1 97.81 67 GLN B N 1
ATOM 2938 C CA . GLN B 1 67 ? -3.705 -20.719 -23.719 1 97.81 67 GLN B CA 1
ATOM 2939 C C . GLN B 1 67 ? -4.359 -21.484 -22.578 1 97.81 67 GLN B C 1
ATOM 2941 O O . GLN B 1 67 ? -4.492 -22.703 -22.625 1 97.81 67 GLN B O 1
ATOM 2946 N N . GLN B 1 68 ? -4.695 -20.75 -21.531 1 97.94 68 GLN B N 1
ATOM 2947 C CA . GLN B 1 68 ? -5.539 -21.203 -20.438 1 97.94 68 GLN B CA 1
ATOM 2948 C C . GLN B 1 68 ? -5.004 -22.5 -19.844 1 97.94 68 GLN B C 1
ATOM 2950 O O . GLN B 1 68 ? -5.758 -23.469 -19.656 1 97.94 68 GLN B O 1
ATOM 2955 N N . ILE B 1 69 ? -3.773 -22.516 -19.484 1 98 69 ILE B N 1
ATOM 2956 C CA . ILE B 1 69 ? -3.145 -23.75 -19.047 1 98 69 ILE B CA 1
ATOM 2957 C C . ILE B 1 69 ? -2.65 -23.609 -17.609 1 98 69 ILE B C 1
ATOM 2959 O O . ILE B 1 69 ? -2.408 -24.609 -16.938 1 98 69 ILE B O 1
ATOM 2963 N N . PHE B 1 70 ? -2.516 -22.391 -17.125 1 98.75 70 PHE B N 1
ATOM 2964 C CA . PHE B 1 70 ? -1.987 -22.172 -15.781 1 98.75 70 PHE B CA 1
ATOM 2965 C C . PHE B 1 70 ? -3.107 -21.828 -14.812 1 98.75 70 PHE B C 1
ATOM 2967 O O . PHE B 1 70 ? -4.02 -21.078 -15.148 1 98.75 70 PHE B O 1
ATOM 2974 N N . ASP B 1 71 ? -3.031 -22.344 -13.609 1 98.81 71 ASP B N 1
ATOM 2975 C CA . ASP B 1 71 ? -3.979 -22.047 -12.539 1 98.81 71 ASP B CA 1
ATOM 2976 C C . ASP B 1 71 ? -3.545 -20.797 -11.766 1 98.81 71 ASP B C 1
ATOM 2978 O O . ASP B 1 71 ? -4.379 -20.094 -11.188 1 98.81 71 ASP B O 1
ATOM 2982 N N . LEU B 1 72 ? -2.273 -20.578 -11.719 1 98.94 72 LEU B N 1
ATOM 2983 C CA . LEU B 1 72 ? -1.713 -19.469 -10.969 1 98.94 72 LEU B CA 1
ATOM 2984 C C . LEU B 1 72 ? -0.386 -19.016 -11.57 1 98.94 72 LEU B C 1
ATOM 2986 O O . LEU B 1 72 ? 0.443 -19.844 -11.945 1 98.94 72 LEU B O 1
ATOM 2990 N N . THR B 1 73 ? -0.247 -17.75 -11.711 1 98.94 73 THR B N 1
ATOM 2991 C CA . THR B 1 73 ? 1.062 -17.141 -11.914 1 98.94 73 THR B CA 1
ATOM 2992 C C . THR B 1 73 ? 1.472 -16.312 -10.695 1 98.94 73 THR B C 1
ATOM 2994 O O . THR B 1 73 ? 0.676 -15.539 -10.172 1 98.94 73 THR B O 1
ATOM 2997 N N . VAL B 1 74 ? 2.6 -16.531 -10.133 1 98.81 74 VAL B N 1
ATOM 2998 C CA . VAL B 1 74 ? 3.217 -15.719 -9.086 1 98.81 74 VAL B CA 1
ATOM 2999 C C . VAL B 1 74 ? 4.637 -15.336 -9.492 1 98.81 74 VAL B C 1
ATOM 3001 O O . VAL B 1 74 ? 5.457 -16.203 -9.797 1 98.81 74 VAL B O 1
ATOM 3004 N N . THR B 1 75 ? 4.902 -14.047 -9.516 1 98.44 75 THR B N 1
ATOM 3005 C CA . THR B 1 75 ? 6.188 -13.648 -10.078 1 98.44 75 THR B CA 1
ATOM 3006 C C . THR B 1 75 ? 6.574 -12.25 -9.594 1 98.44 75 THR B C 1
ATOM 3008 O O . THR B 1 75 ? 5.762 -11.547 -8.992 1 98.44 75 THR B O 1
ATOM 3011 N N . SER B 1 76 ? 7.781 -11.875 -9.75 1 97.31 76 SER B N 1
ATOM 3012 C CA . SER B 1 76 ? 8.375 -10.562 -9.523 1 97.31 76 SER B CA 1
ATOM 3013 C C . SER B 1 76 ? 9.336 -10.188 -10.648 1 97.31 76 SER B C 1
ATOM 3015 O O . SER B 1 76 ? 10.477 -10.648 -10.68 1 97.31 76 SER B O 1
ATOM 3017 N N . PRO B 1 77 ? 8.914 -9.367 -11.539 1 95.94 77 PRO B N 1
ATOM 3018 C CA . PRO B 1 77 ? 9.773 -8.992 -12.664 1 95.94 77 PRO B CA 1
ATOM 3019 C C . PRO B 1 77 ? 10.906 -8.055 -12.258 1 95.94 77 PRO B C 1
ATOM 3021 O O . PRO B 1 77 ? 10.812 -7.379 -11.227 1 95.94 77 PRO B O 1
ATOM 3024 N N . PRO B 1 78 ? 11.891 -7.977 -13.016 1 90.81 78 PRO B N 1
ATOM 3025 C CA . PRO B 1 78 ? 12.945 -6.996 -12.742 1 90.81 78 PRO B CA 1
ATOM 3026 C C . PRO B 1 78 ? 12.492 -5.559 -13 1 90.81 78 PRO B C 1
ATOM 3028 O O . PRO B 1 78 ? 11.609 -5.32 -13.828 1 90.81 78 PRO B O 1
ATOM 3031 N N . TYR B 1 79 ? 12.867 -4.539 -12.242 1 80.25 79 TYR B N 1
ATOM 3032 C CA . TYR B 1 79 ? 12.5 -3.139 -12.406 1 80.25 79 TYR B CA 1
ATOM 3033 C C . TYR B 1 79 ? 13.508 -2.406 -13.281 1 80.25 79 TYR B C 1
ATOM 3035 O O . TYR B 1 79 ? 13.156 -1.459 -13.992 1 80.25 79 TYR B O 1
ATOM 3043 N N . ASN B 1 80 ? 14.742 -2.379 -13.008 1 62.94 80 ASN B N 1
ATOM 3044 C CA . ASN B 1 80 ? 15.789 -1.631 -13.695 1 62.94 80 ASN B CA 1
ATOM 3045 C C . ASN B 1 80 ? 16.281 -2.369 -14.938 1 62.94 80 ASN B C 1
ATOM 3047 O O . ASN B 1 80 ? 17.484 -2.641 -15.07 1 62.94 80 ASN B O 1
ATOM 3051 N N . ILE B 1 81 ? 15.227 -2.744 -15.734 1 53.44 81 ILE B N 1
ATOM 3052 C CA . ILE B 1 81 ? 15.656 -3.549 -16.875 1 53.44 81 ILE B CA 1
ATOM 3053 C C . ILE B 1 81 ? 16.281 -2.648 -17.938 1 53.44 81 ILE B C 1
ATOM 3055 O O . ILE B 1 81 ? 15.703 -1.64 -18.328 1 53.44 81 ILE B O 1
ATOM 3059 N N . GLY B 1 82 ? 17.656 -2.406 -17.828 1 45.09 82 GLY B N 1
ATOM 3060 C CA . GLY B 1 82 ? 18.547 -2 -18.891 1 45.09 82 GLY B CA 1
ATOM 3061 C C . GLY B 1 82 ? 19.438 -3.131 -19.391 1 45.09 82 GLY B C 1
ATOM 3062 O O . GLY B 1 82 ? 19.797 -4.023 -18.625 1 45.09 82 GLY B O 1
ATOM 3063 N N . LYS B 1 83 ? 19.078 -3.629 -20.453 1 42.31 83 LYS B N 1
ATOM 3064 C CA . LYS B 1 83 ? 20 -4.59 -21.047 1 42.31 83 LYS B CA 1
ATOM 3065 C C . LYS B 1 83 ? 21.453 -4.133 -20.875 1 42.31 83 LYS B C 1
ATOM 3067 O O . LYS B 1 83 ? 21.719 -2.941 -20.703 1 42.31 83 LYS B O 1
ATOM 3072 N N . GLU B 1 84 ? 22.328 -5.113 -20.609 1 44.16 84 GLU B N 1
ATOM 3073 C CA . GLU B 1 84 ? 23.75 -4.848 -20.438 1 44.16 84 GLU B CA 1
ATOM 3074 C C . GLU B 1 84 ? 24.141 -3.547 -21.141 1 44.16 84 GLU B C 1
ATOM 3076 O O . GLU B 1 84 ? 24.969 -2.783 -20.609 1 44.16 84 GLU B O 1
ATOM 3081 N N . TYR B 1 85 ? 23.766 -3.496 -22.406 1 43 85 TYR B N 1
ATOM 3082 C CA . TYR B 1 85 ? 24.188 -2.381 -23.234 1 43 85 TYR B CA 1
ATOM 3083 C C . TYR B 1 85 ? 23.094 -1.319 -23.328 1 43 85 TYR B C 1
ATOM 3085 O O . TYR B 1 85 ? 23.297 -0.27 -23.953 1 43 85 TYR B O 1
ATOM 3093 N N . GLU B 1 86 ? 21.922 -1.664 -22.859 1 49.41 86 GLU B N 1
ATOM 3094 C CA . GLU B 1 86 ? 20.891 -0.647 -23 1 49.41 86 GLU B CA 1
ATOM 3095 C C . GLU B 1 86 ? 20.578 0.012 -21.672 1 49.41 86 GLU B C 1
ATOM 3097 O O . GLU B 1 86 ? 20.656 -0.633 -20.625 1 49.41 86 GLU B O 1
ATOM 3102 N N . GLY B 1 87 ? 20.844 1.212 -21.391 1 57 87 GLY B N 1
ATOM 3103 C CA . GLY B 1 87 ? 20.578 2.1 -20.266 1 57 87 GLY B CA 1
ATOM 3104 C C . GLY B 1 87 ? 19.25 1.812 -19.594 1 57 87 GLY B C 1
ATOM 3105 O O . GLY B 1 87 ? 18.5 0.929 -20.016 1 57 87 GLY B O 1
ATOM 3106 N N . VAL B 1 88 ? 18.938 2.248 -18.406 1 65.31 88 VAL B N 1
ATOM 3107 C CA . VAL B 1 88 ? 17.734 2.203 -17.594 1 65.31 88 VAL B CA 1
ATOM 3108 C C . VAL B 1 88 ? 16.531 2.652 -18.406 1 65.31 88 VAL B C 1
ATOM 3110 O O . VAL B 1 88 ? 16.594 3.68 -19.094 1 65.31 88 VAL B O 1
ATOM 3113 N N . LEU B 1 89 ? 15.555 1.618 -18.672 1 78.5 89 LEU B N 1
ATOM 3114 C CA . LEU B 1 89 ? 14.32 1.96 -19.359 1 78.5 89 LEU B CA 1
ATOM 3115 C C . LEU B 1 89 ? 13.648 3.172 -18.719 1 78.5 89 LEU B C 1
ATOM 3117 O O . LEU B 1 89 ? 13.711 3.342 -17.5 1 78.5 89 LEU B O 1
ATOM 3121 N N . SER B 1 90 ? 13.164 3.938 -19.641 1 88.88 90 SER B N 1
ATOM 3122 C CA . SER B 1 90 ? 12.266 4.961 -19.125 1 88.88 90 SER B CA 1
ATOM 3123 C C . SER B 1 90 ? 11.062 4.336 -18.422 1 88.88 90 SER B C 1
ATOM 3125 O O . SER B 1 90 ? 10.781 3.148 -18.609 1 88.88 90 SER B O 1
ATOM 3127 N N . ILE B 1 91 ? 10.406 4.996 -17.609 1 92.12 91 ILE B N 1
ATOM 3128 C CA . ILE B 1 91 ? 9.219 4.531 -16.906 1 92.12 91 ILE B CA 1
ATOM 3129 C C . ILE B 1 91 ? 8.172 4.062 -17.906 1 92.12 91 ILE B C 1
ATOM 3131 O O . ILE B 1 91 ? 7.551 3.012 -17.719 1 92.12 91 ILE B O 1
ATOM 3135 N N . GLU B 1 92 ? 8.008 4.805 -18.969 1 93.62 92 GLU B N 1
ATOM 3136 C CA . GLU B 1 92 ? 7.023 4.473 -20 1 93.62 92 GLU B CA 1
ATOM 3137 C C . GLU B 1 92 ? 7.371 3.158 -20.688 1 93.62 92 GLU B C 1
ATOM 3139 O O . GLU B 1 92 ? 6.488 2.344 -20.969 1 93.62 92 GLU B O 1
ATOM 3144 N N . GLU B 1 93 ? 8.609 2.998 -21.016 1 93.88 93 GLU B N 1
ATOM 3145 C CA . GLU B 1 93 ? 9.062 1.762 -21.641 1 93.88 93 GLU B CA 1
ATOM 3146 C C . GLU B 1 93 ? 8.875 0.569 -20.719 1 93.88 93 GLU B C 1
ATOM 3148 O O . GLU B 1 93 ? 8.492 -0.516 -21.156 1 93.88 93 GLU B O 1
ATOM 3153 N N . TYR B 1 94 ? 9.234 0.832 -19.516 1 94.81 94 TYR B N 1
ATOM 3154 C CA . TYR B 1 94 ? 9.047 -0.214 -18.516 1 94.81 94 TYR B CA 1
ATOM 3155 C C . TYR B 1 94 ? 7.578 -0.621 -18.422 1 94.81 94 TYR B C 1
ATOM 3157 O O . TYR B 1 94 ? 7.262 -1.812 -18.391 1 94.81 94 TYR B O 1
ATOM 3165 N N . ILE B 1 95 ? 6.664 0.311 -18.328 1 96.44 95 ILE B N 1
ATOM 3166 C CA . ILE B 1 95 ? 5.227 0.058 -18.25 1 96.44 95 ILE B CA 1
ATOM 3167 C C . ILE B 1 95 ? 4.77 -0.728 -19.469 1 96.44 95 ILE B C 1
ATOM 3169 O O . ILE B 1 95 ? 4.043 -1.715 -19.344 1 96.44 95 ILE B O 1
ATOM 3173 N N . SER B 1 96 ? 5.23 -0.344 -20.625 1 96.5 96 SER B N 1
ATOM 3174 C CA . SER B 1 96 ? 4.863 -1.021 -21.859 1 96.5 96 SER B CA 1
ATOM 3175 C C . SER B 1 96 ? 5.355 -2.463 -21.875 1 96.5 96 SER B C 1
ATOM 3177 O O . SER B 1 96 ? 4.641 -3.365 -22.312 1 96.5 96 SER B O 1
ATOM 3179 N N . TRP B 1 97 ? 6.574 -2.607 -21.469 1 95.88 97 TRP B N 1
ATOM 3180 C CA . TRP B 1 97 ? 7.148 -3.945 -21.359 1 95.88 97 TRP B CA 1
ATOM 3181 C C . TRP B 1 97 ? 6.316 -4.82 -20.422 1 95.88 97 TRP B C 1
ATOM 3183 O O . TRP B 1 97 ? 5.984 -5.957 -20.75 1 95.88 97 TRP B O 1
ATOM 3193 N N . CYS B 1 98 ? 5.898 -4.277 -19.281 1 97.44 98 CYS B N 1
ATOM 3194 C CA . CYS B 1 98 ? 5.078 -5.008 -18.328 1 97.44 98 CYS B CA 1
ATOM 3195 C C . CYS B 1 98 ? 3.713 -5.34 -18.906 1 97.44 98 CYS B C 1
ATOM 3197 O O . CYS B 1 98 ? 3.215 -6.453 -18.75 1 97.44 98 CYS B O 1
ATOM 3199 N N . GLU B 1 99 ? 3.158 -4.395 -19.547 1 98.06 99 GLU B N 1
ATOM 3200 C CA . GLU B 1 99 ? 1.855 -4.598 -20.172 1 98.06 99 GLU B CA 1
ATOM 3201 C C . GLU B 1 99 ? 1.884 -5.785 -21.141 1 98.06 99 GLU B C 1
ATOM 3203 O O . GLU B 1 99 ? 0.947 -6.586 -21.172 1 98.06 99 GLU B O 1
ATOM 3208 N N . THR B 1 100 ? 2.938 -5.891 -21.859 1 97.88 100 THR B N 1
ATOM 3209 C CA . THR B 1 100 ? 3.062 -6.934 -22.859 1 97.88 100 THR B CA 1
ATOM 3210 C C . THR B 1 100 ? 3.111 -8.312 -22.219 1 97.88 100 THR B C 1
ATOM 3212 O O . THR B 1 100 ? 2.299 -9.18 -22.531 1 97.88 100 THR B O 1
ATOM 3215 N N . TRP B 1 101 ? 4.051 -8.492 -21.312 1 98.12 101 TRP B N 1
ATOM 3216 C CA . TRP B 1 101 ? 4.152 -9.844 -20.75 1 98.12 101 TRP B CA 1
ATOM 3217 C C . TRP B 1 101 ? 2.969 -10.148 -19.844 1 98.12 101 TRP B C 1
ATOM 3219 O O . TRP B 1 101 ? 2.533 -11.297 -19.734 1 98.12 101 TRP B O 1
ATOM 3229 N N . MET B 1 102 ? 2.387 -9.188 -19.172 1 98.75 102 MET B N 1
ATOM 3230 C CA . MET B 1 102 ? 1.207 -9.422 -18.344 1 98.75 102 MET B CA 1
ATOM 3231 C C . MET B 1 102 ? 0.026 -9.875 -19.188 1 98.75 102 MET B C 1
ATOM 3233 O O . MET B 1 102 ? -0.766 -10.719 -18.766 1 98.75 102 MET B O 1
ATOM 3237 N N . SER B 1 103 ? -0.119 -9.297 -20.359 1 98.75 103 SER B N 1
ATOM 3238 C CA . SER B 1 103 ? -1.181 -9.703 -21.281 1 98.75 103 SER B CA 1
ATOM 3239 C C . SER B 1 103 ? -1 -11.148 -21.734 1 98.75 103 SER B C 1
ATOM 3241 O O . SER B 1 103 ? -1.975 -11.898 -21.844 1 98.75 103 SER B O 1
ATOM 3243 N N . ARG B 1 104 ? 0.185 -11.539 -21.984 1 98.81 104 ARG B N 1
ATOM 3244 C CA . ARG B 1 104 ? 0.472 -12.906 -22.391 1 98.81 104 ARG B CA 1
ATOM 3245 C C . ARG B 1 104 ? 0.224 -13.883 -21.234 1 98.81 104 ARG B C 1
ATOM 3247 O O . ARG B 1 104 ? -0.241 -15 -21.453 1 98.81 104 ARG B O 1
ATOM 3254 N N . VAL B 1 105 ? 0.537 -13.422 -20 1 98.94 105 VAL B N 1
ATOM 3255 C CA . VAL B 1 105 ? 0.206 -14.227 -18.828 1 98.94 105 VAL B CA 1
ATOM 3256 C C . VAL B 1 105 ? -1.309 -14.398 -18.719 1 98.94 105 VAL B C 1
ATOM 3258 O O . VAL B 1 105 ? -1.8 -15.477 -18.406 1 98.94 105 VAL B O 1
ATOM 3261 N N . HIS B 1 106 ? -2.029 -13.312 -18.969 1 98.94 106 HIS B N 1
ATOM 3262 C CA . HIS B 1 106 ? -3.486 -13.375 -18.938 1 98.94 106 HIS B CA 1
ATOM 3263 C C . HIS B 1 106 ? -4.012 -14.438 -19.906 1 98.94 106 HIS B C 1
ATOM 3265 O O . HIS B 1 106 ? -4.867 -15.242 -19.531 1 98.94 106 HIS B O 1
ATOM 3271 N N . ARG B 1 107 ? -3.512 -14.5 -21.141 1 98.62 107 ARG B N 1
ATOM 3272 C CA . ARG B 1 107 ? -3.922 -15.461 -22.156 1 98.62 107 ARG B CA 1
ATOM 3273 C C . ARG B 1 107 ? -3.633 -16.891 -21.703 1 98.62 107 ARG B C 1
ATOM 3275 O O . ARG B 1 107 ? -4.418 -17.797 -21.969 1 98.62 107 ARG B O 1
ATOM 3282 N N . ALA B 1 108 ? -2.562 -17.047 -20.984 1 98.75 108 ALA B N 1
ATOM 3283 C CA . ALA B 1 108 ? -2.107 -18.375 -20.578 1 98.75 108 ALA B CA 1
ATOM 3284 C C . ALA B 1 108 ? -2.834 -18.844 -19.328 1 98.75 108 ALA B C 1
ATOM 3286 O O . ALA B 1 108 ? -2.762 -20.016 -18.953 1 98.75 108 ALA B O 1
ATOM 3287 N N . THR B 1 109 ? -3.492 -17.922 -18.594 1 98.81 109 THR B N 1
ATOM 3288 C CA . THR B 1 109 ? -4.141 -18.219 -17.312 1 98.81 109 THR B CA 1
ATOM 3289 C C . THR B 1 109 ? -5.52 -18.828 -17.547 1 98.81 109 THR B C 1
ATOM 3291 O O . THR B 1 109 ? -6.301 -18.344 -18.359 1 98.81 109 THR B O 1
ATOM 3294 N N . SER B 1 110 ? -5.844 -19.938 -16.875 1 98.38 110 SER B N 1
ATOM 3295 C CA . SER B 1 110 ? -7.137 -20.609 -16.969 1 98.38 110 SER B CA 1
ATOM 3296 C C . SER B 1 110 ? -8.266 -19.703 -16.484 1 98.38 110 SER B C 1
ATOM 3298 O O . SER B 1 110 ? -8.016 -18.688 -15.828 1 98.38 110 SER B O 1
ATOM 3300 N N . ALA B 1 111 ? -9.508 -20.078 -16.734 1 97.75 111 ALA B N 1
ATOM 3301 C CA . ALA B 1 111 ? -10.68 -19.266 -16.406 1 97.75 111 ALA B CA 1
ATOM 3302 C C . ALA B 1 111 ? -10.758 -19.016 -14.898 1 97.75 111 ALA B C 1
ATOM 3304 O O . ALA B 1 111 ? -11.078 -17.906 -14.461 1 97.75 111 ALA B O 1
ATOM 3305 N N . GLY B 1 112 ? -10.445 -20 -14.094 1 98.31 112 GLY B N 1
ATOM 3306 C CA . GLY B 1 112 ? -10.492 -19.875 -12.648 1 98.31 112 GLY B CA 1
ATOM 3307 C C . GLY B 1 112 ? -9.172 -19.453 -12.039 1 98.31 112 GLY B C 1
ATOM 3308 O O . GLY B 1 112 ? -9.008 -19.469 -10.812 1 98.31 112 GLY B O 1
ATOM 3309 N N . GLY B 1 113 ? -8.227 -19.047 -12.914 1 98.81 113 GLY B N 1
ATOM 3310 C CA . GLY B 1 113 ? -6.855 -18.828 -12.484 1 98.81 113 GLY B CA 1
ATOM 3311 C C . GLY B 1 113 ? -6.613 -17.438 -11.93 1 98.81 113 GLY B C 1
ATOM 3312 O O . GLY B 1 113 ? -7.473 -16.562 -12.047 1 98.81 113 GLY B O 1
ATOM 3313 N N . ALA B 1 114 ? -5.453 -17.234 -11.289 1 98.94 114 ALA B N 1
ATOM 3314 C CA . ALA B 1 114 ? -5.062 -15.984 -10.648 1 98.94 114 ALA B CA 1
ATOM 3315 C C . ALA B 1 114 ? -3.66 -15.562 -11.078 1 98.94 114 ALA B C 1
ATOM 3317 O O . ALA B 1 114 ? -2.914 -16.359 -11.656 1 98.94 114 ALA B O 1
ATOM 3318 N N . PHE B 1 115 ? -3.396 -14.367 -10.883 1 98.94 115 PHE B N 1
ATOM 3319 C CA . PHE B 1 115 ? -2.107 -13.742 -11.164 1 98.94 115 PHE B CA 1
ATOM 3320 C C . PHE B 1 115 ? -1.672 -12.859 -9.992 1 98.94 115 PHE B C 1
ATOM 3322 O O . PHE B 1 115 ? -2.383 -11.93 -9.617 1 98.94 115 PHE B O 1
ATOM 3329 N N . TRP B 1 116 ? -0.499 -13.195 -9.375 1 98.94 116 TRP B N 1
ATOM 3330 C CA . TRP B 1 116 ? 0.103 -12.445 -8.281 1 98.94 116 TRP B CA 1
ATOM 3331 C C . TRP B 1 116 ? 1.409 -11.789 -8.727 1 98.94 116 TRP B C 1
ATOM 3333 O O . TRP B 1 116 ? 2.371 -12.484 -9.07 1 98.94 116 TRP B O 1
ATOM 3343 N N . LEU B 1 117 ? 1.439 -10.523 -8.641 1 98.81 117 LEU B N 1
ATOM 3344 C CA . LEU B 1 117 ? 2.582 -9.719 -9.07 1 98.81 117 LEU B CA 1
ATOM 3345 C C . LEU B 1 117 ? 3.244 -9.039 -7.875 1 98.81 117 LEU B C 1
ATOM 3347 O O . LEU B 1 117 ? 2.621 -8.211 -7.207 1 98.81 117 LEU B O 1
ATOM 3351 N N . ASN B 1 118 ? 4.465 -9.383 -7.578 1 98.31 118 ASN B N 1
ATOM 3352 C CA . ASN B 1 118 ? 5.227 -8.742 -6.512 1 98.31 118 ASN B CA 1
ATOM 3353 C C . ASN B 1 118 ? 6.121 -7.629 -7.055 1 98.31 118 ASN B C 1
ATOM 3355 O O . ASN B 1 118 ? 6.906 -7.852 -7.977 1 98.31 118 ASN B O 1
ATOM 3359 N N . VAL B 1 119 ? 5.934 -6.465 -6.488 1 97.25 119 VAL B N 1
ATOM 3360 C CA . VAL B 1 119 ? 6.75 -5.336 -6.926 1 97.25 119 VAL B CA 1
ATOM 3361 C C . VAL B 1 119 ? 7.012 -4.398 -5.75 1 97.25 119 VAL B C 1
ATOM 3363 O O . VAL B 1 119 ? 6.285 -4.426 -4.754 1 97.25 119 VAL B O 1
ATOM 3366 N N . GLY B 1 120 ? 8.062 -3.662 -5.84 1 95.75 120 GLY B N 1
ATOM 3367 C CA . GLY B 1 120 ? 8.43 -2.672 -4.84 1 95.75 120 GLY B CA 1
ATOM 3368 C C . GLY B 1 120 ? 8.102 -1.251 -5.258 1 95.75 120 GLY B C 1
ATOM 3369 O O . GLY B 1 120 ? 6.957 -0.954 -5.609 1 95.75 120 GLY B O 1
ATOM 3370 N N . TYR B 1 121 ? 9.062 -0.385 -5.141 1 95.56 121 TYR B N 1
ATOM 3371 C CA . TYR B 1 121 ? 8.898 1.021 -5.492 1 95.56 121 TYR B CA 1
ATOM 3372 C C . TYR B 1 121 ? 10.039 1.498 -6.379 1 95.56 121 TYR B C 1
ATOM 3374 O O . TYR B 1 121 ? 11.07 0.828 -6.488 1 95.56 121 TYR B O 1
ATOM 3382 N N . VAL B 1 122 ? 9.844 2.607 -7.074 1 93.88 122 VAL B N 1
ATOM 3383 C CA . VAL B 1 122 ? 10.844 3.195 -7.961 1 93.88 122 VAL B CA 1
ATOM 3384 C C . VAL B 1 122 ? 10.758 4.719 -7.895 1 93.88 122 VAL B C 1
ATOM 3386 O O . VAL B 1 122 ? 9.695 5.277 -7.633 1 93.88 122 VAL B O 1
ATOM 3389 N N . PRO B 1 123 ? 11.938 5.387 -8.07 1 94.75 123 PRO B N 1
ATOM 3390 C CA . PRO B 1 123 ? 11.828 6.836 -8.273 1 94.75 123 PRO B CA 1
ATOM 3391 C C . PRO B 1 123 ? 11.203 7.195 -9.617 1 94.75 123 PRO B C 1
ATOM 3393 O O . PRO B 1 123 ? 11.445 6.516 -10.617 1 94.75 123 PRO B O 1
ATOM 3396 N N . VAL B 1 124 ? 10.336 8.102 -9.648 1 95.38 124 VAL B N 1
ATOM 3397 C CA . VAL B 1 124 ? 9.789 8.695 -10.875 1 95.38 124 VAL B CA 1
ATOM 3398 C C . VAL B 1 124 ? 10.273 10.141 -11 1 95.38 124 VAL B C 1
ATOM 3400 O O . VAL B 1 124 ? 9.906 10.992 -10.195 1 95.38 124 VAL B O 1
ATOM 3403 N N . PRO B 1 125 ? 11.062 10.422 -12.016 1 94.12 125 PRO B N 1
ATOM 3404 C CA . PRO B 1 125 ? 11.68 11.742 -12.141 1 94.12 125 PRO B CA 1
ATOM 3405 C C . PRO B 1 125 ? 10.664 12.883 -12.07 1 94.12 125 PRO B C 1
ATOM 3407 O O . PRO B 1 125 ? 9.625 12.836 -12.734 1 94.12 125 PRO B O 1
ATOM 3410 N N . ASN B 1 126 ? 10.938 13.82 -11.172 1 95.69 126 ASN B N 1
ATOM 3411 C CA . ASN B 1 126 ? 10.219 15.078 -11 1 95.69 126 ASN B CA 1
ATOM 3412 C C . ASN B 1 126 ? 8.836 14.852 -10.398 1 95.69 126 ASN B C 1
ATOM 3414 O O . ASN B 1 126 ? 8.031 15.781 -10.312 1 95.69 126 ASN B O 1
ATOM 3418 N N . GLN B 1 127 ? 8.539 13.602 -9.969 1 97.75 127 GLN B N 1
ATOM 3419 C CA . GLN B 1 127 ? 7.188 13.352 -9.477 1 97.75 127 GLN B CA 1
ATOM 3420 C C . GLN B 1 127 ? 7.215 12.664 -8.109 1 97.75 127 GLN B C 1
ATOM 3422 O O . GLN B 1 127 ? 6.336 12.891 -7.277 1 97.75 127 GLN B O 1
ATOM 3427 N N . GLY B 1 128 ? 8.141 11.789 -7.953 1 98.31 128 GLY B N 1
ATOM 3428 C CA . GLY B 1 128 ? 8.148 11.078 -6.684 1 98.31 128 GLY B CA 1
ATOM 3429 C C . GLY B 1 128 ? 9.461 10.359 -6.418 1 98.31 128 GLY B C 1
ATOM 3430 O O . GLY B 1 128 ? 10.117 9.891 -7.348 1 98.31 128 GLY B O 1
ATOM 3431 N N . LYS B 1 129 ? 9.812 10.219 -5.176 1 97.62 129 LYS B N 1
ATOM 3432 C CA . LYS B 1 129 ? 11.055 9.586 -4.734 1 97.62 129 LYS B CA 1
ATOM 3433 C C . LYS B 1 129 ? 10.891 8.07 -4.641 1 97.62 129 LYS B C 1
ATOM 3435 O O . LYS B 1 129 ? 11.633 7.324 -5.277 1 97.62 129 LYS B O 1
ATOM 3440 N N . ALA B 1 130 ? 10 7.582 -3.834 1 97.19 130 ALA B N 1
ATOM 3441 C CA . ALA B 1 130 ? 9.711 6.16 -3.652 1 97.19 130 ALA B CA 1
ATOM 3442 C C . ALA B 1 130 ? 8.281 5.832 -4.066 1 97.19 130 ALA B C 1
ATOM 3444 O O . ALA B 1 130 ? 7.445 5.504 -3.221 1 97.19 130 ALA B O 1
ATOM 3445 N N . VAL B 1 131 ? 8.023 5.828 -5.387 1 98 131 VAL B N 1
ATOM 3446 C CA . VAL B 1 131 ? 6.688 5.586 -5.918 1 98 131 VAL B CA 1
ATOM 3447 C C . VAL B 1 131 ? 6.43 4.082 -6 1 98 131 VAL B C 1
ATOM 3449 O O . VAL B 1 131 ? 7.152 3.357 -6.688 1 98 131 VAL B O 1
ATOM 3452 N N . PRO B 1 132 ? 5.43 3.578 -5.266 1 98.31 132 PRO B N 1
ATOM 3453 C CA . PRO B 1 132 ? 5.094 2.164 -5.453 1 98.31 132 PRO B CA 1
ATOM 3454 C C . PRO B 1 132 ? 4.82 1.812 -6.914 1 98.31 132 PRO B C 1
ATOM 3456 O O . PRO B 1 132 ? 4.062 2.512 -7.59 1 98.31 132 PRO B O 1
ATOM 3459 N N . ILE B 1 133 ? 5.363 0.777 -7.387 1 97.69 133 ILE B N 1
ATOM 3460 C CA . ILE B 1 133 ? 5.25 0.365 -8.781 1 97.69 133 ILE B CA 1
ATOM 3461 C C . ILE B 1 133 ? 3.799 0.014 -9.102 1 97.69 133 ILE B C 1
ATOM 3463 O O . ILE B 1 133 ? 3.336 0.225 -10.227 1 97.69 133 ILE B O 1
ATOM 3467 N N . PRO B 1 134 ? 3.002 -0.512 -8.156 1 98.5 134 PRO B N 1
ATOM 3468 C CA . PRO B 1 134 ? 1.581 -0.754 -8.414 1 98.5 134 PRO B CA 1
ATOM 3469 C C . PRO B 1 134 ? 0.858 0.484 -8.945 1 98.5 134 PRO B C 1
ATOM 3471 O O . PRO B 1 134 ? -0.114 0.364 -9.695 1 98.5 134 PRO B O 1
ATOM 3474 N N . TYR B 1 135 ? 1.3 1.676 -8.523 1 98.44 135 TYR B N 1
ATOM 3475 C CA . TYR B 1 135 ? 0.677 2.898 -9.016 1 98.44 135 TYR B CA 1
ATOM 3476 C C . TYR B 1 135 ? 0.747 2.967 -10.539 1 98.44 135 TYR B C 1
ATOM 3478 O O . TYR B 1 135 ? -0.105 3.588 -11.18 1 98.44 135 TYR B O 1
ATOM 3486 N N . LEU B 1 136 ? 1.713 2.324 -11.125 1 97.56 136 LEU B N 1
ATOM 3487 C CA . LEU B 1 136 ? 2.018 2.428 -12.547 1 97.56 136 LEU B CA 1
ATOM 3488 C C . LEU B 1 136 ? 1.43 1.248 -13.32 1 97.56 136 LEU B C 1
ATOM 3490 O O . LEU B 1 136 ? 1.208 1.338 -14.523 1 97.56 136 LEU B O 1
ATOM 3494 N N . LEU B 1 137 ? 1.13 0.135 -12.609 1 98.25 137 LEU B N 1
ATOM 3495 C CA . LEU B 1 137 ? 0.915 -1.104 -13.352 1 98.25 137 LEU B CA 1
ATOM 3496 C C . LEU B 1 137 ? -0.489 -1.647 -13.102 1 98.25 137 LEU B C 1
ATOM 3498 O O . LEU B 1 137 ? -0.954 -2.529 -13.828 1 98.25 137 LEU B O 1
ATOM 3502 N N . TRP B 1 138 ? -1.217 -1.174 -12.078 1 98.75 138 TRP B N 1
ATOM 3503 C CA . TRP B 1 138 ? -2.375 -1.888 -11.555 1 98.75 138 TRP B CA 1
ATOM 3504 C C . TRP B 1 138 ? -3.412 -2.123 -12.641 1 98.75 138 TRP B C 1
ATOM 3506 O O . TRP B 1 138 ? -4.109 -3.139 -12.633 1 98.75 138 TRP B O 1
ATOM 3516 N N . ASP B 1 139 ? -3.496 -1.251 -13.633 1 98.38 139 ASP B N 1
ATOM 3517 C CA . ASP B 1 139 ? -4.559 -1.319 -14.633 1 98.38 139 ASP B CA 1
ATOM 3518 C C . ASP B 1 139 ? -3.99 -1.646 -16.016 1 98.38 139 ASP B C 1
ATOM 3520 O O . ASP B 1 139 ? -4.625 -1.362 -17.031 1 98.38 139 ASP B O 1
ATOM 3524 N N . LYS B 1 140 ? -2.799 -2.215 -16.109 1 98.38 140 LYS B N 1
ATOM 3525 C CA . LYS B 1 140 ? -2.113 -2.408 -17.375 1 98.38 140 LYS B CA 1
ATOM 3526 C C . LYS B 1 140 ? -2.248 -3.85 -17.859 1 98.38 140 LYS B C 1
ATOM 3528 O O . LYS B 1 140 ? -1.426 -4.328 -18.641 1 98.38 140 LYS B O 1
ATOM 3533 N N . SER B 1 141 ? -3.162 -4.57 -17.438 1 98.06 141 SER B N 1
ATOM 3534 C CA . SER B 1 141 ? -3.473 -5.922 -17.891 1 98.06 141 SER B CA 1
ATOM 3535 C C . SER B 1 141 ? -4.98 -6.148 -17.969 1 98.06 141 SER B C 1
ATOM 3537 O O . SER B 1 141 ? -5.754 -5.406 -17.359 1 98.06 141 SER B O 1
ATOM 3539 N N . PRO B 1 142 ? -5.426 -7.125 -18.75 1 98.38 142 PRO B N 1
ATOM 3540 C CA . PRO B 1 142 ? -6.863 -7.398 -18.844 1 98.38 142 PRO B CA 1
ATOM 3541 C C . PRO B 1 142 ? -7.402 -8.133 -17.609 1 98.38 142 PRO B C 1
ATOM 3543 O O . PRO B 1 142 ? -8.594 -8.453 -17.547 1 98.38 142 PRO B O 1
ATOM 3546 N N . PHE B 1 143 ? -6.609 -8.414 -16.641 1 98.88 143 PHE B N 1
ATOM 3547 C CA . PHE B 1 143 ? -7.035 -9.086 -15.414 1 98.88 143 PHE B CA 1
ATOM 3548 C C . PHE B 1 143 ? -7.961 -8.188 -14.602 1 98.88 143 PHE B C 1
ATOM 3550 O O . PHE B 1 143 ? -7.984 -6.969 -14.805 1 98.88 143 PHE B O 1
ATOM 3557 N N . TYR B 1 144 ? -8.758 -8.789 -13.773 1 98.88 144 TYR B N 1
ATOM 3558 C CA . TYR B 1 144 ? -9.523 -8.094 -12.742 1 98.88 144 TYR B CA 1
ATOM 3559 C C . TYR B 1 144 ? -8.789 -8.109 -11.406 1 98.88 144 TYR B C 1
ATOM 3561 O O . TYR B 1 144 ? -8.422 -9.18 -10.906 1 98.88 144 TYR B O 1
ATOM 3569 N N . MET B 1 145 ? -8.539 -6.957 -10.859 1 98.94 145 MET B N 1
ATOM 3570 C CA . MET B 1 145 ? -7.797 -6.887 -9.609 1 98.94 145 MET B CA 1
ATOM 3571 C C . MET B 1 145 ? -8.711 -7.168 -8.422 1 98.94 145 MET B C 1
ATOM 3573 O O . MET B 1 145 ? -9.758 -6.543 -8.281 1 98.94 145 MET B O 1
ATOM 3577 N N . ILE B 1 146 ? -8.344 -8.062 -7.562 1 98.81 146 ILE B N 1
ATOM 3578 C CA . ILE B 1 146 ? -9.125 -8.344 -6.363 1 98.81 146 ILE B CA 1
ATOM 3579 C C . ILE B 1 146 ? -8.711 -7.391 -5.246 1 98.81 146 ILE B C 1
ATOM 3581 O O . ILE B 1 146 ? -9.539 -6.668 -4.691 1 98.81 146 ILE B O 1
ATOM 3585 N N . GLN B 1 147 ? -7.34 -7.352 -4.965 1 98.44 147 GLN B N 1
ATOM 3586 C CA . GLN B 1 147 ? -6.855 -6.5 -3.885 1 98.44 147 GLN B CA 1
ATOM 3587 C C . GLN B 1 147 ? -5.332 -6.398 -3.904 1 98.44 147 GLN B C 1
ATOM 3589 O O . GLN B 1 147 ? -4.668 -7.129 -4.641 1 98.44 147 GLN B O 1
ATOM 3594 N N . GLU B 1 148 ? -4.832 -5.453 -3.205 1 98.88 148 GLU B N 1
ATOM 3595 C CA . GLU B 1 148 ? -3.414 -5.348 -2.867 1 98.88 148 GLU B CA 1
ATOM 3596 C C . GLU B 1 148 ? -3.115 -6.023 -1.532 1 98.88 148 GLU B C 1
ATOM 3598 O O . GLU B 1 148 ? -3.871 -5.871 -0.57 1 98.88 148 GLU B O 1
ATOM 3603 N N . VAL B 1 149 ? -2.059 -6.812 -1.499 1 98.88 149 VAL B N 1
ATOM 3604 C CA . VAL B 1 149 ? -1.535 -7.355 -0.251 1 98.88 149 VAL B CA 1
ATOM 3605 C C . VAL B 1 149 ? -0.173 -6.734 0.053 1 98.88 149 VAL B C 1
ATOM 3607 O O . VAL B 1 149 ? 0.706 -6.699 -0.812 1 98.88 149 VAL B O 1
ATOM 3610 N N . VAL B 1 150 ? -0.036 -6.199 1.247 1 98.88 150 VAL B N 1
ATOM 3611 C CA . VAL B 1 150 ? 1.21 -5.578 1.688 1 98.88 150 VAL B CA 1
ATOM 3612 C C . VAL B 1 150 ? 2.117 -6.633 2.318 1 98.88 150 VAL B C 1
ATOM 3614 O O . VAL B 1 150 ? 1.718 -7.32 3.264 1 98.88 150 VAL B O 1
ATOM 3617 N N . TRP B 1 151 ? 3.299 -6.816 1.774 1 98.5 151 TRP B N 1
ATOM 3618 C CA . TRP B 1 151 ? 4.344 -7.617 2.4 1 98.5 151 TRP B CA 1
ATOM 3619 C C . TRP B 1 151 ? 5.293 -6.742 3.211 1 98.5 151 TRP B C 1
ATOM 3621 O O . TRP B 1 151 ? 6.07 -5.969 2.645 1 98.5 151 TRP B O 1
ATOM 3631 N N . ASN B 1 152 ? 5.195 -6.785 4.477 1 97.88 152 ASN B N 1
ATOM 3632 C CA . ASN B 1 152 ? 6.02 -6.031 5.414 1 97.88 152 ASN B CA 1
ATOM 3633 C C . ASN B 1 152 ? 7.191 -6.859 5.926 1 97.88 152 ASN B C 1
ATOM 3635 O O . ASN B 1 152 ? 7.02 -8.016 6.309 1 97.88 152 ASN B O 1
ATOM 3639 N N . TYR B 1 153 ? 8.383 -6.34 5.898 1 94.38 153 TYR B N 1
ATOM 3640 C CA . TYR B 1 153 ? 9.586 -7 6.414 1 94.38 153 TYR B CA 1
ATOM 3641 C C . TYR B 1 153 ? 10.367 -6.066 7.324 1 94.38 153 TYR B C 1
ATOM 3643 O O . TYR B 1 153 ? 10.18 -4.852 7.293 1 94.38 153 TYR B O 1
ATOM 3651 N N . GLY B 1 154 ? 11.258 -6.609 8.164 1 88.81 154 GLY B N 1
ATOM 3652 C CA . GLY B 1 154 ? 11.891 -5.844 9.219 1 88.81 154 GLY B CA 1
ATOM 3653 C C . GLY B 1 154 ? 13.219 -5.234 8.805 1 88.81 154 GLY B C 1
ATOM 3654 O O . GLY B 1 154 ? 13.672 -4.254 9.391 1 88.81 154 GLY B O 1
ATOM 3655 N N . ALA B 1 155 ? 13.859 -5.762 7.883 1 83.19 155 ALA B N 1
ATOM 3656 C CA . ALA B 1 155 ? 15.195 -5.301 7.508 1 83.19 155 ALA B CA 1
ATOM 3657 C C . ALA B 1 155 ? 15.164 -4.547 6.184 1 83.19 155 ALA B C 1
ATOM 3659 O O . ALA B 1 155 ? 14.258 -4.738 5.375 1 83.19 155 ALA B O 1
ATOM 3660 N N . GLY B 1 156 ? 16.156 -3.602 6.074 1 82.75 156 GLY B N 1
ATOM 3661 C CA . GLY B 1 156 ? 16.25 -2.834 4.84 1 82.75 156 GLY B CA 1
ATOM 3662 C C . GLY B 1 156 ? 17.047 -1.549 4.996 1 82.75 156 GLY B C 1
ATOM 3663 O O . GLY B 1 156 ? 17.781 -1.382 5.969 1 82.75 156 GLY B O 1
ATOM 3664 N N . VAL B 1 157 ? 16.844 -0.79 4.055 1 82.88 157 VAL B N 1
ATOM 3665 C CA . VAL B 1 157 ? 17.562 0.481 3.986 1 82.88 157 VAL B CA 1
ATOM 3666 C C . VAL B 1 157 ? 17.141 1.374 5.152 1 82.88 157 VAL B C 1
ATOM 3668 O O . VAL B 1 157 ? 15.953 1.426 5.508 1 82.88 157 VAL B O 1
ATOM 3671 N N . ALA B 1 158 ? 18.078 1.993 5.742 1 88.62 158 ALA B N 1
ATOM 3672 C CA . ALA B 1 158 ? 17.828 2.994 6.773 1 88.62 158 ALA B CA 1
ATOM 3673 C C . ALA B 1 158 ? 17.797 4.398 6.18 1 88.62 158 ALA B C 1
ATOM 3675 O O . ALA B 1 158 ? 18.75 4.809 5.508 1 88.62 158 ALA B O 1
ATOM 3676 N N . SER B 1 159 ? 16.719 5.094 6.383 1 94.25 159 SER B N 1
ATOM 3677 C CA . SER B 1 159 ? 16.594 6.445 5.848 1 94.25 159 SER B CA 1
ATOM 3678 C C . SER B 1 159 ? 16.688 7.488 6.953 1 94.25 159 SER B C 1
ATOM 3680 O O . SER B 1 159 ? 16.359 7.207 8.109 1 94.2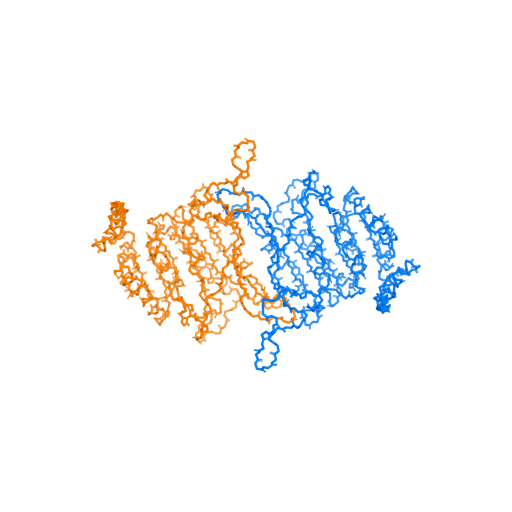5 159 SER B O 1
ATOM 3682 N N . ARG B 1 160 ? 17.141 8.695 6.562 1 93.44 160 ARG B N 1
ATOM 3683 C CA . ARG B 1 160 ? 17.266 9.781 7.527 1 93.44 160 ARG B CA 1
ATOM 3684 C C . ARG B 1 160 ? 16.297 10.914 7.203 1 93.44 160 ARG B C 1
ATOM 3686 O O . ARG B 1 160 ? 15.914 11.68 8.086 1 93.44 160 ARG B O 1
ATOM 3693 N N . LYS B 1 161 ? 15.953 11.055 5.945 1 96.31 161 LYS B N 1
ATOM 3694 C CA . LYS B 1 161 ? 15.109 12.172 5.531 1 96.31 161 LYS B CA 1
ATOM 3695 C C . LYS B 1 161 ? 13.703 11.703 5.188 1 96.31 161 LYS B C 1
ATOM 3697 O O . LYS B 1 161 ? 12.945 12.422 4.539 1 96.31 161 LYS B O 1
ATOM 3702 N N . SER B 1 162 ? 13.414 10.438 5.449 1 98.25 162 SER B N 1
ATOM 3703 C CA . SER B 1 162 ? 12.102 9.82 5.277 1 98.25 162 SER B CA 1
ATOM 3704 C C . SER B 1 162 ? 11.953 8.594 6.172 1 98.25 162 SER B C 1
ATOM 3706 O O . SER B 1 162 ? 12.859 8.258 6.941 1 98.25 162 SER B O 1
ATOM 3708 N N . PHE B 1 163 ? 10.82 8.039 6.152 1 98.38 163 PHE B N 1
ATOM 3709 C CA . PHE B 1 163 ? 10.625 6.777 6.863 1 98.38 163 PHE B CA 1
ATOM 3710 C C . PHE B 1 163 ? 11.25 5.617 6.098 1 98.38 163 PHE B C 1
ATOM 3712 O O . PHE B 1 163 ? 11.148 5.551 4.871 1 98.38 163 PHE B O 1
ATOM 3719 N N . SER B 1 164 ? 11.977 4.75 6.824 1 97.5 164 SER B N 1
ATOM 3720 C CA . SER B 1 164 ? 12.672 3.643 6.176 1 97.5 164 SER B CA 1
ATOM 3721 C C . SER B 1 164 ? 11.688 2.703 5.484 1 97.5 164 SER B C 1
ATOM 3723 O O . SER B 1 164 ? 10.719 2.252 6.094 1 97.5 164 SER B O 1
ATOM 3725 N N . PRO B 1 165 ? 11.883 2.447 4.211 1 96.69 165 PRO B N 1
ATOM 3726 C CA . PRO B 1 165 ? 11.008 1.508 3.508 1 96.69 165 PRO B CA 1
ATOM 3727 C C . PRO B 1 165 ? 11.102 0.087 4.059 1 96.69 165 PRO B C 1
ATOM 3729 O O . PRO B 1 165 ? 12.203 -0.425 4.27 1 96.69 165 PRO B O 1
ATOM 3732 N N . ARG B 1 166 ? 9.914 -0.508 4.285 1 97.25 166 ARG B N 1
ATOM 3733 C CA . ARG B 1 166 ? 9.859 -1.852 4.855 1 97.25 166 ARG B CA 1
ATOM 3734 C C . ARG B 1 166 ? 8.703 -2.648 4.262 1 97.25 166 ARG B C 1
ATOM 3736 O O . ARG B 1 166 ? 8.102 -3.486 4.945 1 97.25 166 ARG B O 1
ATOM 3743 N N . ASN B 1 167 ? 8.328 -2.357 3.023 1 97.38 167 ASN B N 1
ATOM 3744 C CA . ASN B 1 167 ? 7.258 -3.172 2.445 1 97.38 167 ASN B CA 1
ATOM 3745 C C . ASN B 1 167 ? 7.348 -3.213 0.923 1 97.38 167 ASN B C 1
ATOM 3747 O O . ASN B 1 167 ? 7.898 -2.301 0.304 1 97.38 167 ASN B O 1
ATOM 3751 N N . GLU B 1 168 ? 6.961 -4.223 0.348 1 97 168 GLU B N 1
ATOM 3752 C CA . GLU B 1 168 ? 6.594 -4.418 -1.052 1 97 168 GLU B CA 1
ATOM 3753 C C . GLU B 1 168 ? 5.129 -4.824 -1.186 1 97 168 GLU B C 1
ATOM 3755 O O . GLU B 1 168 ? 4.418 -4.953 -0.185 1 97 168 GLU B O 1
ATOM 3760 N N . LYS B 1 169 ? 4.691 -4.863 -2.416 1 98.69 169 LYS B N 1
ATOM 3761 C CA . LYS B 1 169 ? 3.279 -5.172 -2.625 1 98.69 169 LYS B CA 1
ATOM 3762 C C . LYS B 1 169 ? 3.113 -6.418 -3.49 1 98.69 169 LYS B C 1
ATOM 3764 O O . LYS B 1 169 ? 3.934 -6.68 -4.371 1 98.69 169 LYS B O 1
ATOM 3769 N N . PHE B 1 170 ? 2.123 -7.164 -3.189 1 98.81 170 PHE B N 1
ATOM 3770 C CA . PHE B 1 170 ? 1.562 -8.125 -4.129 1 98.81 170 PHE B CA 1
ATOM 3771 C C . PHE B 1 170 ? 0.238 -7.629 -4.691 1 98.81 170 PHE B C 1
ATOM 3773 O O . PHE B 1 170 ? -0.65 -7.223 -3.938 1 98.81 170 PHE B O 1
ATOM 3780 N N . LEU B 1 171 ? 0.132 -7.574 -5.977 1 98.94 171 LEU B N 1
ATOM 3781 C CA . LEU B 1 171 ? -1.146 -7.348 -6.641 1 98.94 171 LEU B CA 1
ATOM 3782 C C . LEU B 1 171 ? -1.81 -8.672 -7.008 1 98.94 171 LEU B C 1
ATOM 3784 O O . LEU B 1 171 ? -1.236 -9.469 -7.75 1 98.94 171 LEU B O 1
ATOM 3788 N N . TRP B 1 172 ? -2.967 -8.906 -6.48 1 98.94 172 TRP B N 1
ATOM 3789 C CA . TRP B 1 172 ? -3.729 -10.117 -6.742 1 98.94 172 TRP B CA 1
ATOM 3790 C C . TRP B 1 172 ? -4.805 -9.875 -7.793 1 98.94 172 TRP B C 1
ATOM 3792 O O . TRP B 1 172 ? -5.746 -9.109 -7.559 1 98.94 172 TRP B O 1
ATOM 3802 N N . TYR B 1 173 ? -4.641 -10.562 -8.938 1 98.94 173 TYR B N 1
ATOM 3803 C CA . TYR B 1 173 ? -5.574 -10.492 -10.055 1 98.94 173 TYR B CA 1
ATOM 3804 C C . TYR B 1 173 ? -6.223 -11.844 -10.312 1 98.94 173 TYR B C 1
ATOM 3806 O O . TYR B 1 173 ? -5.684 -12.883 -9.914 1 98.94 173 TYR B O 1
ATOM 3814 N N . VAL B 1 174 ? -7.383 -11.789 -11 1 98.94 174 VAL B N 1
ATOM 3815 C CA . VAL B 1 174 ? -8.023 -13.023 -11.438 1 98.94 174 VAL B CA 1
ATOM 3816 C C . VAL B 1 174 ? -8.484 -12.875 -12.891 1 98.94 174 VAL B C 1
ATOM 3818 O O . VAL B 1 174 ? -8.688 -11.758 -13.375 1 98.94 174 VAL B O 1
ATOM 3821 N N . ARG B 1 175 ? -8.586 -13.992 -13.523 1 98.69 175 ARG B N 1
ATOM 3822 C CA . ARG B 1 175 ? -9.07 -14.023 -14.906 1 98.69 175 ARG B CA 1
ATOM 3823 C C . ARG B 1 175 ? -10.57 -13.766 -14.969 1 98.69 175 ARG B C 1
ATOM 3825 O O . ARG B 1 175 ? -11.039 -13.031 -15.844 1 98.69 175 ARG B O 1
ATOM 3832 N N . ASP B 1 176 ? -11.32 -14.336 -14.07 1 98.38 176 ASP B N 1
ATOM 3833 C CA . ASP B 1 176 ? -12.766 -14.211 -13.977 1 98.38 176 ASP B CA 1
ATOM 3834 C C . ASP B 1 176 ? -13.195 -13.812 -12.562 1 98.38 176 ASP B C 1
ATOM 3836 O O . ASP B 1 176 ? -13.156 -14.625 -11.648 1 98.38 176 ASP B O 1
ATOM 3840 N N . PRO B 1 177 ? -13.641 -12.586 -12.398 1 98 177 PRO B N 1
ATOM 3841 C CA . PRO B 1 177 ? -14 -12.125 -11.055 1 98 177 PRO B CA 1
ATOM 3842 C C . PRO B 1 177 ? -15.234 -12.836 -10.5 1 98 177 PRO B C 1
ATOM 3844 O O . PRO B 1 177 ? -15.508 -12.75 -9.297 1 98 177 PRO B O 1
ATOM 3847 N N . LEU B 1 178 ? -15.977 -13.43 -11.305 1 97.38 178 LEU B N 1
ATOM 3848 C CA . LEU B 1 178 ? -17.203 -14.094 -10.852 1 97.38 178 LEU B CA 1
ATOM 3849 C C . LEU B 1 178 ? -16.906 -15.531 -10.445 1 97.38 178 LEU B C 1
ATOM 3851 O O . LEU B 1 178 ? -17.719 -16.156 -9.766 1 97.38 178 LEU B O 1
ATOM 3855 N N . ASN B 1 179 ? -15.82 -16.094 -10.977 1 97.69 179 ASN B N 1
ATOM 3856 C CA . ASN B 1 179 ? -15.508 -17.484 -10.727 1 97.69 179 ASN B CA 1
ATOM 3857 C C . ASN B 1 179 ? -14 -17.734 -10.695 1 97.69 179 ASN B C 1
ATOM 3859 O O . ASN B 1 179 ? -13.406 -18.156 -11.688 1 97.69 179 ASN B O 1
ATOM 3863 N N . TYR B 1 180 ? -13.32 -17.547 -9.547 1 98.56 180 TYR B N 1
ATOM 3864 C CA . TYR B 1 180 ? -11.898 -17.797 -9.359 1 98.56 180 TYR B CA 1
ATOM 3865 C C . TYR B 1 180 ? -11.648 -18.688 -8.148 1 98.56 180 TYR B C 1
ATOM 3867 O O . TYR B 1 180 ? -12.484 -18.75 -7.246 1 98.56 180 TYR B O 1
ATOM 3875 N N . TYR B 1 181 ? -10.555 -19.375 -8.18 1 98.62 181 TYR B N 1
ATOM 3876 C CA . TYR B 1 181 ? -10.172 -20.266 -7.086 1 98.62 181 TYR B CA 1
ATOM 3877 C C . TYR B 1 181 ? -9.656 -19.469 -5.895 1 98.62 181 TYR B C 1
ATOM 3879 O O . TYR B 1 181 ? -8.812 -18.578 -6.059 1 98.62 181 TYR B O 1
ATOM 3887 N N . PHE B 1 182 ? -10.18 -19.734 -4.719 1 98.69 182 PHE B N 1
ATOM 3888 C CA . PHE B 1 182 ? -9.672 -19.172 -3.475 1 98.69 182 PHE B CA 1
ATOM 3889 C C . PHE B 1 182 ? -9.977 -20.094 -2.299 1 98.69 182 PHE B C 1
ATOM 3891 O O . PHE B 1 182 ? -11.148 -20.328 -1.98 1 98.69 182 PHE B O 1
ATOM 3898 N N . ASP B 1 183 ? -8.906 -20.531 -1.7 1 98.44 183 ASP B N 1
ATOM 3899 C CA . ASP B 1 183 ? -9.039 -21.422 -0.554 1 98.44 183 ASP B CA 1
ATOM 3900 C C . ASP B 1 183 ? -8.547 -20.75 0.727 1 98.44 183 ASP B C 1
ATOM 3902 O O . ASP B 1 183 ? -7.414 -20.969 1.156 1 98.44 183 ASP B O 1
ATOM 3906 N N . LEU B 1 184 ? -9.391 -20 1.364 1 98 184 LEU B N 1
ATOM 3907 C CA . LEU B 1 184 ? -9.055 -19.297 2.598 1 98 184 LEU B CA 1
ATOM 3908 C C . LEU B 1 184 ? -8.703 -20.281 3.707 1 98 184 LEU B C 1
ATOM 3910 O O . LEU B 1 184 ? -7.793 -20.031 4.5 1 98 184 LEU B O 1
ATOM 3914 N N . ASP B 1 185 ? -9.328 -21.359 3.791 1 96.75 185 ASP B N 1
ATOM 3915 C CA . ASP B 1 185 ? -9.195 -22.312 4.898 1 96.75 185 ASP B CA 1
ATOM 3916 C C . ASP B 1 185 ? -7.789 -22.891 4.945 1 96.75 185 ASP B C 1
ATOM 3918 O O . ASP B 1 185 ? -7.281 -23.219 6.023 1 96.75 185 ASP B O 1
ATOM 3922 N N . SER B 1 186 ? -7.16 -23.016 3.838 1 97.06 186 SER B N 1
ATOM 3923 C CA . SER B 1 186 ? -5.828 -23.609 3.783 1 97.06 186 SER B CA 1
ATOM 3924 C C . SER B 1 186 ? -4.773 -22.656 4.348 1 97.06 186 SER B C 1
ATOM 3926 O O . SER B 1 186 ? -3.643 -23.078 4.617 1 97.06 186 SER B O 1
ATOM 3928 N N . VAL B 1 187 ? -5.211 -21.344 4.578 1 97.88 187 VAL B N 1
ATOM 3929 C CA . VAL B 1 187 ? -4.164 -20.406 4.949 1 97.88 187 VAL B CA 1
ATOM 3930 C C . VAL B 1 187 ? -4.605 -19.609 6.176 1 97.88 187 VAL B C 1
ATOM 3932 O O . VAL B 1 187 ? -4.031 -18.562 6.484 1 97.88 187 VAL B O 1
ATOM 3935 N N . ARG B 1 188 ? -5.594 -20 6.852 1 96.62 188 ARG B N 1
ATOM 3936 C CA . ARG B 1 188 ? -6.039 -19.297 8.055 1 96.62 188 ARG B CA 1
ATOM 3937 C C . ARG B 1 188 ? -4.934 -19.25 9.102 1 96.62 188 ARG B C 1
ATOM 3939 O O . ARG B 1 188 ? -4.156 -20.188 9.234 1 96.62 188 ARG B O 1
ATOM 3946 N N . ASP B 1 189 ? -4.848 -18.156 9.727 1 93 189 ASP B N 1
ATOM 3947 C CA . ASP B 1 189 ? -3.908 -17.984 10.828 1 93 189 ASP B CA 1
ATOM 3948 C C . ASP B 1 189 ? -4.434 -18.641 12.109 1 93 189 ASP B C 1
ATOM 3950 O O . ASP B 1 189 ? -5.426 -18.188 12.68 1 93 189 ASP B O 1
ATOM 3954 N N . PRO B 1 190 ? -3.82 -19.609 12.586 1 88.69 190 PRO B N 1
ATOM 3955 C CA . PRO B 1 190 ? -4.336 -20.328 13.758 1 88.69 190 PRO B CA 1
ATOM 3956 C C . PRO B 1 190 ? -4.16 -19.547 15.055 1 88.69 190 PRO B C 1
ATOM 3958 O O . PRO B 1 190 ? -4.738 -19.906 16.078 1 88.69 190 PRO B O 1
ATOM 3961 N N . ASN B 1 191 ? -3.344 -18.5 15.016 1 82.75 191 ASN B N 1
ATOM 3962 C CA . ASN B 1 191 ? -3.102 -17.703 16.219 1 82.75 191 ASN B CA 1
ATOM 3963 C C . ASN B 1 191 ? -4.23 -16.719 16.484 1 82.75 191 ASN B C 1
ATOM 3965 O O . ASN B 1 191 ? -4.152 -15.555 16.062 1 82.75 191 ASN B O 1
ATOM 3969 N N . VAL B 1 192 ? -5.234 -17.188 17.203 1 77.38 192 VAL B N 1
ATOM 3970 C CA . VAL B 1 192 ? -6.402 -16.359 17.5 1 77.38 192 VAL B CA 1
ATOM 3971 C C . VAL B 1 192 ? -6.367 -15.938 18.969 1 77.38 192 VAL B C 1
ATOM 3973 O O . VAL B 1 192 ? -6.094 -16.75 19.859 1 77.38 192 VAL B O 1
ATOM 3976 N N . LYS B 1 193 ? -6.477 -14.617 19.203 1 69.88 193 LYS B N 1
ATOM 3977 C CA . LYS B 1 193 ? -6.406 -14.094 20.562 1 69.88 193 LYS B CA 1
ATOM 3978 C C . LYS B 1 193 ? -7.496 -14.703 21.438 1 69.88 193 LYS B C 1
ATOM 3980 O O . LYS B 1 193 ? -7.234 -15.086 22.578 1 69.88 193 LYS B O 1
ATOM 3985 N N . TYR B 1 194 ? -8.75 -14.773 20.891 1 69.75 194 TYR B N 1
ATOM 3986 C CA . TYR B 1 194 ? -9.859 -15.297 21.672 1 69.75 194 TYR B CA 1
ATOM 3987 C C . TYR B 1 194 ? -10.531 -16.453 20.953 1 69.75 194 TYR B C 1
ATOM 3989 O O . TYR B 1 194 ? -11.68 -16.344 20.5 1 69.75 194 TYR B O 1
ATOM 3997 N N . PRO B 1 195 ? -9.883 -17.594 20.938 1 67.19 195 PRO B N 1
ATOM 3998 C CA . PRO B 1 195 ? -10.359 -18.703 20.109 1 67.19 195 PRO B CA 1
ATOM 3999 C C . PRO B 1 195 ? -11.664 -19.297 20.625 1 67.19 195 PRO B C 1
ATOM 4001 O O . PRO B 1 195 ? -12.406 -19.906 19.859 1 67.19 195 PRO B O 1
ATOM 4004 N N . ASN B 1 196 ? -11.945 -18.969 21.875 1 70.44 196 ASN B N 1
ATOM 4005 C CA . ASN B 1 196 ? -13.109 -19.625 22.453 1 70.44 196 ASN B CA 1
ATOM 4006 C C . ASN B 1 196 ? -14.258 -18.641 22.672 1 70.44 196 ASN B C 1
ATOM 4008 O O . ASN B 1 196 ? -15.258 -18.984 23.297 1 70.44 196 ASN B O 1
ATOM 4012 N N . GLN B 1 197 ? -14.016 -17.453 22.188 1 69.62 197 GLN B N 1
ATOM 4013 C CA . GLN B 1 197 ? -15.078 -16.469 22.359 1 69.62 197 GLN B CA 1
ATOM 4014 C C . GLN B 1 197 ? -16.297 -16.812 21.5 1 69.62 197 GLN B C 1
ATOM 4016 O O . GLN B 1 197 ? -16.156 -17.25 20.359 1 69.62 197 GLN B O 1
ATOM 4021 N N . LYS B 1 198 ? -17.484 -16.969 22.172 1 65.81 198 LYS B N 1
ATOM 4022 C CA . LYS B 1 198 ? -18.734 -17.328 21.516 1 65.81 198 LYS B CA 1
ATOM 4023 C C . LYS B 1 198 ? -19.656 -16.125 21.406 1 65.81 198 LYS B C 1
ATOM 4025 O O . LYS B 1 198 ? -19.641 -15.234 22.25 1 65.81 198 LYS B O 1
ATOM 4030 N N . LYS B 1 199 ? -20.188 -15.859 20.312 1 60.31 199 LYS B N 1
ATOM 4031 C CA . LYS B 1 199 ? -21.281 -14.922 20.109 1 60.31 199 LYS B CA 1
ATOM 4032 C C . LYS B 1 199 ? -22.578 -15.656 19.812 1 60.31 199 LYS B C 1
ATOM 4034 O O . LYS B 1 199 ? -22.672 -16.391 18.828 1 60.31 199 LYS B O 1
ATOM 4039 N N . ASN B 1 200 ? -23.484 -15.438 20.562 1 68.25 200 ASN B N 1
ATOM 4040 C CA . ASN B 1 200 ? -24.766 -16.141 20.453 1 68.25 200 ASN B CA 1
ATOM 4041 C C . ASN B 1 200 ? -24.578 -17.641 20.406 1 68.25 200 ASN B C 1
ATOM 4043 O O . ASN B 1 200 ? -25.172 -18.328 19.562 1 68.25 200 ASN B O 1
ATOM 4047 N N . GLY B 1 201 ? -23.609 -18.172 21.219 1 58.56 201 GLY B N 1
ATOM 4048 C CA . GLY B 1 201 ? -23.422 -19.609 21.375 1 58.56 201 GLY B CA 1
ATOM 4049 C C . GLY B 1 201 ? -22.5 -20.203 20.344 1 58.56 201 GLY B C 1
ATOM 4050 O O . GLY B 1 201 ? -22.141 -21.375 20.422 1 58.56 201 GLY B O 1
ATOM 4051 N N . LYS B 1 202 ? -22.359 -19.562 19.375 1 64 202 LYS B N 1
ATOM 4052 C CA . LYS B 1 202 ? -21.453 -20.031 18.328 1 64 202 LYS B CA 1
ATOM 4053 C C . LYS B 1 202 ? -20.094 -19.359 18.422 1 64 202 LYS B C 1
ATOM 4055 O O . LYS B 1 202 ? -20 -18.203 18.844 1 64 202 LYS B O 1
ATOM 4060 N N . LEU B 1 203 ? -19.141 -20.172 18.094 1 66 203 LEU B N 1
ATOM 4061 C CA . LEU B 1 203 ? -17.797 -19.625 18.109 1 66 203 LEU B CA 1
ATOM 4062 C C . LEU B 1 203 ? -17.688 -18.406 17.203 1 66 203 LEU B C 1
ATOM 4064 O O . LEU B 1 203 ? -18.125 -18.453 16.047 1 66 203 LEU B O 1
ATOM 4068 N N . LYS B 1 204 ? -17.203 -17.438 17.719 1 67.5 204 LYS B N 1
ATOM 4069 C CA . LYS B 1 204 ? -17.047 -16.188 16.969 1 67.5 204 LYS B CA 1
ATOM 4070 C C . LYS B 1 204 ? -15.984 -16.344 15.891 1 67.5 204 LYS B C 1
ATOM 4072 O O . LYS B 1 204 ? -16.156 -15.844 14.773 1 67.5 204 LYS B O 1
ATOM 4077 N N . CYS B 1 205 ? -15.031 -17.172 16.25 1 77.94 205 CYS B N 1
ATOM 4078 C CA . CYS B 1 205 ? -13.914 -17.328 15.328 1 77.94 205 CYS B CA 1
ATOM 4079 C C . CYS B 1 205 ? -13.961 -18.688 14.641 1 77.94 205 CYS B C 1
ATOM 4081 O O . CYS B 1 205 ? -14.359 -19.688 15.242 1 77.94 205 CYS B O 1
ATOM 4083 N N . ASN B 1 206 ? -13.617 -18.781 13.25 1 85.25 206 ASN B N 1
ATOM 4084 C CA . ASN B 1 206 ? -13.453 -20.047 12.539 1 85.25 206 ASN B CA 1
ATOM 4085 C C . ASN B 1 206 ? -12.453 -20.969 13.227 1 85.25 206 ASN B C 1
ATOM 4087 O O . ASN B 1 206 ? -11.367 -20.531 13.609 1 85.25 206 ASN B O 1
ATOM 4091 N N . PRO B 1 207 ? -12.797 -22.219 13.422 1 84.06 207 PRO B N 1
ATOM 4092 C CA . PRO B 1 207 ? -11.914 -23.141 14.133 1 84.06 207 PRO B CA 1
ATOM 4093 C C . PRO B 1 207 ? -10.555 -23.297 13.445 1 84.06 207 PRO B C 1
ATOM 4095 O O . PRO B 1 207 ? -9.578 -23.672 14.094 1 84.06 207 PRO B O 1
ATOM 4098 N N . LEU B 1 208 ? -10.531 -23.109 12.211 1 88.38 208 LEU B N 1
ATOM 4099 C CA . LEU B 1 208 ? -9.281 -23.266 11.477 1 88.38 208 LEU B CA 1
ATOM 4100 C C . LEU B 1 208 ? -8.398 -22.031 11.648 1 88.38 208 LEU B C 1
ATOM 4102 O O . LEU B 1 208 ? -7.219 -22.047 11.305 1 88.38 208 LEU B O 1
ATOM 4106 N N . GLY B 1 209 ? -8.938 -20.953 12.188 1 92.25 209 GLY B N 1
ATOM 4107 C CA . GLY B 1 209 ? -8.164 -19.734 12.414 1 92.25 209 GLY B CA 1
ATOM 4108 C C . GLY B 1 209 ? -8.766 -18.516 11.742 1 92.25 209 GLY B C 1
ATOM 4109 O O . GLY B 1 209 ? -9.875 -18.578 11.219 1 92.25 209 GLY B O 1
ATOM 4110 N N . LYS B 1 210 ? -8.062 -17.453 11.828 1 93.62 210 LYS B N 1
ATOM 4111 C CA . LYS B 1 210 ? -8.57 -16.188 11.305 1 93.62 210 LYS B CA 1
ATOM 4112 C C . LYS B 1 210 ? -8.055 -15.938 9.891 1 93.62 210 LYS B C 1
ATOM 4114 O O . LYS B 1 210 ? -7.047 -16.516 9.477 1 93.62 210 LYS B O 1
ATOM 4119 N N . ASN B 1 211 ? -8.75 -15.18 9.133 1 96.81 211 ASN B N 1
ATOM 4120 C CA . ASN B 1 211 ? -8.25 -14.625 7.875 1 96.81 211 ASN B CA 1
ATOM 4121 C C . ASN B 1 211 ? -6.949 -13.859 8.078 1 96.81 211 ASN B C 1
ATOM 4123 O O . ASN B 1 211 ? -6.879 -12.945 8.898 1 96.81 211 ASN B O 1
ATOM 4127 N N . PRO B 1 212 ? -5.93 -14.289 7.375 1 96.5 212 PRO B N 1
ATOM 4128 C CA . PRO B 1 212 ? -4.637 -13.648 7.621 1 96.5 212 PRO B CA 1
ATOM 4129 C C . PRO B 1 212 ? -4.617 -12.18 7.191 1 96.5 212 PRO B C 1
ATOM 4131 O O . PRO B 1 212 ? -3.611 -11.492 7.379 1 96.5 212 PRO B O 1
ATOM 4134 N N . THR B 1 213 ? -5.609 -11.617 6.625 1 97.5 213 THR B N 1
ATOM 4135 C CA . THR B 1 213 ? -5.797 -10.219 6.258 1 97.5 213 THR B CA 1
ATOM 4136 C C . THR B 1 213 ? -4.82 -9.812 5.156 1 97.5 213 THR B C 1
ATOM 4138 O O . THR B 1 213 ? -4.293 -10.672 4.441 1 97.5 213 THR B O 1
ATOM 4141 N N . ASP B 1 214 ? -4.633 -8.5 4.895 1 98.5 214 ASP B N 1
ATOM 4142 C CA . ASP B 1 214 ? -3.939 -8.078 3.684 1 98.5 214 ASP B CA 1
ATOM 4143 C C . ASP B 1 214 ? -2.637 -7.352 4.023 1 98.5 214 ASP B C 1
ATOM 4145 O O . ASP B 1 214 ? -2.078 -6.641 3.186 1 98.5 214 ASP B O 1
ATOM 4149 N N . VAL B 1 215 ? -2.178 -7.414 5.207 1 98.62 215 VAL B N 1
ATOM 4150 C CA . VAL B 1 215 ? -0.836 -6.996 5.602 1 98.62 215 VAL B CA 1
ATOM 4151 C C . VAL B 1 215 ? -0.089 -8.172 6.223 1 98.62 215 VAL B C 1
ATOM 4153 O O . VAL B 1 215 ? -0.41 -8.609 7.332 1 98.62 215 VAL B O 1
ATOM 4156 N N . TRP B 1 216 ? 0.891 -8.695 5.5 1 98.38 216 TRP B N 1
ATOM 4157 C CA . TRP B 1 216 ? 1.604 -9.906 5.887 1 98.38 216 TRP B CA 1
ATOM 4158 C C . TRP B 1 216 ? 3.016 -9.586 6.363 1 98.38 216 TRP B C 1
ATOM 4160 O O . TRP B 1 216 ? 3.764 -8.883 5.672 1 98.38 216 TRP B O 1
ATOM 4170 N N . GLN B 1 217 ? 3.385 -10.055 7.461 1 96.56 217 GLN B N 1
ATOM 4171 C CA . GLN B 1 217 ? 4.727 -9.867 7.996 1 96.56 217 GLN B CA 1
ATOM 4172 C C . GLN B 1 217 ? 5.582 -11.117 7.797 1 96.56 217 GLN B C 1
ATOM 4174 O O . GLN B 1 217 ? 5.383 -12.125 8.469 1 96.56 217 GLN B O 1
ATOM 4179 N N . PHE B 1 218 ? 6.477 -11.117 6.879 1 95.69 218 PHE B N 1
ATOM 4180 C CA . PHE B 1 218 ? 7.469 -12.148 6.594 1 95.69 218 PHE B CA 1
ATOM 4181 C C . PHE B 1 218 ? 8.852 -11.531 6.43 1 95.69 218 PHE B C 1
ATOM 4183 O O . PHE B 1 218 ? 9.008 -10.492 5.789 1 95.69 218 PHE B O 1
ATOM 4190 N N . PRO B 1 219 ? 9.867 -12.094 6.98 1 93.12 219 PRO B N 1
ATOM 4191 C CA . PRO B 1 219 ? 11.211 -11.547 6.805 1 93.12 219 PRO B CA 1
ATOM 4192 C C . PRO B 1 219 ? 11.734 -11.703 5.379 1 93.12 219 PRO B C 1
ATOM 4194 O O . PRO B 1 219 ? 11.336 -12.633 4.676 1 93.12 219 PRO B O 1
ATOM 4197 N N . LYS B 1 220 ? 12.578 -10.797 4.996 1 88.44 220 LYS B N 1
ATOM 4198 C CA . LYS B 1 220 ? 13.305 -10.969 3.736 1 88.44 220 LYS B CA 1
ATOM 4199 C C . LYS B 1 220 ? 14.328 -12.094 3.838 1 88.44 220 LYS B C 1
ATOM 4201 O O . LYS B 1 220 ? 14.773 -12.438 4.938 1 88.44 220 LYS B O 1
ATOM 4206 N N . VAL B 1 221 ? 14.609 -12.617 2.689 1 79.06 221 VAL B N 1
ATOM 4207 C CA . VAL B 1 221 ? 15.688 -13.602 2.633 1 79.06 221 VAL B CA 1
ATOM 4208 C C . VAL B 1 221 ? 17.031 -12.891 2.703 1 79.06 221 VAL B C 1
ATOM 4210 O O . VAL B 1 221 ? 17.297 -11.961 1.937 1 79.06 221 VAL B O 1
ATOM 4213 N N . THR B 1 222 ? 17.719 -12.773 3.906 1 62.88 222 THR B N 1
ATOM 4214 C CA . THR B 1 222 ? 18.953 -12.031 4.07 1 62.88 222 THR B CA 1
ATOM 4215 C C . THR B 1 222 ? 20.156 -12.867 3.609 1 62.88 222 THR B C 1
ATOM 4217 O O . THR B 1 222 ? 20.141 -14.094 3.746 1 62.88 222 THR B O 1
ATOM 4220 N N . SER B 1 223 ? 21.078 -12.344 2.639 1 52.66 223 SER B N 1
ATOM 4221 C CA . SER B 1 223 ? 22.281 -12.969 2.111 1 52.66 223 SER B CA 1
ATOM 4222 C C . SER B 1 223 ? 23.375 -13.023 3.168 1 52.66 223 SER B C 1
ATOM 4224 O O . SER B 1 223 ? 24.469 -13.57 2.92 1 52.66 223 SER B O 1
ATOM 4226 N N . GLY B 1 224 ? 23.312 -12.508 4.297 1 47.28 224 GLY B N 1
ATOM 4227 C CA . GLY B 1 224 ? 24.562 -12.336 5.016 1 47.28 224 GLY B CA 1
ATOM 4228 C C . GLY B 1 224 ? 25.297 -13.641 5.266 1 47.28 224 GLY B C 1
ATOM 4229 O O . GLY B 1 224 ? 24.672 -14.688 5.438 1 47.28 224 GLY B O 1
ATOM 4230 N N . ALA B 1 225 ? 26.625 -13.75 4.789 1 42.28 225 ALA B N 1
ATOM 4231 C CA . ALA B 1 225 ? 27.531 -14.867 5.023 1 42.28 225 ALA B CA 1
ATOM 4232 C C . ALA B 1 225 ? 27.25 -15.539 6.367 1 42.28 225 ALA B C 1
ATOM 4234 O O . ALA B 1 225 ? 27.438 -16.75 6.516 1 42.28 225 ALA B O 1
ATOM 4235 N N . LYS B 1 226 ? 27.109 -14.711 7.293 1 41.72 226 LYS B N 1
ATOM 4236 C CA . LYS B 1 226 ? 27.078 -15.289 8.633 1 41.72 226 LYS B CA 1
ATOM 4237 C C . LYS B 1 226 ? 25.656 -15.625 9.062 1 41.72 226 LYS B C 1
ATOM 4239 O O . LYS B 1 226 ? 25.422 -16.078 10.188 1 41.72 226 LYS B O 1
ATOM 4244 N N . ARG B 1 227 ? 24.719 -15.312 8.094 1 46.72 227 ARG B N 1
ATOM 4245 C CA . ARG B 1 227 ? 23.375 -15.609 8.602 1 46.72 227 ARG B CA 1
ATOM 4246 C C . ARG B 1 227 ? 22.812 -16.859 7.945 1 46.72 227 ARG B C 1
ATOM 4248 O O . ARG B 1 227 ? 22.969 -17.062 6.742 1 46.72 227 ARG B O 1
ATOM 4255 N N . SER B 1 228 ? 22.531 -17.984 8.586 1 40.59 228 SER B N 1
ATOM 4256 C CA . SER B 1 228 ? 22.141 -19.375 8.359 1 40.59 228 SER B CA 1
ATOM 4257 C C . SER B 1 228 ? 20.797 -19.453 7.629 1 40.59 228 SER B C 1
ATOM 4259 O O . SER B 1 228 ? 20.031 -20.391 7.836 1 40.59 228 SER B O 1
ATOM 4261 N N . SER B 1 229 ? 20.516 -18.375 6.852 1 46.53 229 SER B N 1
ATOM 4262 C CA . SER B 1 229 ? 19.188 -18.75 6.387 1 46.53 229 SER B CA 1
ATOM 4263 C C . SER B 1 229 ? 19.266 -19.844 5.344 1 46.53 229 SER B C 1
ATOM 4265 O O . SER B 1 229 ? 20.141 -19.844 4.48 1 46.53 229 SER B O 1
ATOM 4267 N N . VAL B 1 230 ? 18.703 -20.984 5.508 1 45.44 230 VAL B N 1
ATOM 4268 C CA . VAL B 1 230 ? 18.594 -22.172 4.66 1 45.44 230 VAL B CA 1
ATOM 4269 C C . VAL B 1 230 ? 18.219 -21.75 3.242 1 45.44 230 VAL B C 1
ATOM 4271 O O . VAL B 1 230 ? 18.578 -22.422 2.273 1 45.44 230 VAL B O 1
ATOM 4274 N N . GLU B 1 231 ? 17.562 -20.562 3.023 1 53.41 231 GLU B N 1
ATOM 4275 C CA . GLU B 1 231 ? 17.062 -20.188 1.708 1 53.41 231 GLU B CA 1
ATOM 4276 C C . GLU B 1 231 ? 18.047 -19.25 0.997 1 53.41 231 GLU B C 1
ATOM 4278 O O . GLU B 1 231 ? 17.781 -18.781 -0.11 1 53.41 231 GLU B O 1
ATOM 4283 N N . ARG B 1 232 ? 19.203 -18.984 1.523 1 53.22 232 ARG B N 1
ATOM 4284 C CA . ARG B 1 232 ? 20.141 -17.984 1.022 1 53.22 232 ARG B CA 1
ATOM 4285 C C . ARG B 1 232 ? 20.719 -18.422 -0.323 1 53.22 232 ARG B C 1
ATOM 4287 O O . ARG B 1 232 ? 21.172 -19.562 -0.481 1 53.22 232 ARG B O 1
ATOM 4294 N N . THR B 1 233 ? 20.188 -17.859 -1.414 1 52.5 233 THR B N 1
ATOM 4295 C CA . THR B 1 233 ? 20.859 -18.016 -2.697 1 52.5 233 THR B CA 1
ATOM 4296 C C . THR B 1 233 ? 21.609 -16.75 -3.086 1 52.5 233 THR B C 1
ATOM 4298 O O . THR B 1 233 ? 21.422 -15.695 -2.465 1 52.5 233 THR B O 1
ATOM 4301 N N . ALA B 1 234 ? 22.609 -16.703 -3.867 1 50.09 234 ALA B N 1
ATOM 4302 C CA . ALA B 1 234 ? 23.344 -15.578 -4.422 1 50.09 234 ALA B CA 1
ATOM 4303 C C . ALA B 1 234 ? 22.406 -14.594 -5.117 1 50.09 234 ALA B C 1
ATOM 4305 O O . ALA B 1 234 ? 22.844 -13.578 -5.656 1 50.09 234 ALA B O 1
ATOM 4306 N N . HIS B 1 235 ? 21.188 -14.898 -5.078 1 56.56 235 HIS B N 1
ATOM 4307 C CA . HIS B 1 235 ? 20.281 -13.992 -5.781 1 56.56 235 HIS B CA 1
ATOM 4308 C C . HIS B 1 235 ? 19.828 -12.859 -4.871 1 56.56 235 HIS B C 1
ATOM 4310 O O . HIS B 1 235 ? 19.281 -13.109 -3.793 1 56.56 235 HIS B O 1
ATOM 4316 N N . PRO B 1 236 ? 20.141 -11.609 -5.137 1 54.56 236 PRO B N 1
ATOM 4317 C CA . PRO B 1 236 ? 19.984 -10.43 -4.281 1 54.56 236 PRO B CA 1
ATOM 4318 C C . PRO B 1 236 ? 18.531 -10.211 -3.852 1 54.56 236 PRO B C 1
ATOM 4320 O O . PRO B 1 236 ? 18.281 -9.734 -2.74 1 54.56 236 PRO B O 1
ATOM 4323 N N . ALA B 1 237 ? 17.453 -10.523 -4.734 1 64.44 237 ALA B N 1
ATOM 4324 C CA . ALA B 1 237 ? 16.109 -10.078 -4.348 1 64.44 237 ALA B CA 1
ATOM 4325 C C . ALA B 1 237 ? 15.086 -11.188 -4.531 1 64.44 237 ALA B C 1
ATOM 4327 O O . ALA B 1 237 ? 14.477 -11.312 -5.598 1 64.44 237 ALA B O 1
ATOM 4328 N N . GLN B 1 238 ? 15.094 -12.047 -3.549 1 84.38 238 GLN B N 1
ATOM 4329 C CA . GLN B 1 238 ? 14.125 -13.141 -3.6 1 84.38 238 GLN B CA 1
ATOM 4330 C C . GLN B 1 238 ? 13.047 -12.961 -2.537 1 84.38 238 GLN B C 1
ATOM 4332 O O . GLN B 1 238 ? 13.336 -12.578 -1.402 1 84.38 238 GLN B O 1
ATOM 4337 N N . PHE B 1 239 ? 11.758 -13.086 -3.012 1 92.38 239 PHE B N 1
ATOM 4338 C CA . PHE B 1 239 ? 10.711 -13.133 -2 1 92.38 239 PHE B CA 1
ATOM 4339 C C . PHE B 1 239 ? 10.773 -14.438 -1.217 1 92.38 239 PHE B C 1
ATOM 4341 O O . PHE B 1 239 ? 11.203 -15.469 -1.744 1 92.38 239 PHE B O 1
ATOM 4348 N N . PRO B 1 240 ? 10.438 -14.43 0.03 1 94.19 240 PRO B N 1
ATOM 4349 C CA . PRO B 1 240 ? 10.531 -15.609 0.89 1 94.19 240 PRO B CA 1
ATOM 4350 C C . PRO B 1 240 ? 9.555 -16.719 0.493 1 94.19 240 PRO B C 1
ATOM 4352 O O . PRO B 1 240 ? 8.43 -16.422 0.08 1 94.19 240 PRO B O 1
ATOM 4355 N N . SER B 1 241 ? 9.914 -17.938 0.684 1 96 241 SER B N 1
ATOM 4356 C CA . SER B 1 241 ? 9.094 -19.094 0.348 1 96 241 SER B CA 1
ATOM 4357 C C . SER B 1 241 ? 7.777 -19.078 1.118 1 96 241 SER B C 1
ATOM 4359 O O . SER B 1 241 ? 6.742 -19.5 0.596 1 96 241 SER B O 1
ATOM 4361 N N . ALA B 1 242 ? 7.816 -18.531 2.354 1 96.44 242 ALA B N 1
ATOM 4362 C CA . ALA B 1 242 ? 6.633 -18.547 3.205 1 96.44 242 ALA B CA 1
ATOM 4363 C C . ALA B 1 242 ? 5.512 -17.703 2.609 1 96.44 242 ALA B C 1
ATOM 4365 O O . ALA B 1 242 ? 4.336 -18.078 2.686 1 96.44 242 ALA B O 1
ATOM 4366 N N . VAL B 1 243 ? 5.848 -16.594 2.074 1 97.5 243 VAL B N 1
ATOM 4367 C CA . VAL B 1 243 ? 4.844 -15.727 1.46 1 97.5 243 VAL B CA 1
ATOM 4368 C C . VAL B 1 243 ? 4.254 -16.422 0.23 1 97.5 243 VAL B C 1
ATOM 4370 O O . VAL B 1 243 ? 3.039 -16.391 0.022 1 97.5 243 VAL B O 1
ATOM 4373 N N . ILE B 1 244 ? 5.098 -17.078 -0.548 1 98.38 244 ILE B N 1
ATOM 4374 C CA . ILE B 1 244 ? 4.68 -17.734 -1.777 1 98.38 244 ILE B CA 1
ATOM 4375 C C . ILE B 1 244 ? 3.836 -18.969 -1.439 1 98.38 244 ILE B C 1
ATOM 4377 O O . ILE B 1 244 ? 2.873 -19.281 -2.145 1 98.38 244 ILE B O 1
ATOM 4381 N N . GLU B 1 245 ? 4.23 -19.641 -0.393 1 98.5 245 GLU B N 1
ATOM 4382 C CA . GLU B 1 245 ? 3.436 -20.766 0.071 1 98.5 245 GLU B CA 1
ATOM 4383 C C . GLU B 1 245 ? 1.989 -20.359 0.334 1 98.5 245 GLU B C 1
ATOM 4385 O O . GLU B 1 245 ? 1.056 -21.047 -0.081 1 98.5 245 GLU B O 1
ATOM 4390 N N . ARG B 1 246 ? 1.813 -19.266 1.023 1 98.75 246 ARG B N 1
ATOM 4391 C CA . ARG B 1 246 ? 0.47 -18.766 1.308 1 98.75 246 ARG B CA 1
ATOM 4392 C C . ARG B 1 246 ? -0.29 -18.469 0.018 1 98.75 246 ARG B C 1
ATOM 4394 O O . ARG B 1 246 ? -1.46 -18.828 -0.115 1 98.75 246 ARG B O 1
ATOM 4401 N N . VAL B 1 247 ? 0.341 -17.859 -0.941 1 98.88 247 VAL B N 1
ATOM 4402 C CA . VAL B 1 247 ? -0.272 -17.5 -2.217 1 98.88 247 VAL B CA 1
ATOM 4403 C C . VAL B 1 247 ? -0.685 -18.766 -2.965 1 98.88 247 VAL B C 1
ATOM 4405 O O . VAL B 1 247 ? -1.818 -18.875 -3.439 1 98.88 247 VAL B O 1
ATOM 4408 N N . ILE B 1 248 ? 0.213 -19.75 -3.041 1 98.81 248 ILE B N 1
ATOM 4409 C CA . ILE B 1 248 ? -0.017 -20.969 -3.803 1 98.81 248 ILE B CA 1
ATOM 4410 C C . ILE B 1 248 ? -1.159 -21.766 -3.172 1 98.81 248 ILE B C 1
ATOM 4412 O O . ILE B 1 248 ? -2.064 -22.219 -3.871 1 98.81 248 ILE B O 1
ATOM 4416 N N . LYS B 1 249 ? -1.151 -21.859 -1.858 1 98.75 249 LYS B N 1
ATOM 4417 C CA . LYS B 1 249 ? -2.197 -22.609 -1.165 1 98.75 249 LYS B CA 1
ATOM 4418 C C . LYS B 1 249 ? -3.555 -21.922 -1.326 1 98.75 249 LYS B C 1
ATOM 4420 O O . LYS B 1 249 ? -4.562 -22.594 -1.56 1 98.75 249 LYS B O 1
ATOM 4425 N N . ALA B 1 250 ? -3.574 -20.656 -1.28 1 98.81 250 ALA B N 1
ATOM 4426 C CA . ALA B 1 250 ? -4.832 -19.906 -1.294 1 98.81 250 ALA B CA 1
ATOM 4427 C C . ALA B 1 250 ? -5.402 -19.828 -2.707 1 98.81 250 ALA B C 1
ATOM 4429 O O . ALA B 1 250 ? -6.621 -19.781 -2.891 1 98.81 250 ALA B O 1
ATOM 4430 N N . CYS B 1 251 ? -4.5 -19.828 -3.756 1 98.88 251 CYS B N 1
ATOM 4431 C CA . CYS B 1 251 ? -4.988 -19.344 -5.043 1 98.88 251 CYS B CA 1
ATOM 4432 C C . CYS B 1 251 ? -4.727 -20.375 -6.141 1 98.88 251 CYS B C 1
ATOM 4434 O O . CYS B 1 251 ? -4.738 -20.031 -7.324 1 98.88 251 CYS B O 1
ATOM 4436 N N . SER B 1 252 ? -4.422 -21.594 -5.812 1 98.56 252 SER B N 1
ATOM 4437 C CA . SER B 1 252 ? -4.344 -22.672 -6.801 1 98.56 252 SER B CA 1
ATOM 4438 C C . SER B 1 252 ? -4.879 -23.984 -6.238 1 98.56 252 SER B C 1
ATOM 4440 O O . SER B 1 252 ? -4.773 -24.234 -5.035 1 98.56 252 SER B O 1
ATOM 4442 N N . PRO B 1 253 ? -5.484 -24.797 -7.047 1 97.81 253 PRO B N 1
ATOM 4443 C CA . PRO B 1 253 ? -5.898 -26.141 -6.598 1 97.81 253 PRO B CA 1
ATOM 4444 C C . PRO B 1 253 ? -4.715 -27.031 -6.262 1 97.81 253 PRO B C 1
ATOM 4446 O O . PRO B 1 253 ? -3.58 -26.734 -6.641 1 97.81 253 PRO B O 1
ATOM 4449 N N . SER B 1 254 ? -4.918 -28.125 -5.566 1 96.25 254 SER B N 1
ATOM 4450 C CA . SER B 1 254 ? -3.863 -29 -5.055 1 96.25 254 SER B CA 1
ATOM 4451 C C . SER B 1 254 ? -3.07 -29.641 -6.195 1 96.25 254 SER B C 1
ATOM 4453 O O . SER B 1 254 ? -1.916 -30.031 -6.012 1 96.25 254 SER B O 1
ATOM 4455 N N . ASP B 1 255 ? -3.637 -29.766 -7.332 1 93.94 255 ASP B N 1
ATOM 4456 C CA . ASP B 1 255 ? -2.947 -30.312 -8.492 1 93.94 255 ASP B CA 1
ATOM 4457 C C . ASP B 1 255 ? -2.68 -29.234 -9.539 1 93.94 255 ASP B C 1
ATOM 4459 O O . ASP B 1 255 ? -2.596 -29.531 -10.734 1 93.94 255 ASP B O 1
ATOM 4463 N N . GLY B 1 256 ? -2.561 -28.016 -9.094 1 97.19 256 GLY B N 1
ATOM 4464 C CA . GLY B 1 256 ? -2.453 -26.891 -10 1 97.19 256 GLY B CA 1
ATOM 4465 C C . GLY B 1 256 ? -1.106 -26.797 -10.695 1 97.19 256 GLY B C 1
ATOM 4466 O O . GLY B 1 256 ? -0.149 -27.453 -10.289 1 97.19 256 GLY B O 1
ATOM 4467 N N . VAL B 1 257 ? -1.076 -26.062 -11.789 1 98.62 257 VAL B N 1
ATOM 4468 C CA . VAL B 1 257 ? 0.142 -25.734 -12.523 1 98.62 257 VAL B CA 1
ATOM 4469 C C . VAL B 1 257 ? 0.464 -24.25 -12.352 1 98.62 257 VAL B C 1
ATOM 4471 O O . VAL B 1 257 ? -0.352 -23.391 -12.688 1 98.62 257 VAL B O 1
ATOM 4474 N N . ILE B 1 258 ? 1.675 -23.969 -11.867 1 98.88 258 ILE B N 1
ATOM 4475 C CA . ILE B 1 258 ? 2.066 -22.609 -11.492 1 98.88 258 ILE B CA 1
ATOM 4476 C C . ILE B 1 258 ? 3.115 -22.094 -12.469 1 98.88 258 ILE B C 1
ATOM 4478 O O . ILE B 1 258 ? 4.055 -22.812 -12.82 1 98.88 258 ILE B O 1
ATOM 4482 N N . LEU B 1 259 ? 2.943 -20.828 -12.898 1 98.94 259 LEU B N 1
ATOM 4483 C CA . LEU B 1 259 ? 3.898 -20.156 -13.781 1 98.94 259 LEU B CA 1
ATOM 4484 C C . LEU B 1 259 ? 4.688 -19.094 -13.031 1 98.94 259 LEU B C 1
ATOM 4486 O O . LEU B 1 259 ? 4.113 -18.328 -12.25 1 98.94 259 LEU B O 1
ATOM 4490 N N . ASP B 1 260 ? 5.969 -19.031 -13.25 1 98.88 260 ASP B N 1
ATOM 4491 C CA . ASP B 1 260 ? 6.832 -17.906 -12.906 1 98.88 260 ASP B CA 1
ATOM 4492 C C . ASP B 1 260 ? 7.688 -17.484 -14.102 1 98.88 260 ASP B C 1
ATOM 4494 O O . ASP B 1 260 ? 8.734 -18.094 -14.359 1 98.88 260 ASP B O 1
A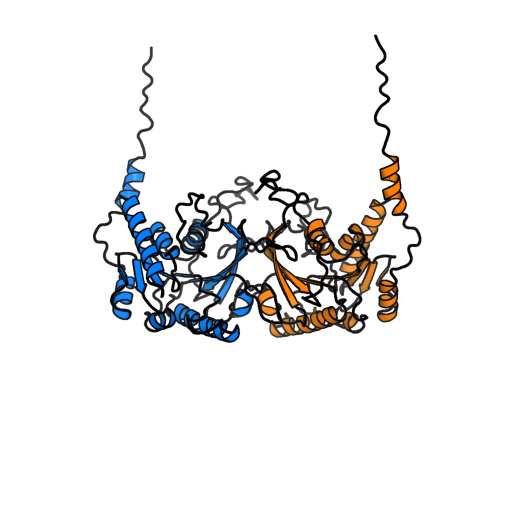TOM 4498 N N . PRO B 1 261 ? 7.316 -16.453 -14.828 1 98.81 261 PRO B N 1
ATOM 4499 C CA . PRO B 1 261 ? 8.047 -16.062 -16.031 1 98.81 261 PRO B CA 1
ATOM 4500 C C . PRO B 1 261 ? 9.328 -15.297 -15.719 1 98.81 261 PRO B C 1
ATOM 4502 O O . PRO B 1 261 ? 10.078 -14.938 -16.625 1 98.81 261 PRO B O 1
ATOM 4505 N N . PHE B 1 262 ? 9.586 -15.016 -14.484 1 97.5 262 PHE B N 1
ATOM 4506 C CA . PHE B 1 262 ? 10.812 -14.398 -14 1 97.5 262 PHE B CA 1
ATOM 4507 C C . PHE B 1 262 ? 11.359 -15.156 -12.797 1 97.5 262 PHE B C 1
ATOM 4509 O O . PHE B 1 262 ? 11.438 -14.602 -11.695 1 97.5 262 PHE B O 1
ATOM 4516 N N . LEU B 1 263 ? 11.828 -16.266 -13.031 1 97.75 263 LEU B N 1
ATOM 4517 C CA . LEU B 1 263 ? 12 -17.344 -12.047 1 97.75 263 LEU B CA 1
ATOM 4518 C C . LEU B 1 263 ? 13.094 -16.984 -11.047 1 97.75 263 LEU B C 1
ATOM 4520 O O . LEU B 1 263 ? 12.984 -17.312 -9.859 1 97.75 263 LEU B O 1
ATOM 4524 N N . GLY B 1 264 ? 14.125 -16.297 -11.5 1 94.88 264 GLY B N 1
ATOM 4525 C CA . GLY B 1 264 ? 15.25 -16.047 -10.625 1 94.88 264 GLY B CA 1
ATOM 4526 C C . GLY B 1 264 ? 15.875 -17.297 -10.055 1 94.88 264 GLY B C 1
ATOM 4527 O O . GLY B 1 264 ? 16.203 -18.234 -10.797 1 94.88 264 GLY B O 1
ATOM 4528 N N . SER B 1 265 ? 15.938 -17.375 -8.766 1 93.06 265 SER B N 1
ATOM 4529 C CA . SER B 1 265 ? 16.594 -18.5 -8.109 1 93.06 265 SER B CA 1
ATOM 4530 C C . SER B 1 265 ? 15.617 -19.641 -7.863 1 93.06 265 SER B C 1
ATOM 4532 O O . SER B 1 265 ? 15.961 -20.625 -7.203 1 93.06 265 SER B O 1
ATOM 4534 N N . GLY B 1 266 ? 14.406 -19.531 -8.25 1 96.81 266 GLY B N 1
ATOM 4535 C CA . GLY B 1 266 ? 13.516 -20.672 -8.344 1 96.81 266 GLY B CA 1
ATOM 4536 C C . GLY B 1 266 ? 12.633 -20.844 -7.125 1 96.81 266 GLY B C 1
ATOM 4537 O O . GLY B 1 266 ? 12.117 -21.938 -6.867 1 96.81 266 GLY B O 1
ATOM 4538 N N . THR B 1 267 ? 12.406 -19.766 -6.328 1 96.62 267 THR B N 1
ATOM 4539 C CA . THR B 1 267 ? 11.602 -19.844 -5.117 1 96.62 267 THR B CA 1
ATOM 4540 C C . THR B 1 267 ? 10.203 -20.359 -5.438 1 96.62 267 THR B C 1
ATOM 4542 O O . THR B 1 267 ? 9.68 -21.234 -4.738 1 96.62 267 THR B O 1
ATOM 4545 N N . THR B 1 268 ? 9.617 -19.875 -6.504 1 98.44 268 THR B N 1
ATOM 4546 C CA . THR B 1 268 ? 8.266 -20.266 -6.879 1 98.44 268 THR B CA 1
ATOM 4547 C C . THR B 1 268 ? 8.188 -21.75 -7.199 1 98.44 268 THR B C 1
ATOM 4549 O O . THR B 1 268 ? 7.312 -22.453 -6.695 1 98.44 268 THR B O 1
ATOM 4552 N N . SER B 1 269 ? 9.102 -22.25 -7.977 1 98.31 269 SER B N 1
ATOM 4553 C CA . SER B 1 269 ? 9.094 -23.656 -8.375 1 98.31 269 SER B CA 1
ATOM 4554 C C . SER B 1 269 ? 9.336 -24.562 -7.176 1 98.31 269 SER B C 1
ATOM 4556 O O . SER B 1 269 ? 8.672 -25.594 -7.027 1 98.31 269 SER B O 1
ATOM 4558 N N . LEU B 1 270 ? 10.289 -24.172 -6.371 1 97.25 270 LEU B N 1
ATOM 4559 C CA . LEU B 1 270 ? 10.594 -24.953 -5.18 1 97.25 270 LEU B CA 1
ATOM 4560 C C . LEU B 1 270 ? 9.375 -25.031 -4.258 1 97.25 270 LEU B C 1
ATOM 4562 O O . LEU B 1 270 ? 9.031 -26.109 -3.77 1 97.25 270 LEU B O 1
ATOM 4566 N N . THR B 1 271 ? 8.758 -23.922 -4.016 1 97.94 271 THR B N 1
ATOM 4567 C CA . THR B 1 271 ? 7.598 -23.859 -3.131 1 97.94 271 THR B CA 1
ATOM 4568 C C . THR B 1 271 ? 6.426 -24.625 -3.719 1 97.94 271 THR B C 1
ATOM 4570 O O . THR B 1 271 ? 5.707 -25.328 -2.994 1 97.94 271 THR B O 1
ATOM 4573 N N . ALA B 1 272 ? 6.207 -24.516 -5.027 1 98.25 272 ALA B N 1
ATOM 4574 C CA . ALA B 1 272 ? 5.152 -25.281 -5.695 1 98.25 272 ALA B CA 1
ATOM 4575 C C . ALA B 1 272 ? 5.328 -26.781 -5.48 1 98.25 272 ALA B C 1
ATOM 4577 O O . ALA B 1 272 ? 4.371 -27.469 -5.137 1 98.25 272 ALA B O 1
ATOM 4578 N N . ARG B 1 273 ? 6.547 -27.25 -5.648 1 97.06 273 ARG B N 1
ATOM 4579 C CA . ARG B 1 273 ? 6.844 -28.656 -5.449 1 97.06 273 ARG B CA 1
ATOM 4580 C C . ARG B 1 273 ? 6.527 -29.094 -4.023 1 97.06 273 ARG B C 1
ATOM 4582 O O . ARG B 1 273 ? 5.867 -30.109 -3.809 1 97.06 273 ARG B O 1
ATOM 4589 N N . LYS B 1 274 ? 6.969 -28.297 -3.07 1 96.69 274 LYS B N 1
ATOM 4590 C CA . LYS B 1 274 ? 6.742 -28.609 -1.662 1 96.69 274 LYS B CA 1
ATOM 4591 C C . LYS B 1 274 ? 5.25 -28.672 -1.344 1 96.69 274 LYS B C 1
ATOM 4593 O O . LYS B 1 274 ? 4.836 -29.359 -0.417 1 96.69 274 LYS B O 1
ATOM 4598 N N . GLN B 1 275 ? 4.449 -27.906 -2.139 1 96.88 275 GLN B N 1
ATOM 4599 C CA . GLN B 1 275 ? 3.012 -27.859 -1.901 1 96.88 275 GLN B CA 1
ATOM 4600 C C . GLN B 1 275 ? 2.268 -28.812 -2.836 1 96.88 275 GLN B C 1
ATOM 4602 O O . GLN B 1 275 ? 1.042 -28.75 -2.953 1 96.88 275 GLN B O 1
ATOM 4607 N N . GLY B 1 276 ? 2.941 -29.609 -3.619 1 95.69 276 GLY B N 1
ATOM 4608 C CA . GLY B 1 276 ? 2.338 -30.656 -4.422 1 95.69 276 GLY B CA 1
ATOM 4609 C C . GLY B 1 276 ? 1.794 -30.156 -5.75 1 95.69 276 GLY B C 1
ATOM 4610 O O . GLY B 1 276 ? 0.883 -30.766 -6.32 1 95.69 276 GLY B O 1
ATOM 4611 N N . ARG B 1 277 ? 2.285 -29.031 -6.145 1 97.5 277 ARG B N 1
ATOM 4612 C CA . ARG B 1 277 ? 1.864 -28.469 -7.426 1 97.5 277 ARG B CA 1
ATOM 4613 C C . ARG B 1 277 ? 2.971 -28.594 -8.469 1 97.5 277 ARG B C 1
ATOM 4615 O O . ARG B 1 277 ? 4.137 -28.781 -8.125 1 97.5 277 ARG B O 1
ATOM 4622 N N . CYS B 1 278 ? 2.609 -28.562 -9.719 1 98.06 278 CYS B N 1
ATOM 4623 C CA . CYS B 1 278 ? 3.561 -28.469 -10.82 1 98.06 278 CYS B CA 1
ATOM 4624 C C . CYS B 1 278 ? 3.922 -27.016 -11.117 1 98.06 278 CYS B C 1
ATOM 4626 O O . CYS B 1 278 ? 3.178 -26.109 -10.766 1 98.06 278 CYS B O 1
ATOM 4628 N N . SER B 1 279 ? 5.086 -26.828 -11.711 1 98.56 279 SER B N 1
ATOM 4629 C CA . SER B 1 279 ? 5.461 -25.453 -12.023 1 98.56 279 SER B CA 1
ATOM 4630 C C . SER B 1 279 ? 6.246 -25.375 -13.328 1 98.56 279 SER B C 1
ATOM 4632 O O . SER B 1 279 ? 6.863 -26.359 -13.75 1 98.56 279 SER B O 1
ATOM 4634 N N . VAL B 1 280 ? 6.109 -24.266 -13.977 1 98.88 280 VAL B N 1
ATOM 4635 C CA . VAL B 1 280 ? 6.887 -23.875 -15.148 1 98.88 280 VAL B CA 1
ATOM 4636 C C . VAL B 1 280 ? 7.578 -22.531 -14.875 1 98.88 280 VAL B C 1
ATOM 4638 O O . VAL B 1 280 ? 6.934 -21.578 -14.445 1 98.88 280 VAL B O 1
ATOM 4641 N N . GLY B 1 281 ? 8.852 -22.469 -15.047 1 98.81 281 GLY B N 1
ATOM 4642 C CA . GLY B 1 281 ? 9.625 -21.25 -14.844 1 98.81 281 GLY B CA 1
ATOM 4643 C C . GLY B 1 281 ? 10.398 -20.828 -16.078 1 98.81 281 GLY B C 1
ATOM 4644 O O . GLY B 1 281 ? 10.852 -21.672 -16.859 1 98.81 281 GLY B O 1
ATOM 4645 N N . ILE B 1 282 ? 10.531 -19.547 -16.266 1 98.81 282 ILE B N 1
ATOM 4646 C CA . ILE B 1 282 ? 11.352 -18.969 -17.328 1 98.81 282 ILE B CA 1
ATOM 4647 C C . ILE B 1 282 ? 12.406 -18.047 -16.719 1 98.81 282 ILE B C 1
ATOM 4649 O O . ILE B 1 282 ? 12.102 -17.234 -15.844 1 98.81 282 ILE B O 1
ATOM 4653 N N . GLU B 1 283 ? 13.609 -18.188 -17.125 1 97.75 283 GLU B N 1
ATOM 4654 C CA . GLU B 1 283 ? 14.711 -17.359 -16.656 1 97.75 283 GLU B CA 1
ATOM 4655 C C . GLU B 1 283 ? 15.734 -17.109 -17.766 1 97.75 283 GLU B C 1
ATOM 4657 O O . GLU B 1 283 ? 16.141 -18.031 -18.453 1 97.75 283 GLU B O 1
ATOM 4662 N N . ILE B 1 284 ? 16.094 -15.859 -17.906 1 96.69 284 ILE B N 1
ATOM 4663 C CA . ILE B 1 284 ? 16.969 -15.469 -19 1 96.69 284 ILE B CA 1
ATOM 4664 C C . ILE B 1 284 ? 18.422 -15.734 -18.625 1 96.69 284 ILE B C 1
ATOM 4666 O O . ILE B 1 284 ? 19.266 -15.969 -19.5 1 96.69 284 ILE B O 1
ATOM 4670 N N . ARG B 1 285 ? 18.703 -15.672 -17.359 1 95 285 ARG B N 1
ATOM 4671 C CA . ARG B 1 285 ? 20.078 -15.898 -16.891 1 95 285 ARG B CA 1
ATOM 4672 C C . ARG B 1 285 ? 20.312 -17.375 -16.578 1 95 285 ARG B C 1
ATOM 4674 O O . ARG B 1 285 ? 19.672 -17.922 -15.688 1 95 285 ARG B O 1
ATOM 4681 N N . GLU B 1 286 ? 21.297 -17.953 -17.172 1 96.5 286 GLU B N 1
ATOM 4682 C CA . GLU B 1 286 ? 21.609 -19.359 -17.016 1 96.5 286 GLU B CA 1
ATOM 4683 C C . GLU B 1 286 ? 22.125 -19.656 -15.602 1 96.5 286 GLU B C 1
ATOM 4685 O O . GLU B 1 286 ? 21.828 -20.703 -15.031 1 96.5 286 GLU B O 1
ATOM 4690 N N . ASP B 1 287 ? 22.938 -18.703 -15.102 1 94.81 287 ASP B N 1
ATOM 4691 C CA . ASP B 1 287 ? 23.5 -18.906 -13.766 1 94.81 287 ASP B CA 1
ATOM 4692 C C . ASP B 1 287 ? 22.406 -18.969 -12.711 1 94.81 287 ASP B C 1
ATOM 4694 O O . ASP B 1 287 ? 22.5 -19.734 -11.75 1 94.81 287 ASP B O 1
ATOM 4698 N N . TYR B 1 288 ? 21.344 -18.156 -12.867 1 94.56 288 TYR B N 1
ATOM 4699 C CA . TYR B 1 288 ? 20.203 -18.234 -11.961 1 94.56 288 TYR B CA 1
ATOM 4700 C C . TYR B 1 288 ? 19.469 -19.547 -12.117 1 94.56 288 TYR B C 1
ATOM 4702 O O . TYR B 1 288 ? 19.031 -20.156 -11.133 1 94.56 288 TYR B O 1
ATOM 4710 N N . LEU B 1 289 ? 19.328 -20.078 -13.336 1 97.06 289 LEU B N 1
ATOM 4711 C CA . LEU B 1 289 ? 18.703 -21.375 -13.586 1 97.06 289 LEU B CA 1
ATOM 4712 C C . LEU B 1 289 ? 19.469 -22.484 -12.891 1 97.06 289 LEU B C 1
ATOM 4714 O O . LEU B 1 289 ? 18.875 -23.406 -12.336 1 97.06 289 LEU B O 1
ATOM 4718 N N . ASP B 1 290 ? 20.797 -22.359 -12.961 1 96.94 290 ASP B N 1
ATOM 4719 C CA . ASP B 1 290 ? 21.625 -23.359 -12.297 1 96.94 290 ASP B CA 1
ATOM 4720 C C . ASP B 1 290 ? 21.344 -23.391 -10.797 1 96.94 290 ASP B C 1
ATOM 4722 O O . ASP B 1 290 ? 21.281 -24.469 -10.195 1 96.94 290 ASP B O 1
ATOM 4726 N N . ILE B 1 291 ? 21.203 -22.203 -10.234 1 94.94 291 ILE B N 1
ATOM 4727 C CA . ILE B 1 291 ? 20.875 -22.109 -8.82 1 94.94 291 ILE B CA 1
ATOM 4728 C C . ILE B 1 291 ? 19.531 -22.766 -8.555 1 94.94 291 ILE B C 1
ATOM 4730 O O . ILE B 1 291 ? 19.391 -23.578 -7.625 1 94.94 291 ILE B O 1
ATOM 4734 N N . ALA B 1 292 ? 18.562 -22.469 -9.352 1 96.62 292 ALA B N 1
ATOM 4735 C CA . ALA B 1 292 ? 17.219 -23.016 -9.195 1 96.62 292 ALA B CA 1
ATOM 4736 C C . ALA B 1 292 ? 17.234 -24.531 -9.281 1 96.62 292 ALA B C 1
ATOM 4738 O O . ALA B 1 292 ? 16.609 -25.219 -8.469 1 96.62 292 ALA B O 1
ATOM 4739 N N . VAL B 1 293 ? 17.922 -25.047 -10.25 1 97.56 293 VAL B N 1
ATOM 4740 C CA . VAL B 1 293 ? 18.047 -26.484 -10.438 1 97.56 293 VAL B CA 1
ATOM 4741 C C . VAL B 1 293 ? 18.672 -27.125 -9.203 1 97.56 293 VAL B C 1
ATOM 4743 O O . VAL B 1 293 ? 18.203 -28.156 -8.711 1 97.56 293 VAL B O 1
ATOM 4746 N N . GLY B 1 294 ? 19.797 -26.5 -8.773 1 95.94 294 GLY B N 1
ATOM 4747 C CA . GLY B 1 294 ? 20.438 -27 -7.566 1 95.94 294 GLY B CA 1
ATOM 4748 C C . GLY B 1 294 ? 19.5 -27.094 -6.379 1 95.94 294 GLY B C 1
ATOM 4749 O O . GLY B 1 294 ? 19.516 -28.078 -5.641 1 95.94 294 GLY B O 1
ATOM 4750 N N . ARG B 1 295 ? 18.672 -26.094 -6.164 1 93.94 295 ARG B N 1
ATOM 4751 C CA . ARG B 1 295 ? 17.734 -26.047 -5.059 1 93.94 295 ARG B CA 1
ATOM 4752 C C . ARG B 1 295 ? 16.672 -27.125 -5.211 1 93.94 295 ARG B C 1
ATOM 4754 O O . ARG B 1 295 ? 16.281 -27.781 -4.234 1 93.94 295 ARG B O 1
ATOM 4761 N N . LEU B 1 296 ? 16.188 -27.328 -6.402 1 96.19 296 LEU B N 1
ATOM 4762 C CA . LEU B 1 296 ? 15.164 -28.328 -6.684 1 96.19 296 LEU B CA 1
ATOM 4763 C C . LEU B 1 296 ? 15.703 -29.734 -6.465 1 96.19 296 LEU B C 1
ATOM 4765 O O . LEU B 1 296 ? 15.016 -30.594 -5.922 1 96.19 296 LEU B O 1
ATOM 4769 N N . GLU B 1 297 ? 16.938 -29.953 -6.883 1 95.44 297 GLU B N 1
ATOM 4770 C CA . GLU B 1 297 ? 17.562 -31.266 -6.73 1 95.44 297 GLU B CA 1
ATOM 4771 C C . GLU B 1 297 ? 17.859 -31.578 -5.266 1 95.44 297 GLU B C 1
ATOM 4773 O O . GLU B 1 297 ? 17.719 -32.719 -4.824 1 95.44 297 GLU B O 1
ATOM 4778 N N . ALA B 1 298 ? 18.281 -30.562 -4.527 1 91.88 298 ALA B N 1
ATOM 4779 C CA . ALA B 1 298 ? 18.531 -30.734 -3.102 1 91.88 298 ALA B CA 1
ATOM 4780 C C . ALA B 1 298 ? 17.266 -31.109 -2.355 1 91.88 298 ALA B C 1
ATOM 4782 O O . ALA B 1 298 ? 17.297 -31.922 -1.426 1 91.88 298 ALA B O 1
ATOM 4783 N N . GLU B 1 299 ? 16.203 -30.516 -2.693 1 87.31 299 GLU B N 1
ATOM 4784 C CA . GLU B 1 299 ? 14.906 -30.812 -2.08 1 87.31 299 GLU B CA 1
ATOM 4785 C C . GLU B 1 299 ? 14.469 -32.25 -2.377 1 87.31 299 GLU B C 1
ATOM 4787 O O . GLU B 1 299 ? 13.875 -32.906 -1.522 1 87.31 299 GLU B O 1
ATOM 4792 N N . ALA B 1 300 ? 14.703 -32.75 -3.523 1 81.69 300 ALA B N 1
ATOM 4793 C CA . ALA B 1 300 ? 14.344 -34.094 -3.922 1 81.69 300 ALA B CA 1
ATOM 4794 C C . ALA B 1 300 ? 15.117 -35.125 -3.117 1 81.69 300 ALA B C 1
ATOM 4796 O O . ALA B 1 300 ? 14.594 -36.188 -2.793 1 81.69 300 ALA B O 1
ATOM 4797 N N . GLN B 1 301 ? 16.312 -34.781 -2.789 1 75.81 301 GLN B N 1
ATOM 4798 C CA . GLN B 1 301 ? 17.156 -35.688 -2.027 1 75.81 301 GLN B CA 1
ATOM 4799 C C . GLN B 1 301 ? 16.75 -35.719 -0.561 1 75.81 301 GLN B C 1
ATOM 4801 O O . GLN B 1 301 ? 16.875 -36.75 0.1 1 75.81 301 GLN B O 1
ATOM 4806 N N . SER B 1 302 ? 16.266 -34.562 -0.116 1 68.81 302 SER B N 1
ATOM 4807 C CA . SER B 1 302 ? 15.844 -34.5 1.281 1 68.81 302 SER B CA 1
ATOM 4808 C C . SER B 1 302 ? 14.555 -35.281 1.512 1 68.81 302 SER B C 1
ATOM 4810 O O . SER B 1 302 ? 14.242 -35.625 2.645 1 68.81 302 SER B O 1
ATOM 4812 N N . LEU B 1 303 ? 13.828 -35.531 0.544 1 56.81 303 LEU B N 1
ATOM 4813 C CA . LEU B 1 303 ? 12.578 -36.281 0.646 1 56.81 303 LEU B CA 1
ATOM 4814 C C . LEU B 1 303 ? 12.828 -37.781 0.663 1 56.81 303 LEU B C 1
ATOM 4816 O O . LEU B 1 303 ? 11.961 -38.562 1.05 1 56.81 303 LEU B O 1
ATOM 4820 N N . PHE B 1 304 ? 14.125 -38.281 0.467 1 51.28 304 PHE B N 1
ATOM 4821 C CA . PHE B 1 304 ? 14.531 -39.688 0.591 1 51.28 304 PHE B CA 1
ATOM 4822 C C . PHE B 1 304 ? 15.43 -39.875 1.803 1 51.28 304 PHE B C 1
ATOM 4824 O O . PHE B 1 304 ? 16.266 -39.031 2.104 1 51.28 304 PHE B O 1
#

Radius of gyration: 28.64 Å; Cα contacts (8 Å, |Δi|>4): 1188; chains: 2; bounding box: 62×94×95 Å